Protein AF-A0A915NUN8-F1 (afdb_monomer_lite)

Foldseek 3Di:
DPPPDPPQAWDWDADQQKIWIARPVVRDTPFIGGHPPWGWDDWDPPDPWIWTATPVRFIFTRDPDDVPDPGDGQDLLRPQLLVRPCPQVLLVLLVVCLVPVDLVSQCVRNVDDPVVSVVLVVVLVVVVPQSLVSSLVSCVSSPVVLVNLLSVLLVQLLPPVPPDQDDDPPVVLLLGDLVVNQVVLVVVLVVLLVPPADPVSLVVSLLLCLLLLVLVVSLVCLQCVCVRYPNPDDPVSNVVSNVVNVVSPDDQPDPVSLVVLQVVLVVCLVVVVLSVSCSSCSSSLNLQVSLVSCVVVVNLVVSSSSQSSHPPHDSLVSLLVVLVVCVVPDPPCLSVSLSSCSSNLVLVVNLVSLVPPPPPDRSVSSVVNSSSVSSVD

Structure (mmCIF, N/CA/C/O backbone):
data_AF-A0A915NUN8-F1
#
_entry.id   AF-A0A915NUN8-F1
#
loop_
_atom_site.group_PDB
_atom_site.id
_atom_site.type_symbol
_atom_site.label_atom_id
_atom_site.label_alt_id
_atom_site.label_comp_id
_atom_site.label_asym_id
_atom_site.label_entity_id
_atom_site.label_seq_id
_atom_site.pdbx_PDB_ins_code
_atom_site.Cartn_x
_atom_site.Cartn_y
_atom_site.Cartn_z
_atom_site.occupancy
_atom_site.B_iso_or_equiv
_atom_site.auth_seq_id
_atom_site.auth_comp_id
_atom_site.auth_asym_id
_atom_site.auth_atom_id
_atom_site.pdbx_PDB_model_num
ATOM 1 N N . MET A 1 1 ? -19.926 19.249 3.954 1.00 27.89 1 MET A N 1
ATOM 2 C CA . MET A 1 1 ? -20.049 20.668 3.551 1.00 27.89 1 MET A CA 1
ATOM 3 C C . MET A 1 1 ? -19.708 21.548 4.743 1.00 27.89 1 MET A C 1
ATOM 5 O O . MET A 1 1 ? -20.580 21.774 5.571 1.00 27.89 1 MET A O 1
ATOM 9 N N . ARG A 1 2 ? -18.428 21.930 4.841 1.00 24.25 2 ARG A N 1
ATOM 10 C CA . ARG A 1 2 ? -17.783 23.008 5.628 1.00 24.25 2 ARG A CA 1
ATOM 11 C C . ARG A 1 2 ? -16.329 22.580 5.903 1.00 24.25 2 ARG A C 1
ATOM 13 O O . ARG A 1 2 ? -15.934 22.402 7.042 1.00 24.25 2 ARG A O 1
ATOM 20 N N . GLU A 1 3 ? -15.569 22.348 4.833 1.00 25.81 3 GLU A N 1
ATOM 21 C CA . GLU A 1 3 ? -14.098 22.225 4.882 1.00 25.81 3 GLU A CA 1
ATOM 22 C C . GLU A 1 3 ? -13.412 23.381 4.122 1.00 25.81 3 GLU A C 1
ATOM 24 O O . GLU A 1 3 ? -12.194 23.502 4.159 1.00 25.81 3 GLU A O 1
ATOM 29 N N . ASP A 1 4 ? -14.181 24.299 3.518 1.00 28.34 4 ASP A N 1
ATOM 30 C CA . ASP A 1 4 ? -13.662 25.249 2.521 1.00 28.34 4 ASP A CA 1
ATOM 31 C C . ASP A 1 4 ? -13.667 26.728 2.955 1.00 28.34 4 ASP A C 1
ATOM 33 O O . ASP A 1 4 ? -13.513 27.598 2.111 1.00 28.34 4 ASP A O 1
ATOM 37 N N . VAL A 1 5 ? -13.840 27.056 4.244 1.00 33.69 5 VAL A N 1
ATOM 38 C CA . VAL A 1 5 ? -13.915 28.476 4.685 1.00 33.69 5 VAL A CA 1
ATOM 39 C C . VAL A 1 5 ? -12.665 28.961 5.437 1.00 33.69 5 VAL A C 1
ATOM 41 O O . VAL A 1 5 ? -12.471 30.158 5.582 1.00 33.69 5 VAL A O 1
ATOM 44 N N . PHE A 1 6 ? -11.759 28.073 5.861 1.00 37.22 6 PHE A N 1
ATOM 45 C CA . PHE A 1 6 ? -10.580 28.467 6.659 1.00 37.22 6 PHE A CA 1
ATOM 46 C C . PHE A 1 6 ? -9.243 28.427 5.905 1.00 37.22 6 PHE A C 1
ATOM 48 O O . PHE A 1 6 ? -8.184 28.509 6.523 1.00 37.22 6 PHE A O 1
ATOM 55 N N . ARG A 1 7 ? -9.260 28.303 4.571 1.00 34.94 7 ARG A N 1
ATOM 56 C CA . ARG A 1 7 ? -8.030 28.256 3.758 1.00 34.94 7 ARG A CA 1
ATOM 57 C C . ARG A 1 7 ? -7.550 29.598 3.213 1.00 34.94 7 ARG A C 1
ATOM 59 O O . ARG A 1 7 ? -6.496 29.626 2.584 1.00 34.94 7 ARG A O 1
ATOM 66 N N . GLU A 1 8 ? -8.240 30.696 3.490 1.00 41.97 8 GLU A N 1
ATOM 67 C CA . GLU A 1 8 ? -7.831 32.010 2.998 1.00 41.97 8 GLU A CA 1
ATOM 68 C C . GLU A 1 8 ? -7.208 32.844 4.131 1.00 41.97 8 GLU A C 1
ATOM 70 O O . GLU A 1 8 ? -7.879 33.476 4.936 1.00 41.97 8 GLU A O 1
ATOM 75 N N . ILE A 1 9 ? -5.872 32.762 4.189 1.00 49.94 9 ILE A N 1
ATOM 76 C CA . ILE A 1 9 ? -4.957 33.860 4.537 1.00 49.94 9 ILE A CA 1
ATOM 77 C C . ILE A 1 9 ? -5.132 34.424 5.967 1.00 49.94 9 ILE A C 1
ATOM 79 O O . ILE A 1 9 ? -5.383 35.612 6.171 1.00 49.94 9 ILE A O 1
ATOM 83 N N . LEU A 1 10 ? -4.907 33.567 6.974 1.00 53.84 10 LEU A N 1
ATOM 84 C CA . LEU A 1 10 ? -4.739 33.959 8.380 1.00 53.84 10 LEU A CA 1
ATOM 85 C C . LEU A 1 10 ? -3.312 33.639 8.853 1.00 53.84 10 LEU A C 1
ATOM 87 O O . LEU A 1 10 ? -2.869 32.492 8.770 1.00 53.84 10 LEU A O 1
ATOM 91 N N . VAL A 1 11 ? -2.606 34.640 9.384 1.00 51.38 11 VAL A N 1
ATOM 92 C CA . VAL A 1 11 ? -1.325 34.461 10.090 1.00 51.38 11 VAL A CA 1
ATOM 93 C C . VAL A 1 11 ? -1.578 34.638 11.580 1.00 51.38 11 VAL A C 1
ATOM 95 O O . VAL A 1 11 ? -2.235 35.593 11.997 1.00 51.38 11 VAL A O 1
ATOM 98 N N . TRP A 1 12 ? -1.052 33.731 12.399 1.00 61.72 12 TRP A N 1
ATOM 99 C CA . TRP A 1 12 ? -1.082 33.870 13.851 1.00 61.72 12 TRP A CA 1
ATOM 100 C C . TRP A 1 12 ? 0.324 34.127 14.393 1.00 61.72 12 TRP A C 1
ATOM 102 O O . TRP A 1 12 ? 1.299 33.520 13.956 1.00 61.72 12 TRP A O 1
ATOM 112 N N . ALA A 1 13 ? 0.426 35.058 15.340 1.00 58.09 13 ALA A N 1
ATOM 113 C CA . ALA A 1 13 ? 1.646 35.360 16.075 1.00 58.09 13 ALA A CA 1
ATOM 114 C C . ALA A 1 13 ? 1.452 34.958 17.541 1.00 58.09 13 ALA A C 1
ATOM 116 O O . ALA A 1 13 ? 0.560 35.472 18.223 1.00 58.09 13 ALA A O 1
ATOM 117 N N . GLN A 1 14 ? 2.286 34.032 18.013 1.00 61.12 14 GLN A N 1
ATOM 118 C CA . GLN A 1 14 ? 2.282 33.545 19.389 1.00 61.12 14 GLN A CA 1
ATOM 119 C C . GLN A 1 14 ? 3.423 34.201 20.169 1.00 61.12 14 GLN A C 1
ATOM 121 O O . GLN A 1 14 ? 4.602 33.956 19.930 1.00 61.12 14 GLN A O 1
ATOM 126 N N . HIS A 1 15 ? 3.051 35.052 21.114 1.00 66.81 15 HIS A N 1
ATOM 127 C CA . HIS A 1 15 ? 3.894 35.520 22.206 1.00 66.81 15 HIS A CA 1
ATOM 128 C C . HIS A 1 15 ? 3.586 34.652 23.438 1.00 66.81 15 HIS A C 1
ATOM 130 O O . HIS A 1 15 ? 2.449 34.188 23.554 1.00 66.81 15 HIS A O 1
ATOM 136 N N . PRO A 1 16 ? 4.522 34.454 24.391 1.00 63.88 16 PRO A N 1
ATOM 137 C CA . PRO A 1 16 ? 4.285 33.631 25.575 1.00 63.88 16 PRO A CA 1
ATOM 138 C C . PRO A 1 16 ? 2.924 33.905 26.213 1.00 63.88 16 PRO A C 1
ATOM 140 O O . PRO A 1 16 ? 2.122 33.000 26.363 1.00 63.88 16 PRO A O 1
ATOM 143 N N . THR A 1 17 ? 2.604 35.167 26.468 1.00 64.25 17 THR A N 1
ATOM 144 C CA . THR A 1 17 ? 1.371 35.600 27.139 1.00 64.25 17 THR A CA 1
ATOM 145 C C . THR A 1 17 ? 0.273 36.095 26.199 1.00 64.25 17 THR A C 1
ATOM 147 O O . THR A 1 17 ? -0.760 36.565 26.677 1.00 64.25 17 THR A O 1
ATOM 150 N N . SER A 1 18 ? 0.460 36.054 24.877 1.00 70.25 18 SER A N 1
ATOM 151 C CA . SER A 1 18 ? -0.577 36.534 23.962 1.00 70.25 18 SER A CA 1
ATOM 152 C C . SER A 1 18 ? -0.550 35.880 22.593 1.00 70.25 18 SER A C 1
ATOM 154 O O . SER A 1 18 ? 0.503 35.745 21.983 1.00 70.25 18 SER A O 1
ATOM 156 N N . LEU A 1 19 ? -1.726 35.569 22.067 1.00 73.69 19 LEU A N 1
ATOM 157 C CA . LEU A 1 19 ? -1.917 35.098 20.705 1.00 73.69 19 LEU A CA 1
ATOM 158 C C . LEU A 1 19 ? -2.693 36.156 19.926 1.00 73.69 19 LEU A C 1
ATOM 160 O O . LEU A 1 19 ? -3.721 36.644 20.397 1.00 73.69 19 LEU A O 1
ATOM 164 N N . VAL A 1 20 ? -2.216 36.493 18.733 1.00 74.44 20 VAL A N 1
ATOM 165 C CA . VAL A 1 20 ? -2.899 37.436 17.845 1.00 74.44 20 VAL A CA 1
ATOM 166 C C . VAL A 1 20 ? -3.080 36.790 16.481 1.00 74.44 20 VAL A C 1
ATOM 168 O O . VAL A 1 20 ? -2.101 36.370 15.869 1.00 74.44 20 VAL A O 1
ATOM 171 N N . ILE A 1 21 ? -4.321 36.720 16.004 1.00 73.56 21 ILE A N 1
ATOM 172 C CA . ILE A 1 21 ? -4.666 36.215 14.673 1.00 73.56 21 ILE A CA 1
ATOM 173 C C . ILE A 1 21 ? -5.004 37.404 13.784 1.00 73.56 21 ILE A C 1
ATOM 175 O O . ILE A 1 21 ? -5.844 38.241 14.130 1.00 73.56 21 ILE A O 1
ATOM 179 N N . TRP A 1 22 ? -4.335 37.467 12.642 1.00 72.88 22 TRP A N 1
ATOM 180 C CA . TRP A 1 22 ? -4.441 38.546 11.675 1.00 72.88 22 TRP A CA 1
ATOM 181 C C . TRP A 1 22 ? -5.060 38.021 10.392 1.00 72.88 22 TRP A C 1
ATOM 183 O O . TRP A 1 22 ? -4.592 37.023 9.842 1.00 72.88 22 TRP A O 1
ATOM 193 N N . ASP A 1 23 ? -6.073 38.730 9.903 1.00 75.12 23 ASP A N 1
ATOM 194 C CA . ASP A 1 23 ? -6.524 38.606 8.523 1.00 75.12 23 ASP A CA 1
ATOM 195 C C . ASP A 1 23 ? -5.526 39.365 7.656 1.00 75.12 23 ASP A C 1
ATOM 197 O O . ASP A 1 23 ? -5.425 40.596 7.706 1.00 75.12 23 ASP A O 1
ATOM 201 N N . THR A 1 24 ? -4.740 38.601 6.907 1.00 70.31 24 THR A N 1
ATOM 202 C CA . THR A 1 24 ? -3.666 39.140 6.075 1.00 70.31 24 THR A CA 1
ATOM 203 C C . THR A 1 24 ? -4.178 39.804 4.795 1.00 70.31 24 THR A C 1
ATOM 205 O O . THR A 1 24 ? -3.448 40.614 4.230 1.00 70.31 24 THR A O 1
ATOM 208 N N . GLU A 1 25 ? -5.419 39.549 4.365 1.00 72.56 25 GLU A N 1
ATOM 209 C CA . GLU A 1 25 ? -6.032 40.282 3.247 1.00 72.56 25 GLU A CA 1
ATOM 210 C C . GLU A 1 25 ? -6.572 41.638 3.693 1.00 72.56 25 GLU A C 1
ATOM 212 O O . GLU A 1 25 ? -6.374 42.653 3.026 1.00 72.56 25 GLU A O 1
ATOM 217 N N . ARG A 1 26 ? -7.260 41.667 4.838 1.00 73.94 26 ARG A N 1
ATOM 218 C CA . ARG A 1 26 ? -7.913 42.881 5.348 1.00 73.94 26 ARG A CA 1
ATOM 219 C C . ARG A 1 26 ? -7.030 43.712 6.278 1.00 73.94 26 ARG A C 1
ATOM 221 O O . ARG A 1 26 ? -7.467 44.772 6.717 1.00 73.94 26 ARG A O 1
ATOM 228 N N . LEU A 1 27 ? -5.820 43.236 6.588 1.00 74.25 27 LEU A N 1
ATOM 229 C CA . LEU A 1 27 ? -4.841 43.882 7.475 1.00 74.25 27 LEU A CA 1
ATOM 230 C C . LEU A 1 27 ? -5.443 44.316 8.824 1.00 74.25 27 LEU A C 1
ATOM 232 O O . LEU A 1 27 ? -5.136 45.390 9.340 1.00 74.25 27 LEU A O 1
ATOM 236 N N . HIS A 1 28 ? -6.305 43.480 9.405 1.00 76.50 28 HIS A N 1
ATOM 237 C CA . HIS A 1 28 ? -6.896 43.731 10.720 1.00 76.50 28 HIS A CA 1
ATOM 238 C C . HIS A 1 28 ? -6.801 42.492 11.611 1.00 76.50 28 HIS A C 1
ATOM 240 O O . HIS A 1 28 ? -6.738 41.353 11.140 1.00 76.50 28 HIS A O 1
ATOM 246 N N . THR A 1 29 ? -6.772 42.723 12.921 1.00 70.50 29 THR A N 1
ATOM 247 C CA . THR A 1 29 ? -6.772 41.653 13.918 1.00 70.50 29 THR A CA 1
ATOM 248 C C . THR A 1 29 ? -8.160 41.032 13.999 1.00 70.50 29 THR A C 1
ATOM 250 O O . THR A 1 29 ? -9.125 41.727 14.312 1.00 70.50 29 THR A O 1
ATOM 253 N N . VAL A 1 30 ? -8.241 39.728 13.750 1.00 71.38 30 VAL A N 1
ATOM 254 C CA . VAL A 1 30 ? -9.483 38.944 13.843 1.00 71.38 30 VAL A CA 1
ATOM 255 C C . VAL A 1 30 ? -9.730 38.498 15.274 1.00 71.38 30 VAL A C 1
ATOM 257 O O . VAL A 1 30 ? -10.868 38.410 15.719 1.00 71.38 30 VAL A O 1
ATOM 260 N N . PHE A 1 31 ? -8.655 38.179 15.990 1.00 71.00 31 PHE A N 1
ATOM 261 C CA . PHE A 1 31 ? -8.742 37.616 17.325 1.00 71.00 3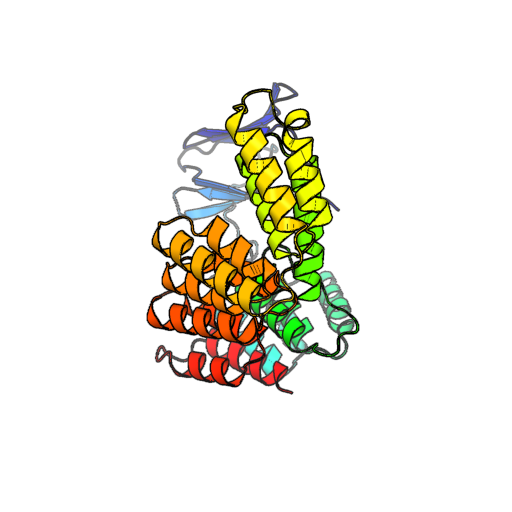1 PHE A CA 1
ATOM 262 C C . PHE A 1 31 ? -7.496 37.979 18.126 1.00 71.00 31 PHE A C 1
ATOM 264 O O . PHE A 1 31 ? -6.370 37.804 17.655 1.00 71.00 31 PHE A O 1
ATOM 271 N N . VAL A 1 32 ? -7.700 38.471 19.346 1.00 73.50 32 VAL A N 1
ATOM 272 C CA . VAL A 1 32 ? -6.625 38.770 20.292 1.00 73.50 32 VAL A CA 1
ATOM 273 C C . VAL A 1 32 ? -6.909 38.045 21.597 1.00 73.50 32 VAL A C 1
ATOM 275 O O . VAL A 1 32 ? -7.901 38.309 22.270 1.00 73.50 32 VAL A O 1
ATOM 278 N N . LEU A 1 33 ? -5.997 37.165 21.994 1.00 72.06 33 LEU A N 1
ATOM 279 C CA . LEU A 1 33 ? -5.998 36.532 23.303 1.00 72.06 33 LEU A CA 1
ATOM 280 C C . LEU A 1 33 ? -4.805 37.066 24.089 1.00 72.06 33 LEU A C 1
ATOM 282 O O . LEU A 1 33 ? -3.663 36.784 23.744 1.00 72.06 33 LEU A O 1
ATOM 286 N N . GLN A 1 34 ? -5.052 37.815 25.161 1.00 70.88 34 GLN A N 1
ATOM 287 C CA . GLN A 1 34 ? -4.012 38.242 26.100 1.00 70.88 34 GLN A CA 1
ATOM 288 C C . GLN A 1 34 ? -4.228 37.579 27.458 1.00 70.88 34 GLN A C 1
ATOM 290 O O . GLN A 1 34 ? -5.306 37.666 28.049 1.00 70.88 34 GLN A O 1
ATOM 295 N N . ARG A 1 35 ? -3.188 36.911 27.960 1.00 67.38 35 ARG A N 1
ATOM 296 C CA . ARG A 1 35 ? -3.181 36.207 29.242 1.00 67.38 35 ARG A CA 1
ATOM 297 C C . ARG A 1 35 ? -1.920 36.543 30.038 1.00 67.38 35 ARG A C 1
ATOM 299 O O . ARG A 1 35 ? -0.871 35.937 29.829 1.00 67.38 35 ARG A O 1
ATOM 306 N N . PRO A 1 36 ? -2.007 37.487 30.988 1.00 63.34 36 PRO A N 1
ATOM 307 C CA . PRO A 1 36 ? -0.917 37.705 31.923 1.00 63.34 36 PRO A CA 1
ATOM 308 C C . PRO A 1 36 ? -0.773 36.484 32.847 1.00 63.34 36 PRO A C 1
ATOM 310 O O . PRO A 1 36 ? -1.747 36.036 33.447 1.00 63.34 36 PRO A O 1
ATOM 313 N N . GLY A 1 37 ? 0.446 35.947 32.956 1.00 69.69 37 GLY A N 1
ATOM 314 C CA . GLY A 1 37 ? 0.814 34.923 33.946 1.00 69.69 37 GLY A CA 1
ATOM 315 C C . GLY A 1 37 ? 0.746 33.457 33.498 1.00 69.69 37 GLY A C 1
ATOM 316 O O . GLY A 1 37 ? 1.258 32.606 34.215 1.00 69.69 37 GLY A O 1
ATOM 317 N N . LEU A 1 38 ? 0.184 33.145 32.327 1.00 72.19 38 LEU A N 1
ATOM 318 C CA . LEU A 1 38 ? 0.185 31.789 31.761 1.00 72.19 38 LEU A CA 1
ATOM 319 C C . LEU A 1 38 ? 0.612 31.844 30.304 1.00 72.19 38 LEU A C 1
ATOM 321 O O . LEU A 1 38 ? 0.110 32.695 29.565 1.00 72.19 38 LEU A O 1
ATOM 325 N N . SER A 1 39 ? 1.503 30.934 29.890 1.00 76.62 39 SER A N 1
ATOM 326 C CA . SER A 1 39 ? 1.887 30.881 28.486 1.00 76.62 39 SER A CA 1
ATOM 327 C C . SER A 1 39 ? 0.942 30.012 27.674 1.00 76.62 39 SER A C 1
ATOM 329 O O . SER A 1 39 ? 0.629 28.904 28.102 1.00 76.62 39 SER A O 1
ATOM 331 N N . VAL A 1 40 ? 0.499 30.482 26.510 1.00 74.44 40 VAL A N 1
ATOM 332 C CA . VAL A 1 40 ? -0.275 29.657 25.569 1.00 74.44 40 VAL A CA 1
ATOM 333 C C . VAL A 1 40 ? 0.698 28.708 24.876 1.00 74.44 40 VAL A C 1
ATOM 335 O O . VAL A 1 40 ? 1.701 29.172 24.341 1.00 74.44 40 VAL A O 1
ATOM 338 N N . ILE A 1 41 ? 0.437 27.401 24.928 1.00 77.38 41 ILE A N 1
ATOM 339 C CA . ILE A 1 41 ? 1.263 26.359 24.298 1.00 77.38 41 ILE A CA 1
ATOM 340 C C . ILE A 1 41 ? 0.754 26.082 22.887 1.00 77.38 41 ILE A C 1
ATOM 342 O O . ILE A 1 41 ? 1.532 26.137 21.941 1.00 77.38 41 ILE A O 1
ATOM 346 N N . ASP A 1 42 ? -0.545 25.814 22.762 1.00 72.25 42 ASP A N 1
ATOM 347 C CA . ASP A 1 42 ? -1.184 25.454 21.498 1.00 72.25 42 ASP A CA 1
ATOM 348 C C . ASP A 1 42 ? -2.653 25.896 21.494 1.00 72.25 42 ASP A C 1
ATOM 350 O O . ASP A 1 42 ? -3.243 26.126 22.558 1.00 72.25 42 ASP A O 1
ATOM 354 N N . ILE A 1 43 ? -3.238 26.034 20.307 1.00 74.88 43 ILE A N 1
ATOM 355 C CA . ILE A 1 43 ? -4.624 26.453 20.109 1.00 74.88 43 ILE A CA 1
ATOM 356 C C . ILE A 1 43 ? -5.274 25.671 18.969 1.00 74.88 43 ILE A C 1
ATOM 358 O O . ILE A 1 43 ? -4.772 25.627 17.849 1.00 74.88 43 ILE A O 1
ATOM 362 N N . ASP A 1 44 ? -6.445 25.109 19.246 1.00 72.12 44 ASP A N 1
ATOM 363 C CA . ASP A 1 44 ? -7.335 24.580 18.227 1.00 72.12 44 ASP A CA 1
ATOM 364 C C . ASP A 1 44 ? -8.418 25.612 17.896 1.00 72.12 44 ASP A C 1
ATOM 366 O O . ASP A 1 44 ? -9.236 26.008 18.734 1.00 72.12 44 ASP A O 1
ATOM 370 N N . MET A 1 45 ? -8.412 26.050 16.642 1.00 66.62 45 MET A N 1
ATOM 371 C CA . MET A 1 45 ? -9.392 26.979 16.082 1.00 66.62 45 MET A CA 1
ATOM 372 C C . MET A 1 45 ? -10.528 26.249 15.348 1.00 66.62 45 MET A C 1
ATOM 374 O O . MET A 1 45 ? -11.418 26.896 14.796 1.00 66.62 45 MET A O 1
ATOM 378 N N . CYS A 1 46 ? -10.519 24.912 15.315 1.00 57.59 46 CYS A N 1
ATOM 379 C CA . CYS A 1 46 ? -11.506 24.104 14.608 1.00 57.59 46 CYS A CA 1
ATOM 380 C C . CYS A 1 46 ? -12.817 24.003 15.407 1.00 57.59 46 CYS A C 1
ATOM 382 O O . CYS A 1 46 ? -13.156 22.961 15.959 1.00 57.59 46 CYS A O 1
ATOM 384 N N . GLY A 1 47 ? -13.598 25.084 15.476 1.00 58.84 47 GLY A N 1
ATOM 385 C CA . GLY A 1 47 ? -14.884 25.066 16.176 1.00 58.84 47 GLY A CA 1
ATOM 386 C C . GLY A 1 47 ? -15.610 26.408 16.212 1.00 58.84 47 GLY A C 1
ATOM 387 O O . GLY A 1 47 ? -15.113 27.418 15.725 1.00 58.84 47 GLY A O 1
ATOM 388 N N . LEU A 1 48 ? -16.814 26.414 16.800 1.00 56.38 48 LEU A N 1
ATOM 389 C CA . LEU A 1 48 ? -17.572 27.646 17.084 1.00 56.38 48 LEU A CA 1
ATOM 390 C C . LEU A 1 48 ? -16.928 28.470 18.213 1.00 56.38 48 LEU A C 1
ATOM 392 O O . LEU A 1 48 ? -17.094 29.684 18.259 1.00 56.38 48 LEU A O 1
ATOM 396 N N . THR A 1 49 ? -16.196 27.805 19.108 1.00 64.38 49 THR A N 1
ATOM 397 C CA . THR A 1 49 ? -15.445 28.400 20.217 1.00 64.38 49 THR A CA 1
ATOM 398 C C . THR A 1 49 ? -14.038 27.809 20.212 1.00 64.38 49 THR A C 1
ATOM 400 O O . THR A 1 49 ? -13.907 26.612 20.483 1.00 64.38 49 THR A O 1
ATOM 403 N N . PRO A 1 50 ? -12.997 28.593 19.898 1.00 70.19 50 PRO A N 1
ATOM 404 C CA . PRO A 1 50 ? -11.632 28.088 19.916 1.00 70.19 50 PRO A CA 1
ATOM 405 C C . PRO A 1 50 ? -11.222 27.611 21.313 1.00 70.19 50 PRO A C 1
ATOM 407 O O . PRO A 1 50 ? -11.703 28.131 22.325 1.00 70.19 50 PRO A O 1
ATOM 410 N N . VAL A 1 51 ? -10.319 26.636 21.379 1.00 74.56 51 VAL A N 1
ATOM 411 C CA . VAL A 1 51 ? -9.823 26.049 22.632 1.00 74.56 51 VAL A CA 1
ATOM 412 C C . VAL A 1 51 ? -8.303 26.105 22.638 1.00 74.56 51 VAL A C 1
ATOM 414 O O . VAL A 1 51 ? -7.676 25.799 21.634 1.00 74.56 51 VAL A O 1
ATOM 417 N N . TYR A 1 52 ? -7.690 26.481 23.758 1.00 75.44 52 TYR A N 1
ATOM 418 C CA . TYR A 1 52 ? -6.233 26.573 23.881 1.00 75.44 52 TYR A CA 1
ATOM 419 C C . TYR A 1 52 ? -5.700 25.866 25.127 1.00 75.44 52 TYR A C 1
ATOM 421 O O . TYR A 1 52 ? -6.407 25.707 26.125 1.00 75.44 52 TYR A O 1
ATOM 429 N N . ILE A 1 53 ? -4.432 25.464 25.064 1.00 79.19 53 ILE A N 1
ATOM 430 C CA . ILE A 1 53 ? -3.671 24.832 26.147 1.00 79.19 53 ILE A CA 1
ATOM 431 C C . ILE A 1 53 ? -2.693 25.859 26.714 1.00 79.19 53 ILE A C 1
ATOM 433 O O . ILE A 1 53 ? -2.060 26.596 25.954 1.00 79.19 53 ILE A O 1
ATOM 437 N N . THR A 1 54 ? -2.526 25.903 28.037 1.00 77.31 54 THR A N 1
ATOM 438 C CA . THR A 1 54 ? -1.508 26.757 28.674 1.00 77.31 54 THR A CA 1
ATOM 439 C C . THR A 1 54 ? -0.444 25.990 29.453 1.00 77.31 54 THR A C 1
ATOM 441 O O . THR A 1 54 ? -0.539 24.781 29.627 1.00 77.31 54 THR A O 1
ATOM 444 N N . SER A 1 55 ? 0.571 26.708 29.945 1.00 79.81 55 SER A N 1
ATOM 445 C CA . SER A 1 55 ? 1.726 26.202 30.708 1.00 79.81 55 SER A CA 1
ATOM 446 C C . SER A 1 55 ? 1.413 25.352 31.939 1.00 79.81 55 SER A C 1
ATOM 448 O O . SER A 1 55 ? 2.281 24.628 32.408 1.00 79.81 55 SER A O 1
ATOM 450 N N . ASP A 1 56 ? 0.203 25.437 32.478 1.00 78.38 56 ASP A N 1
ATOM 451 C CA . ASP A 1 56 ? -0.273 24.602 33.584 1.00 78.38 56 ASP A CA 1
ATOM 452 C C . ASP A 1 56 ? -0.925 23.285 33.118 1.00 78.38 56 ASP A C 1
ATOM 454 O O . ASP A 1 56 ? -1.459 22.540 33.933 1.00 78.38 56 ASP A O 1
ATOM 458 N N . GLY A 1 57 ? -0.905 23.004 31.812 1.00 72.38 57 GLY A N 1
ATOM 459 C CA . GLY A 1 57 ? -1.461 21.793 31.209 1.00 72.38 57 GLY A CA 1
ATOM 460 C C . GLY A 1 57 ? -2.985 21.789 31.069 1.00 72.38 57 GLY A C 1
ATOM 461 O O . GLY A 1 57 ? -3.550 20.772 30.678 1.00 72.38 57 GLY A O 1
ATOM 462 N N . MET A 1 58 ? -3.667 22.898 31.370 1.00 73.06 58 MET A N 1
ATOM 463 C CA . MET A 1 58 ? -5.131 22.959 31.378 1.00 73.06 58 MET A CA 1
ATOM 464 C C . MET A 1 58 ? -5.702 23.541 30.074 1.00 73.06 58 MET A C 1
ATOM 466 O O . MET A 1 58 ? -5.209 24.548 29.554 1.00 73.06 58 MET A O 1
ATOM 470 N N . LEU A 1 59 ? -6.788 22.930 29.581 1.00 73.62 59 LEU A N 1
ATOM 471 C CA . LEU A 1 59 ? -7.554 23.373 28.409 1.00 73.62 59 LEU A CA 1
ATOM 472 C C . LEU A 1 59 ? -8.546 24.480 28.782 1.00 73.62 59 LEU A C 1
ATOM 474 O O . LEU A 1 59 ? -9.247 24.400 29.796 1.00 73.62 59 LEU A O 1
ATOM 478 N N . ARG A 1 60 ? -8.623 25.519 27.949 1.00 75.44 60 ARG A N 1
ATOM 479 C CA . ARG A 1 60 ? -9.453 26.709 28.184 1.00 75.44 60 ARG A CA 1
ATOM 480 C C . ARG A 1 60 ? -10.162 27.169 26.919 1.00 75.44 60 ARG A C 1
ATOM 482 O O . ARG A 1 60 ? -9.623 27.053 25.823 1.00 75.44 60 ARG A O 1
ATOM 489 N N . TYR A 1 61 ? -11.340 27.764 27.089 1.00 72.81 61 TYR A N 1
ATOM 490 C CA . TYR A 1 61 ? -12.060 28.417 25.998 1.00 72.81 61 TYR A CA 1
ATOM 491 C C . TYR A 1 61 ? -1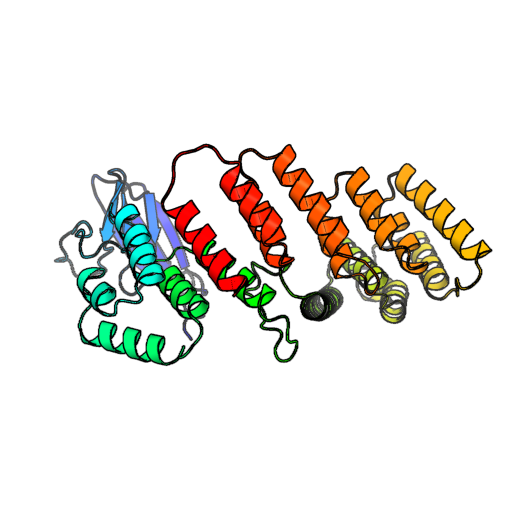1.450 29.775 25.650 1.00 72.81 61 TYR A C 1
ATOM 493 O O . TYR A 1 61 ? -11.271 30.643 26.510 1.00 72.81 61 TYR A O 1
ATOM 501 N N . ALA A 1 62 ? -11.186 29.987 24.364 1.00 66.75 62 ALA A N 1
ATOM 502 C CA . ALA A 1 62 ? -10.834 31.279 23.800 1.00 66.75 62 ALA A CA 1
ATOM 503 C C . ALA A 1 62 ? -12.129 32.066 23.544 1.00 66.75 62 ALA A C 1
ATOM 505 O O . ALA A 1 62 ? -12.744 31.989 22.485 1.00 66.75 62 ALA A O 1
ATOM 506 N N . ILE A 1 63 ? -12.593 32.785 24.568 1.00 63.75 63 ILE A N 1
ATOM 507 C CA . ILE A 1 63 ? -13.778 33.643 24.456 1.00 63.75 63 ILE A CA 1
ATOM 508 C C . ILE A 1 63 ? -13.381 34.911 23.693 1.00 63.75 63 ILE A C 1
ATOM 510 O O . ILE A 1 63 ? -12.528 35.667 24.158 1.00 63.75 63 ILE A O 1
ATOM 514 N N . SER A 1 64 ? -14.005 35.143 22.537 1.00 51.69 64 SER A N 1
ATOM 515 C CA . SER A 1 64 ? -13.846 36.364 21.746 1.00 51.69 64 SER A CA 1
ATOM 516 C C . SER A 1 64 ? -14.666 37.528 22.328 1.00 51.69 64 SER A C 1
ATOM 518 O O . SER A 1 64 ? -15.869 37.406 22.553 1.00 51.69 64 SER A O 1
ATOM 520 N N . ASP A 1 65 ? -14.000 38.662 22.534 1.00 48.16 65 ASP A N 1
ATOM 521 C CA . ASP A 1 65 ? -14.492 40.046 22.419 1.00 48.16 65 ASP A CA 1
ATOM 522 C C . ASP A 1 65 ? -15.670 40.586 23.240 1.00 48.16 65 ASP A C 1
ATOM 524 O O . ASP A 1 65 ? -15.990 41.769 23.124 1.00 48.16 65 ASP A O 1
ATOM 528 N N . THR A 1 66 ? -16.246 39.850 24.184 1.00 43.00 66 THR A N 1
ATOM 529 C CA . THR A 1 66 ? -17.098 40.490 25.204 1.00 43.00 66 THR A CA 1
ATOM 530 C C . THR A 1 66 ? -16.432 40.359 26.558 1.00 43.00 66 THR A C 1
ATOM 532 O O . THR A 1 66 ? -16.436 39.274 27.133 1.00 43.00 66 THR A O 1
ATOM 535 N N . GLY A 1 67 ? -15.839 41.453 27.051 1.00 46.84 67 GLY A N 1
ATOM 536 C CA . GLY A 1 67 ? -14.999 41.569 28.258 1.00 46.84 67 GLY A CA 1
ATOM 537 C C . GLY A 1 67 ? -15.629 41.184 29.609 1.00 46.84 67 GLY A C 1
ATOM 538 O O . GLY A 1 67 ? -15.354 41.821 30.620 1.00 46.84 67 GLY A O 1
ATOM 539 N N . LYS A 1 68 ? -16.480 40.156 29.645 1.00 44.44 68 LYS A N 1
ATOM 540 C CA . LYS A 1 68 ? -17.098 39.540 30.825 1.00 44.44 68 LYS A CA 1
ATOM 541 C C . LYS A 1 68 ? -17.188 38.006 30.726 1.00 44.44 68 LYS A C 1
ATOM 543 O O . LYS A 1 68 ? -17.967 37.399 31.451 1.00 44.44 68 LYS A O 1
ATOM 548 N N . GLY A 1 69 ? -16.414 37.365 29.850 1.00 47.28 69 GLY A N 1
ATOM 549 C CA . GLY A 1 69 ? -16.269 35.907 29.841 1.00 47.28 69 GLY A CA 1
ATOM 550 C C . GLY A 1 69 ? -15.186 35.478 30.825 1.00 47.28 69 GLY A C 1
ATOM 551 O O . GLY A 1 69 ? -14.003 35.728 30.585 1.00 47.28 69 GLY A O 1
ATOM 552 N N . SER A 1 70 ? -15.567 34.873 31.949 1.00 50.84 70 SER A N 1
ATOM 553 C CA . SER A 1 70 ? -14.611 34.277 32.881 1.00 50.84 70 SER A CA 1
ATOM 554 C C . SER A 1 70 ? -13.752 33.240 32.154 1.00 50.84 70 SER A C 1
ATOM 556 O O . SER A 1 70 ? -14.209 32.510 31.277 1.00 50.84 70 SER A O 1
ATOM 558 N N . ASN A 1 71 ? -12.471 33.212 32.509 1.00 52.66 71 ASN A N 1
ATOM 559 C CA . ASN A 1 71 ? -11.470 32.288 31.992 1.00 52.66 71 ASN A CA 1
ATOM 560 C C . ASN A 1 71 ? -11.731 30.895 32.586 1.00 52.66 71 ASN A C 1
ATOM 562 O O . ASN A 1 71 ? -11.038 30.459 33.503 1.00 52.66 71 ASN A O 1
ATOM 566 N N . ILE A 1 72 ? -12.816 30.264 32.146 1.00 60.53 72 ILE A N 1
ATOM 567 C CA . ILE A 1 72 ? -13.284 28.991 32.676 1.00 60.53 72 ILE A CA 1
ATOM 568 C C . ILE A 1 72 ? -12.392 27.912 32.059 1.00 60.53 72 ILE A C 1
ATOM 570 O O . ILE A 1 72 ? -12.369 27.728 30.839 1.00 60.53 72 ILE A O 1
ATOM 574 N N . SER A 1 73 ? -11.610 27.234 32.904 1.00 61.69 73 SER A N 1
ATOM 575 C CA . SER A 1 73 ? -11.046 25.930 32.545 1.00 61.69 73 SER A CA 1
ATOM 576 C C . SER A 1 73 ? -12.183 25.060 32.040 1.00 61.69 73 SER A C 1
ATOM 578 O O . SER A 1 73 ? -13.241 25.073 32.674 1.00 61.69 73 SER A O 1
ATOM 580 N N . LEU A 1 74 ? -11.986 24.323 30.943 1.00 64.19 74 LEU A N 1
ATOM 581 C CA . LEU A 1 74 ? -13.017 23.392 30.491 1.00 64.19 74 LEU A CA 1
ATOM 582 C C . LEU A 1 74 ? -13.446 22.533 31.685 1.00 64.19 74 LEU A C 1
ATOM 584 O O . LEU A 1 74 ? -12.613 21.911 32.348 1.00 64.19 74 LEU A O 1
ATOM 588 N N . SER A 1 75 ? -14.741 22.571 32.004 1.00 62.62 75 SER A N 1
ATOM 589 C CA . SER A 1 75 ? -15.288 21.669 33.008 1.00 62.62 75 SER A CA 1
ATOM 590 C C . SER A 1 75 ? -15.128 20.235 32.497 1.00 62.62 75 SER A C 1
ATOM 592 O O . SER A 1 75 ? -15.093 20.014 31.286 1.00 62.62 75 SER A O 1
ATOM 594 N N . GLU A 1 76 ? -15.055 19.228 33.371 1.00 56.75 76 GLU A N 1
ATOM 595 C CA . GLU A 1 76 ? -14.978 17.834 32.902 1.00 56.75 76 GLU A CA 1
ATOM 596 C C . GLU A 1 76 ? -16.145 17.476 31.963 1.00 56.75 76 GLU A C 1
ATOM 598 O O . GLU A 1 76 ? -15.967 16.699 31.027 1.00 56.75 76 GLU A O 1
ATOM 603 N N . SER A 1 77 ? -17.327 18.076 32.164 1.00 57.16 77 SER A N 1
ATOM 604 C CA . SER A 1 77 ? -18.484 17.945 31.268 1.00 57.16 77 SER A CA 1
ATOM 605 C C . SER A 1 77 ? -18.269 18.554 29.882 1.00 57.16 77 SER A C 1
ATOM 607 O O . SER A 1 77 ? -18.828 18.045 28.915 1.00 57.16 77 SER A O 1
ATOM 609 N N . ASP A 1 78 ? -17.433 19.578 29.774 1.00 56.53 78 ASP A N 1
ATOM 610 C CA . ASP A 1 78 ? -17.140 20.272 28.522 1.00 56.53 78 ASP A CA 1
ATOM 611 C C . ASP A 1 78 ? -15.914 19.703 27.806 1.00 56.53 78 ASP A C 1
ATOM 613 O O . ASP A 1 78 ? -15.772 19.859 26.593 1.00 56.53 78 ASP A O 1
ATOM 617 N N . CYS A 1 79 ? -15.025 19.028 28.542 1.00 56.09 79 CYS A N 1
ATOM 618 C CA . CYS A 1 79 ? -13.906 18.314 27.950 1.00 56.09 79 CYS A CA 1
ATOM 619 C C . CYS A 1 79 ? -14.428 17.296 26.925 1.00 56.09 79 CYS A C 1
ATOM 621 O O . CYS A 1 79 ? -15.329 16.507 27.254 1.00 56.09 79 CYS A O 1
ATOM 623 N N . PRO A 1 80 ? -13.837 17.256 25.712 1.00 54.81 80 PRO A N 1
ATOM 624 C CA . PRO A 1 80 ? -14.075 16.182 24.765 1.00 54.81 80 PRO A CA 1
ATOM 625 C C . PRO A 1 80 ? -13.985 14.838 25.482 1.00 54.81 80 PRO A C 1
ATOM 627 O O . PRO A 1 80 ? -13.118 14.634 26.331 1.00 54.81 80 PRO A O 1
ATOM 630 N N . PHE A 1 81 ? -14.883 13.915 25.150 1.00 54.12 81 PHE A N 1
ATOM 631 C CA . PHE A 1 81 ? -14.988 12.617 25.821 1.00 54.12 81 PHE A CA 1
ATOM 632 C C . PHE A 1 81 ? -13.646 11.853 25.879 1.00 54.12 81 PHE A C 1
ATOM 634 O O . PHE A 1 81 ? -13.380 11.138 26.838 1.00 54.12 81 PHE A O 1
ATOM 641 N N . LEU A 1 82 ? -12.781 12.083 24.884 1.00 52.41 82 LEU A N 1
ATOM 642 C CA . LEU A 1 82 ? -11.406 11.587 24.764 1.00 52.41 82 LEU A CA 1
ATOM 643 C C . LEU A 1 82 ? -10.364 12.256 25.671 1.00 52.41 82 LEU A C 1
ATOM 645 O O . LEU A 1 82 ? -9.205 11.898 25.605 1.00 52.41 82 LEU A O 1
ATOM 649 N N . ILE A 1 83 ? -10.700 13.285 26.431 1.00 52.03 83 ILE A N 1
ATOM 650 C CA . ILE A 1 83 ? -9.758 13.955 27.343 1.00 52.03 83 ILE A CA 1
ATOM 651 C C . ILE A 1 83 ? -10.152 13.675 28.795 1.00 52.03 83 ILE A C 1
ATOM 653 O O . ILE A 1 83 ? -9.363 13.856 29.720 1.00 52.03 83 ILE A O 1
ATOM 657 N N . ARG A 1 84 ? -11.366 13.154 29.010 1.00 57.16 84 ARG A N 1
ATOM 658 C CA . ARG A 1 84 ? -11.770 12.631 30.310 1.00 57.16 84 ARG A CA 1
ATOM 659 C C . ARG A 1 84 ? -10.891 11.426 30.644 1.00 57.16 84 ARG A C 1
ATOM 661 O O . ARG A 1 84 ? -10.686 10.549 29.808 1.00 57.16 84 ARG A O 1
ATOM 668 N N . SER A 1 85 ? -10.450 11.333 31.896 1.00 48.25 85 SER A N 1
ATOM 669 C CA . SER A 1 85 ? -9.656 10.228 32.472 1.00 48.25 85 SER A CA 1
ATOM 670 C C . SER A 1 85 ? -10.322 8.836 32.379 1.00 48.25 85 SER A C 1
ATOM 672 O O . SER A 1 85 ? -9.789 7.839 32.857 1.00 48.25 85 SER A O 1
ATOM 674 N N . THR A 1 86 ? -11.480 8.748 31.725 1.00 52.28 86 THR A N 1
ATOM 675 C CA . THR A 1 86 ? -12.366 7.596 31.561 1.00 52.28 86 THR A CA 1
ATOM 676 C C . THR A 1 86 ? -12.173 6.844 30.236 1.00 52.28 86 THR A C 1
ATOM 678 O O . THR A 1 86 ? -13.109 6.201 29.758 1.00 52.28 86 THR A O 1
ATOM 681 N N . HIS A 1 87 ? -10.993 6.899 29.607 1.00 53.38 87 HIS A N 1
ATOM 682 C CA . HIS A 1 87 ? -10.709 6.103 28.400 1.00 53.38 87 HIS A CA 1
ATOM 683 C C . HIS A 1 87 ? -10.898 4.596 28.616 1.00 53.38 87 HIS A C 1
ATOM 685 O O . HIS A 1 87 ? -11.397 3.901 27.729 1.00 53.38 87 HIS A O 1
ATOM 691 N N . SER A 1 88 ? -10.543 4.096 29.802 1.00 55.19 88 SER A N 1
ATOM 692 C CA . SER A 1 88 ? -10.759 2.701 30.200 1.00 55.19 88 SER A CA 1
ATOM 693 C C . SER A 1 88 ? -12.247 2.345 30.208 1.00 55.19 88 SER A C 1
ATOM 695 O O . SER A 1 88 ? -12.647 1.363 29.584 1.00 55.19 88 SER A O 1
ATOM 697 N N . ASN A 1 89 ? -13.082 3.196 30.813 1.00 60.12 89 ASN A N 1
ATOM 698 C CA . ASN A 1 89 ? -14.531 3.000 30.868 1.00 60.12 89 ASN A CA 1
ATOM 699 C C . ASN A 1 89 ? -15.160 3.043 29.470 1.00 60.12 89 ASN A C 1
ATOM 701 O O . ASN A 1 89 ? -16.044 2.248 29.177 1.00 60.12 89 ASN A O 1
ATOM 705 N N . ALA A 1 90 ? -14.697 3.925 28.580 1.00 61.97 90 ALA A N 1
ATOM 706 C CA . ALA A 1 90 ? -15.189 3.998 27.203 1.00 61.97 90 ALA A CA 1
ATOM 707 C C . ALA A 1 90 ? -14.952 2.696 26.419 1.00 61.97 90 ALA A C 1
ATOM 709 O O . ALA A 1 90 ? -15.860 2.192 25.757 1.00 61.97 90 ALA A O 1
ATOM 710 N N . LEU A 1 91 ? -13.744 2.133 26.520 1.00 60.06 91 LEU A N 1
ATOM 711 C CA . LEU A 1 91 ? -13.382 0.862 25.886 1.00 60.06 91 LEU A CA 1
ATOM 712 C C . LEU A 1 91 ? -14.131 -0.322 26.511 1.00 60.06 91 LEU A C 1
ATOM 714 O O . LEU A 1 91 ? -14.609 -1.200 25.795 1.00 60.06 91 LEU A O 1
ATOM 718 N N . GLN A 1 92 ? -14.284 -0.331 27.836 1.00 63.31 92 GLN A N 1
ATOM 719 C CA . GLN A 1 92 ? -15.009 -1.375 28.563 1.00 63.31 92 GLN A CA 1
ATOM 720 C C . GLN A 1 92 ? -16.512 -1.346 28.254 1.00 63.31 92 GLN A C 1
ATOM 722 O O . GLN A 1 92 ? -17.155 -2.381 28.107 1.00 63.31 92 GLN A O 1
ATOM 727 N N . ASN A 1 93 ? -17.071 -0.159 28.063 1.00 63.53 93 ASN A N 1
ATOM 728 C CA . ASN A 1 93 ? -18.461 0.010 27.676 1.00 63.53 93 ASN A CA 1
ATOM 729 C C . ASN A 1 93 ? -18.701 -0.341 26.199 1.00 63.53 93 ASN A C 1
ATOM 731 O O . ASN A 1 93 ? -19.732 -0.931 25.875 1.00 63.53 93 ASN A O 1
ATOM 735 N N . LEU A 1 94 ? -17.737 -0.068 25.308 1.00 64.62 94 LEU A N 1
ATOM 736 C CA . LEU A 1 94 ? -17.737 -0.627 23.952 1.00 64.62 94 LEU A CA 1
ATOM 737 C C . LEU A 1 94 ? -17.725 -2.161 23.992 1.00 64.62 94 LEU A C 1
ATOM 739 O O . LEU A 1 94 ? -18.523 -2.774 23.291 1.00 64.62 94 LEU A O 1
ATOM 743 N N . MET A 1 95 ? -16.895 -2.780 24.840 1.00 59.97 95 MET A N 1
ATOM 744 C CA . MET A 1 95 ? -16.894 -4.237 25.042 1.00 59.97 95 MET A CA 1
ATOM 745 C C . MET A 1 95 ? -18.267 -4.760 25.471 1.00 59.97 95 MET A C 1
ATOM 747 O O . MET A 1 95 ? -18.764 -5.709 24.872 1.00 59.97 95 MET A O 1
ATOM 751 N N . CYS A 1 96 ? -18.909 -4.122 26.456 1.00 61.62 96 CYS A N 1
ATOM 752 C CA . CYS A 1 96 ? -20.256 -4.491 26.903 1.00 61.62 96 CYS A CA 1
ATOM 753 C C . CYS A 1 96 ? -21.311 -4.333 25.795 1.00 61.62 96 CYS A C 1
ATOM 755 O O . CYS A 1 96 ? -22.227 -5.147 25.683 1.00 61.62 96 CYS A O 1
ATOM 757 N N . TYR A 1 97 ? -21.184 -3.307 24.948 1.00 64.88 97 TYR A N 1
ATOM 758 C CA . TYR A 1 97 ? -22.063 -3.136 23.792 1.00 64.88 97 TYR A CA 1
ATOM 759 C C . TYR A 1 97 ? -21.868 -4.255 22.759 1.00 64.88 97 TYR A C 1
ATOM 761 O O . TYR A 1 97 ? -22.847 -4.778 22.229 1.00 64.88 97 TYR A O 1
ATOM 769 N N . ILE A 1 98 ? -20.620 -4.659 22.497 1.00 61.66 98 ILE A N 1
ATOM 770 C CA . ILE A 1 98 ? -20.300 -5.753 21.569 1.00 61.66 98 ILE A CA 1
ATOM 771 C C . ILE A 1 98 ? -20.813 -7.095 22.097 1.00 61.66 98 ILE A C 1
ATOM 773 O O . ILE A 1 98 ? -21.398 -7.860 21.329 1.00 61.66 98 ILE A O 1
ATOM 777 N N . SER A 1 99 ? -20.618 -7.372 23.390 1.00 56.94 99 SER A N 1
ATOM 778 C CA . SER A 1 99 ? -20.992 -8.648 24.003 1.00 56.94 99 SER A CA 1
ATOM 779 C C . SER A 1 99 ? -22.501 -8.805 24.189 1.00 56.94 99 SER A C 1
ATOM 781 O O . SER A 1 99 ? -23.027 -9.880 23.908 1.00 56.94 99 SER A O 1
ATOM 783 N N . ASN A 1 100 ? -23.207 -7.749 24.609 1.00 56.44 100 ASN A N 1
ATOM 784 C CA . ASN A 1 100 ? -24.602 -7.861 25.048 1.00 56.44 100 ASN A CA 1
ATOM 785 C C . ASN A 1 100 ? -25.616 -7.108 24.176 1.00 56.44 100 ASN A C 1
ATOM 787 O O . ASN A 1 100 ? -26.814 -7.275 24.392 1.00 56.44 100 ASN A O 1
ATOM 791 N N . PHE A 1 101 ? -25.185 -6.284 23.210 1.00 53.06 101 PHE A N 1
ATOM 792 C CA . PHE A 1 101 ? -26.076 -5.461 22.371 1.00 53.06 101 PHE A CA 1
ATOM 793 C C . PHE A 1 101 ? -27.151 -4.701 23.177 1.00 53.06 101 PHE A C 1
ATOM 795 O O . PHE A 1 101 ? -28.278 -4.512 22.721 1.00 53.06 101 PHE A O 1
ATOM 802 N N . GLN A 1 102 ? -26.823 -4.278 24.401 1.00 51.28 102 GLN A N 1
ATOM 803 C CA . GLN A 1 102 ? -27.777 -3.603 25.276 1.00 51.28 102 GLN A CA 1
ATOM 804 C C . GLN A 1 102 ? -27.923 -2.132 24.866 1.00 51.28 102 GLN A C 1
ATOM 806 O O . GLN A 1 102 ? -26.948 -1.379 24.834 1.00 51.28 102 GLN A O 1
ATOM 811 N N . GLN A 1 103 ? -29.157 -1.736 24.540 1.00 50.25 103 GLN A N 1
ATOM 812 C CA . GLN A 1 103 ? -29.527 -0.383 24.105 1.00 50.25 103 GLN A CA 1
ATOM 813 C C . GLN A 1 103 ? -29.308 0.680 25.201 1.00 50.25 103 GLN A C 1
ATOM 815 O O . GLN A 1 103 ? -29.002 1.824 24.874 1.00 50.25 103 GLN A O 1
ATOM 820 N N . ASP A 1 104 ? -29.343 0.294 26.481 1.00 49.41 104 ASP A N 1
ATOM 821 C CA . ASP A 1 104 ? -29.257 1.203 27.641 1.00 49.41 104 ASP A CA 1
ATOM 822 C C . ASP A 1 104 ? -27.864 1.825 27.872 1.00 49.41 104 ASP A C 1
ATOM 824 O O . ASP A 1 104 ? -27.691 2.723 28.699 1.00 49.41 104 ASP A O 1
ATOM 828 N N . LEU A 1 105 ? -26.839 1.363 27.150 1.00 51.00 105 LEU A N 1
ATOM 829 C CA . LEU A 1 105 ? -25.451 1.781 27.370 1.00 51.00 105 LEU A CA 1
ATOM 830 C C . LEU A 1 105 ? -25.185 3.222 26.922 1.00 51.00 105 LEU A C 1
ATOM 832 O O . LEU A 1 105 ? -24.409 3.929 27.558 1.00 51.00 105 LEU A O 1
ATOM 836 N N . LEU A 1 106 ? -25.840 3.677 25.852 1.00 51.72 106 LEU A N 1
ATOM 837 C CA . LEU A 1 106 ? -25.561 4.969 25.219 1.00 51.72 106 LEU A CA 1
ATOM 838 C C . LEU A 1 106 ? -25.986 6.172 26.084 1.00 51.72 106 LEU A C 1
ATOM 840 O O . LEU A 1 106 ? -25.331 7.213 26.043 1.00 51.72 106 LEU A O 1
ATOM 844 N N . GLN A 1 107 ? -27.050 6.027 26.880 1.00 49.50 107 GLN A N 1
ATOM 845 C CA . GLN A 1 107 ? -27.621 7.108 27.694 1.00 49.50 107 GLN A CA 1
ATOM 846 C C . GLN A 1 107 ? -26.758 7.369 28.938 1.00 49.50 107 GLN A C 1
ATOM 848 O O . GLN A 1 107 ? -26.452 8.514 29.269 1.00 49.50 107 GLN A O 1
ATOM 853 N N . ASN A 1 108 ? -26.265 6.292 29.558 1.00 49.50 108 ASN A N 1
ATOM 854 C CA . ASN A 1 108 ? -25.399 6.352 30.737 1.00 49.50 108 ASN A CA 1
ATOM 855 C C . ASN A 1 108 ? -23.945 6.734 30.404 1.00 49.50 108 ASN A C 1
ATOM 857 O O . ASN A 1 108 ? -23.247 7.307 31.238 1.00 49.50 108 ASN A O 1
ATOM 861 N N . LEU A 1 109 ? -23.485 6.432 29.186 1.00 50.12 109 LEU A N 1
ATOM 862 C CA . LEU A 1 109 ? -22.098 6.623 28.757 1.00 50.12 109 LEU A CA 1
ATOM 863 C C . LEU A 1 109 ? -21.703 8.081 28.525 1.00 50.12 109 LEU A C 1
ATOM 865 O O . LEU A 1 109 ? -20.594 8.484 28.872 1.00 50.12 109 LEU A O 1
ATOM 869 N N . PHE A 1 110 ? -22.574 8.850 27.874 1.00 52.28 110 PHE A N 1
ATOM 870 C CA . PHE A 1 110 ? -22.144 10.101 27.258 1.00 52.28 110 PHE A CA 1
ATOM 871 C C . PHE A 1 110 ? -22.797 11.355 27.841 1.00 52.28 110 PHE A C 1
ATOM 873 O O . PHE A 1 110 ? -22.377 12.447 27.464 1.00 52.28 110 PHE A O 1
ATOM 880 N N . LYS A 1 111 ? -23.777 11.231 28.756 1.00 53.41 111 LYS A N 1
ATOM 881 C CA . LYS A 1 111 ? -24.589 12.370 29.237 1.00 53.41 111 LYS A CA 1
ATOM 882 C C . LYS A 1 111 ? -25.011 13.283 28.066 1.00 53.41 111 LYS A C 1
ATOM 884 O O . LYS A 1 111 ? -24.818 14.493 28.115 1.00 53.41 111 LYS A O 1
ATOM 889 N N . ILE A 1 112 ? -25.472 12.677 26.971 1.00 56.34 112 ILE A N 1
ATOM 890 C CA . ILE A 1 112 ? -25.870 13.387 25.749 1.00 56.34 112 ILE A CA 1
ATOM 891 C C . ILE A 1 112 ? -27.327 13.818 25.900 1.00 56.34 112 ILE A C 1
ATOM 893 O O . ILE A 1 112 ? -28.143 13.028 26.368 1.00 56.34 112 ILE A O 1
ATOM 897 N N . ASP A 1 113 ? -27.651 15.030 25.452 1.00 56.66 113 ASP A N 1
ATOM 898 C CA . ASP A 1 113 ? -29.032 15.508 25.358 1.00 56.66 113 ASP A CA 1
ATOM 899 C C . ASP A 1 113 ? -29.926 14.507 24.609 1.00 56.66 113 ASP A C 1
ATOM 901 O O . ASP A 1 113 ? -29.563 14.006 23.538 1.00 56.66 113 ASP A O 1
ATOM 905 N N . ASP A 1 114 ? -31.143 14.284 25.110 1.00 57.09 114 ASP A N 1
ATOM 906 C CA . ASP A 1 114 ? -32.084 13.290 24.570 1.00 57.09 114 ASP A CA 1
ATOM 907 C C . ASP A 1 114 ? -32.324 13.431 23.054 1.00 57.09 114 ASP A C 1
ATOM 909 O O . ASP A 1 114 ? -32.510 12.446 22.337 1.00 57.09 114 ASP A O 1
ATOM 913 N N . ASN A 1 115 ? -32.246 14.651 22.515 1.00 57.44 115 ASN A N 1
ATOM 914 C CA . ASN A 1 115 ? -32.384 14.909 21.079 1.00 57.44 115 ASN A CA 1
ATOM 915 C C . ASN A 1 115 ? -31.237 14.313 20.242 1.00 57.44 115 ASN A C 1
ATOM 917 O O . ASN A 1 115 ? -31.479 13.717 19.188 1.00 57.44 115 ASN A O 1
ATOM 921 N N . TYR A 1 116 ? -29.992 14.445 20.704 1.00 57.81 116 TYR A N 1
ATOM 922 C CA . TYR A 1 116 ? -28.820 13.880 20.030 1.00 57.81 116 TYR A CA 1
ATOM 923 C C . TYR A 1 116 ? -28.736 12.366 20.226 1.00 57.81 116 TYR A C 1
ATOM 925 O O . TYR A 1 116 ? -28.367 11.646 19.296 1.00 57.81 116 TYR A O 1
ATOM 933 N N . TYR A 1 117 ? -29.149 11.878 21.395 1.00 60.81 117 TYR A N 1
ATOM 934 C CA . TYR A 1 117 ? -29.296 10.454 21.674 1.00 60.81 117 TYR A CA 1
ATOM 935 C C . TYR A 1 117 ? -30.272 9.783 20.697 1.00 60.81 117 TYR A C 1
ATOM 937 O O . TYR A 1 117 ? -29.925 8.809 20.027 1.00 60.81 117 TYR A O 1
ATOM 945 N N . ASN A 1 118 ? -31.453 10.378 20.510 1.00 59.66 118 ASN A N 1
ATOM 946 C CA . ASN A 1 118 ? -32.460 9.896 19.565 1.00 59.66 118 ASN A CA 1
ATOM 947 C C . ASN A 1 118 ? -31.981 9.955 18.105 1.00 59.66 118 ASN A C 1
ATOM 949 O O . ASN A 1 118 ? -32.331 9.096 17.294 1.00 59.66 118 ASN A O 1
ATOM 953 N N . TYR A 1 119 ? -31.152 10.941 17.747 1.00 64.50 119 TYR A N 1
ATOM 954 C CA . TYR A 1 119 ? -30.519 10.998 16.428 1.00 64.50 119 TYR A CA 1
ATOM 955 C C . TYR A 1 119 ? -29.484 9.878 16.225 1.00 64.50 119 TYR A C 1
ATOM 957 O O . TYR A 1 119 ? -29.463 9.244 15.165 1.00 64.50 119 TYR A O 1
ATOM 965 N N . LEU A 1 120 ? -28.647 9.606 17.232 1.00 64.69 120 LEU A N 1
ATOM 966 C CA . LEU A 1 120 ? -27.680 8.505 17.206 1.00 64.69 120 LEU A CA 1
ATOM 967 C C . LEU A 1 120 ? -28.384 7.151 17.106 1.00 64.69 120 LEU A C 1
ATOM 969 O O . LEU A 1 120 ? -27.990 6.342 16.267 1.00 64.69 120 LEU A O 1
ATOM 973 N N . LEU A 1 121 ? -29.456 6.936 17.874 1.00 65.56 121 LEU A N 1
ATOM 974 C CA . LEU A 1 121 ? -30.282 5.730 17.795 1.00 65.56 121 LEU A CA 1
ATOM 975 C C . LEU A 1 121 ? -30.885 5.544 16.404 1.00 65.56 121 LEU A C 1
ATOM 977 O O . LEU A 1 121 ? -30.647 4.509 15.793 1.00 65.56 121 LEU A O 1
ATOM 981 N N . LYS A 1 122 ? -31.529 6.567 15.828 1.00 67.75 122 LYS A N 1
ATOM 982 C CA . LYS A 1 122 ? -32.064 6.494 14.454 1.00 67.75 122 LYS A CA 1
ATOM 983 C C . LYS A 1 122 ? -30.997 6.162 13.411 1.00 67.75 122 LYS A C 1
ATOM 985 O O . LYS A 1 122 ? -31.284 5.533 12.394 1.00 67.75 122 LYS A O 1
ATOM 990 N N . LYS A 1 123 ? -29.759 6.621 13.610 1.00 66.75 123 LYS A N 1
ATOM 991 C CA . LYS A 1 123 ? -28.646 6.319 12.703 1.00 66.75 123 LYS A CA 1
ATOM 992 C C . LYS A 1 123 ? -28.096 4.908 12.924 1.00 66.75 123 LYS A C 1
ATOM 994 O O . LYS A 1 123 ? -27.728 4.266 11.948 1.00 66.75 123 LYS A O 1
ATOM 999 N N . LEU A 1 124 ? -28.071 4.428 14.167 1.00 66.94 124 LEU A N 1
ATOM 1000 C CA . LEU A 1 124 ? -27.693 3.060 14.534 1.00 66.94 124 LEU A CA 1
ATOM 1001 C C . LEU A 1 124 ? -28.722 2.027 14.070 1.00 66.94 124 LEU A C 1
ATOM 1003 O O . LEU A 1 124 ? -28.335 0.956 13.604 1.00 66.94 124 LEU A O 1
ATOM 1007 N N . GLU A 1 125 ? -30.006 2.365 14.148 1.00 66.44 125 GLU A N 1
ATOM 1008 C CA . GLU A 1 125 ? -31.115 1.570 13.629 1.00 66.44 125 GLU A CA 1
ATOM 1009 C C . GLU A 1 125 ? -30.934 1.327 12.135 1.00 66.44 125 GLU A C 1
ATOM 1011 O O . GLU A 1 125 ? -30.942 0.178 11.733 1.00 66.44 125 GLU A O 1
ATOM 1016 N N . LYS A 1 126 ? -30.579 2.346 11.336 1.00 66.25 126 LYS A N 1
ATOM 1017 C CA . LYS A 1 126 ? -30.319 2.197 9.887 1.00 66.25 126 LYS A CA 1
ATOM 1018 C C . LYS A 1 126 ? -29.247 1.164 9.506 1.00 66.25 126 LYS A C 1
ATOM 1020 O O . LYS A 1 126 ? -29.215 0.740 8.354 1.00 66.25 126 LYS A O 1
ATOM 1025 N N . PHE A 1 127 ? -28.358 0.757 10.414 1.00 64.31 127 PHE A N 1
ATOM 1026 C CA . PHE A 1 127 ? -27.340 -0.270 10.148 1.00 64.31 127 PHE A CA 1
ATOM 1027 C C . PHE A 1 127 ? -27.877 -1.696 10.381 1.00 64.31 127 PHE A C 1
ATOM 1029 O O . PHE A 1 127 ? -27.165 -2.518 10.957 1.00 64.31 127 PHE A O 1
ATOM 1036 N N . GLU A 1 128 ? -29.121 -1.984 9.977 1.00 54.41 128 GLU A N 1
ATOM 1037 C CA . GLU A 1 128 ? -30.019 -3.006 10.556 1.00 54.41 128 GLU A CA 1
ATOM 1038 C C . GLU A 1 128 ? -29.481 -4.435 10.779 1.00 54.41 128 GLU A C 1
ATOM 1040 O O . GLU A 1 128 ? -30.104 -5.158 11.546 1.00 54.41 128 GLU A O 1
ATOM 1045 N N . GLN A 1 129 ? -28.330 -4.878 10.256 1.00 58.25 129 GLN A N 1
ATOM 1046 C CA . GLN A 1 129 ? -27.821 -6.243 10.517 1.00 58.25 129 GLN A CA 1
ATOM 1047 C C . GLN A 1 129 ? -26.301 -6.368 10.752 1.00 58.25 129 GLN A C 1
ATOM 1049 O O . GLN A 1 129 ? -25.856 -7.340 11.362 1.00 58.25 129 GLN A O 1
ATOM 1054 N N . ASN A 1 130 ? -25.483 -5.371 10.395 1.00 67.19 130 ASN A N 1
ATOM 1055 C CA . ASN A 1 130 ? -24.023 -5.484 10.506 1.00 67.19 130 ASN A CA 1
ATOM 1056 C C . ASN A 1 130 ? -23.511 -4.961 11.851 1.00 67.19 130 ASN A C 1
ATOM 1058 O O . ASN A 1 130 ? -23.255 -3.764 12.017 1.00 67.19 130 ASN A O 1
ATOM 1062 N N . LYS A 1 131 ? -23.300 -5.880 12.803 1.00 69.81 131 LYS A N 1
ATOM 1063 C CA . LYS A 1 131 ? -22.709 -5.580 14.121 1.00 69.81 131 LYS A CA 1
ATOM 1064 C C . LYS A 1 131 ? -21.388 -4.808 13.993 1.00 69.81 131 LYS A C 1
ATOM 1066 O O . LYS A 1 131 ? -21.201 -3.816 14.689 1.00 69.81 131 LYS A O 1
ATOM 1071 N N . LEU A 1 132 ? -20.537 -5.175 13.030 1.00 70.88 132 LEU A N 1
ATOM 1072 C CA . LEU A 1 132 ? -19.265 -4.497 12.742 1.00 70.88 132 LEU A CA 1
ATOM 1073 C C . LEU A 1 132 ? -19.429 -3.010 12.381 1.00 70.88 132 LEU A C 1
ATOM 1075 O O . LEU A 1 132 ? -18.670 -2.176 12.868 1.00 70.88 132 LEU A O 1
ATOM 1079 N N . LEU A 1 133 ? -20.445 -2.651 11.588 1.00 70.81 133 LEU A N 1
ATOM 1080 C CA . LEU A 1 133 ? -20.695 -1.258 11.192 1.00 70.81 133 LEU A CA 1
ATOM 1081 C C . LEU A 1 133 ? -21.146 -0.395 12.372 1.00 70.81 133 LEU A C 1
ATOM 1083 O O . LEU A 1 133 ? -20.729 0.758 12.487 1.00 70.81 133 LEU A O 1
ATOM 1087 N N . LYS A 1 134 ? -21.955 -0.963 13.273 1.00 70.62 134 LYS A N 1
ATOM 1088 C CA . LYS A 1 134 ? -22.380 -0.288 14.507 1.00 70.62 134 LYS A CA 1
ATOM 1089 C C . LYS A 1 134 ? -21.177 -0.008 15.409 1.00 70.62 134 LYS A C 1
ATOM 1091 O O . LYS A 1 134 ? -21.019 1.115 15.879 1.00 70.62 134 LYS A O 1
ATOM 1096 N N . ILE A 1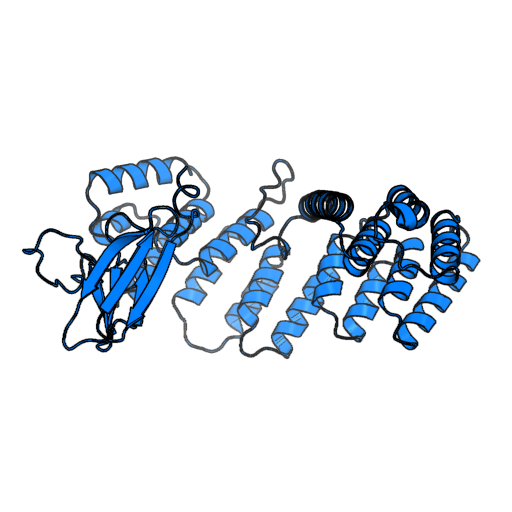 135 ? -20.286 -0.988 15.567 1.00 69.00 135 ILE A N 1
ATOM 1097 C CA . ILE A 1 135 ? -19.053 -0.845 16.355 1.00 69.00 135 ILE A CA 1
ATOM 1098 C C . ILE A 1 135 ? -18.124 0.193 15.720 1.00 69.00 135 ILE A C 1
ATOM 1100 O O . ILE A 1 135 ? -17.642 1.074 16.421 1.00 69.00 135 ILE A O 1
ATOM 1104 N N . GLY A 1 136 ? -17.925 0.145 14.398 1.00 69.88 136 GLY A N 1
ATOM 1105 C CA . GLY A 1 136 ? -17.091 1.108 13.674 1.00 69.88 136 GLY A CA 1
ATOM 1106 C C . GLY A 1 136 ? -17.613 2.545 13.757 1.00 69.88 136 GLY A C 1
ATOM 1107 O O . GLY A 1 136 ? -16.837 3.493 13.870 1.00 69.88 136 GLY A O 1
ATOM 1108 N N . PHE A 1 137 ? -18.936 2.729 13.735 1.00 70.88 137 PHE A N 1
ATOM 1109 C CA . PHE A 1 137 ? -19.550 4.042 13.918 1.00 70.88 137 PHE A CA 1
ATOM 1110 C C . PHE A 1 137 ? -19.359 4.567 15.347 1.00 70.88 137 PHE A C 1
ATOM 1112 O O . PHE A 1 137 ? -18.992 5.727 15.531 1.00 70.88 137 PHE A O 1
ATOM 1119 N N . LEU A 1 138 ? -19.549 3.712 16.356 1.00 69.56 138 LEU A N 1
ATOM 1120 C CA . LEU A 1 138 ? -19.341 4.073 17.759 1.00 69.56 138 LEU A CA 1
ATOM 1121 C C . LEU A 1 138 ? -17.867 4.343 18.074 1.00 69.56 138 LEU A C 1
ATOM 1123 O O . LEU A 1 138 ? -17.562 5.309 18.769 1.00 69.56 138 LEU A O 1
ATOM 1127 N N . SER A 1 139 ? -16.939 3.562 17.516 1.00 68.06 139 SER A N 1
ATOM 1128 C CA . SER A 1 139 ? -15.503 3.809 17.665 1.00 68.06 139 SER A CA 1
ATOM 1129 C C . SER A 1 139 ? -15.084 5.117 16.998 1.00 68.06 139 SER A C 1
ATOM 1131 O O . SER A 1 139 ? -14.245 5.831 17.542 1.00 68.06 139 SER A O 1
ATOM 1133 N N . GLN A 1 140 ? -15.694 5.472 15.860 1.00 70.19 140 GLN A N 1
ATOM 1134 C CA . GLN A 1 140 ? -15.472 6.766 15.218 1.00 70.19 140 GLN A CA 1
ATOM 1135 C C . GLN A 1 140 ? -16.021 7.913 16.070 1.00 70.19 140 GLN A C 1
ATOM 1137 O O . GLN A 1 140 ? -15.369 8.947 16.179 1.00 70.19 140 GLN A O 1
ATOM 1142 N N . PHE A 1 141 ? -17.190 7.727 16.685 1.00 66.94 141 PHE A N 1
ATOM 1143 C CA . PHE A 1 141 ? -17.807 8.714 17.571 1.00 66.94 141 PHE A CA 1
ATOM 1144 C C . PHE A 1 141 ? -16.984 8.947 18.843 1.00 66.94 141 PHE A C 1
ATOM 1146 O O . PHE A 1 141 ? -16.797 10.084 19.260 1.00 66.94 141 PHE A O 1
ATOM 1153 N N . ILE A 1 142 ? -16.432 7.877 19.416 1.00 65.06 142 ILE A N 1
ATOM 1154 C CA . ILE A 1 142 ? -15.511 7.950 20.555 1.00 65.06 142 ILE A CA 1
ATOM 1155 C C . ILE A 1 142 ? -14.142 8.488 20.114 1.00 65.06 142 ILE A C 1
ATOM 1157 O O . ILE A 1 142 ? -13.378 8.923 20.957 1.00 65.06 142 ILE A O 1
ATOM 1161 N N . GLY A 1 143 ? -13.830 8.501 18.814 1.00 62.41 143 GLY A N 1
ATOM 1162 C CA . GLY A 1 143 ? -12.571 9.000 18.258 1.00 62.41 143 GLY A CA 1
ATOM 1163 C C . GLY A 1 143 ? -11.389 8.032 18.404 1.00 62.41 143 GLY A C 1
ATOM 1164 O O . GLY A 1 143 ? -10.227 8.428 18.357 1.00 62.41 143 GLY A O 1
ATOM 1165 N N . LEU A 1 144 ? -11.670 6.730 18.494 1.00 68.19 144 LEU A N 1
ATOM 1166 C CA . LEU A 1 144 ? -10.676 5.664 18.348 1.00 68.19 144 LEU A CA 1
ATOM 1167 C C . LEU A 1 144 ? -10.400 5.424 16.855 1.00 68.19 144 LEU A C 1
ATOM 1169 O O . LEU A 1 144 ? -10.926 4.488 16.241 1.00 68.19 144 LEU A O 1
ATOM 1173 N N . LEU A 1 145 ? -9.592 6.296 16.240 1.00 69.94 145 LEU A N 1
ATOM 1174 C CA . LEU A 1 145 ? -9.314 6.249 14.797 1.00 69.94 145 LEU A CA 1
ATOM 1175 C C . LEU A 1 145 ? -8.619 4.949 14.365 1.00 69.94 145 LEU A C 1
ATOM 1177 O O . LEU A 1 145 ? -8.959 4.406 13.315 1.00 69.94 145 LEU A O 1
ATOM 1181 N N . SER A 1 146 ? -7.680 4.429 15.159 1.00 70.06 146 SER A N 1
ATOM 1182 C CA . SER A 1 146 ? -6.954 3.185 14.858 1.00 70.06 146 SER A CA 1
ATOM 1183 C C . SER A 1 146 ? -7.895 1.980 14.787 1.00 70.06 146 SER A C 1
ATOM 1185 O O . SER A 1 146 ? -7.893 1.253 13.793 1.00 70.06 146 SER A O 1
ATOM 1187 N N . LEU A 1 147 ? -8.770 1.829 15.785 1.00 72.69 147 LEU A N 1
ATOM 1188 C CA . LEU A 1 147 ? -9.784 0.774 15.837 1.00 72.69 147 LEU A CA 1
ATOM 1189 C C . LEU A 1 147 ? -10.804 0.917 14.702 1.00 72.69 147 LEU A C 1
ATOM 1191 O O . LEU A 1 147 ? -11.155 -0.060 14.051 1.00 72.69 147 LEU A O 1
ATOM 1195 N N . THR A 1 148 ? -11.231 2.144 14.408 1.00 73.31 148 THR A N 1
ATOM 1196 C CA . THR A 1 148 ? -12.152 2.424 13.296 1.00 73.31 148 THR A CA 1
ATOM 1197 C C . THR A 1 148 ? -11.534 2.047 11.949 1.00 73.31 148 THR A C 1
ATOM 1199 O O . THR A 1 148 ? -12.195 1.449 11.100 1.00 73.31 148 THR A O 1
ATOM 1202 N N . ASN A 1 149 ? -10.259 2.383 11.741 1.00 76.19 149 ASN A N 1
ATOM 1203 C CA . ASN A 1 149 ? -9.523 2.011 10.538 1.00 76.19 149 ASN A CA 1
ATOM 1204 C C . ASN A 1 149 ? -9.383 0.489 10.426 1.00 76.19 149 ASN A C 1
ATOM 1206 O O . ASN A 1 149 ? -9.595 -0.054 9.345 1.00 76.19 149 ASN A O 1
ATOM 1210 N N . PHE A 1 150 ? -9.101 -0.197 11.537 1.00 78.81 150 PHE A N 1
ATOM 1211 C CA . PHE A 1 150 ? -9.062 -1.656 11.592 1.00 78.81 150 PHE A CA 1
ATOM 1212 C C . PHE A 1 150 ? -10.420 -2.283 11.237 1.00 78.81 150 PHE A C 1
ATOM 1214 O O . PHE A 1 150 ? -10.477 -3.122 10.345 1.00 78.81 150 PHE A O 1
ATOM 1221 N N . ILE A 1 151 ? -11.525 -1.818 11.830 1.00 76.56 151 ILE A N 1
ATOM 1222 C CA . ILE A 1 151 ? -12.879 -2.322 11.538 1.00 76.56 151 ILE A CA 1
ATOM 1223 C C . ILE A 1 151 ? -13.244 -2.121 10.063 1.00 76.56 151 ILE A C 1
ATOM 1225 O O . ILE A 1 151 ? -13.796 -3.026 9.447 1.00 76.56 151 ILE A O 1
ATOM 1229 N N . LYS A 1 152 ? -12.894 -0.976 9.461 1.00 77.88 152 LYS A N 1
ATOM 1230 C CA . LYS A 1 152 ? -13.115 -0.732 8.023 1.00 77.88 152 LYS A CA 1
ATOM 1231 C C . LYS A 1 152 ? -12.320 -1.694 7.136 1.00 77.88 152 LYS A C 1
ATOM 1233 O O . LYS A 1 152 ? -12.818 -2.113 6.095 1.00 77.88 152 LYS A O 1
ATOM 1238 N N . ILE A 1 153 ? -11.095 -2.048 7.533 1.00 79.38 153 ILE A N 1
ATOM 1239 C CA . ILE A 1 153 ? -10.286 -3.054 6.827 1.00 79.38 153 ILE A CA 1
ATOM 1240 C C . ILE A 1 153 ? -10.923 -4.436 6.961 1.00 79.38 153 ILE A C 1
ATOM 1242 O O . ILE A 1 153 ? -11.051 -5.136 5.962 1.00 79.38 153 ILE A O 1
ATOM 1246 N N . VAL A 1 154 ? -11.354 -4.802 8.168 1.00 78.88 154 VAL A N 1
ATOM 1247 C CA . VAL A 1 154 ? -12.023 -6.076 8.458 1.00 78.88 154 VAL A CA 1
ATOM 1248 C C . VAL A 1 154 ? -13.331 -6.203 7.675 1.00 78.88 154 VAL A C 1
ATOM 1250 O O . VAL A 1 154 ? -13.560 -7.232 7.047 1.00 78.88 154 VAL A O 1
ATOM 1253 N N . GLU A 1 155 ? -14.154 -5.153 7.632 1.00 77.50 155 GLU A N 1
ATOM 1254 C CA . GLU A 1 155 ? -15.383 -5.114 6.828 1.00 77.50 155 GLU A CA 1
ATOM 1255 C C . GLU A 1 155 ? -15.070 -5.341 5.343 1.00 77.50 155 GLU A C 1
ATOM 1257 O O . GLU A 1 155 ? -15.708 -6.163 4.687 1.00 77.50 155 GLU A O 1
ATOM 1262 N N . ASN A 1 156 ? -14.057 -4.648 4.812 1.00 76.62 156 ASN A N 1
ATOM 1263 C CA . ASN A 1 156 ? -13.664 -4.799 3.415 1.00 76.62 156 ASN A CA 1
ATOM 1264 C C . ASN A 1 156 ? -13.112 -6.202 3.105 1.00 76.62 156 ASN A C 1
ATOM 1266 O O . ASN A 1 156 ? -13.360 -6.734 2.031 1.00 76.62 156 ASN A O 1
ATOM 1270 N N . ALA A 1 157 ? -12.385 -6.814 4.042 1.00 75.56 157 ALA A N 1
ATOM 1271 C CA . ALA A 1 157 ? -11.859 -8.170 3.893 1.00 75.56 157 ALA A CA 1
ATOM 1272 C C . ALA A 1 157 ? -12.938 -9.260 4.033 1.00 75.56 157 ALA A C 1
ATOM 1274 O O . ALA A 1 157 ? -12.773 -10.347 3.478 1.00 75.56 157 ALA A O 1
ATOM 1275 N N . SER A 1 158 ? -14.022 -8.976 4.764 1.00 70.56 158 SER A N 1
ATOM 1276 C CA . SER A 1 158 ? -15.147 -9.899 4.986 1.00 70.56 158 SER A CA 1
ATOM 1277 C C . SER A 1 158 ? -16.152 -9.867 3.829 1.00 70.56 158 SER A C 1
ATOM 1279 O O . SER A 1 158 ? -16.693 -10.903 3.456 1.00 70.56 158 SER A O 1
ATOM 1281 N N . ASN A 1 159 ? -16.333 -8.710 3.181 1.00 68.44 159 ASN A N 1
ATOM 1282 C CA . ASN A 1 159 ? -17.171 -8.545 1.986 1.00 68.44 159 ASN A CA 1
ATOM 1283 C C . ASN A 1 159 ? -16.476 -9.073 0.710 1.00 68.44 159 ASN A C 1
ATOM 1285 O O . ASN A 1 159 ? -16.276 -8.333 -0.252 1.00 68.44 159 ASN A O 1
ATOM 1289 N N . LYS A 1 160 ? -16.087 -10.356 0.692 1.00 57.69 160 LYS A N 1
ATOM 1290 C CA . LYS A 1 160 ? -15.458 -11.009 -0.477 1.00 57.69 160 LYS A CA 1
ATOM 1291 C C . LYS A 1 160 ? -16.403 -11.180 -1.672 1.00 57.69 160 LYS A C 1
ATOM 1293 O O . LYS A 1 160 ? -15.940 -11.473 -2.774 1.00 57.69 160 LYS A O 1
ATOM 1298 N N . ASP A 1 161 ? -17.698 -10.951 -1.478 1.00 46.12 161 ASP A N 1
ATOM 1299 C CA . ASP A 1 161 ? -18.696 -10.973 -2.541 1.00 46.12 161 ASP A CA 1
ATOM 1300 C C . ASP A 1 161 ? -18.625 -9.656 -3.324 1.00 46.12 161 ASP A C 1
ATOM 1302 O O . ASP A 1 161 ? -19.203 -8.639 -2.940 1.00 46.12 161 ASP A O 1
ATOM 1306 N N . GLY A 1 162 ? -17.840 -9.676 -4.406 1.00 47.81 162 GLY A N 1
ATOM 1307 C CA . GLY A 1 162 ? -17.393 -8.544 -5.230 1.00 47.81 162 GLY A CA 1
ATOM 1308 C C . GLY A 1 162 ? -18.462 -7.725 -5.963 1.00 47.81 162 GLY A C 1
ATOM 1309 O O . GLY A 1 162 ? -18.280 -7.385 -7.129 1.00 47.81 162 GLY A O 1
ATOM 1310 N N . VAL A 1 163 ? -19.565 -7.377 -5.305 1.00 47.62 163 VAL A N 1
ATOM 1311 C CA . VAL A 1 163 ? -20.645 -6.565 -5.878 1.00 47.62 163 VAL A CA 1
ATOM 1312 C C . VAL A 1 163 ? -20.445 -5.076 -5.586 1.00 47.62 163 VAL A C 1
ATOM 1314 O O . VAL A 1 163 ? -20.857 -4.251 -6.390 1.00 47.62 163 VAL A O 1
ATOM 1317 N N . ASN A 1 164 ? -19.750 -4.706 -4.503 1.00 50.53 164 ASN A N 1
ATOM 1318 C CA . ASN A 1 164 ? -19.450 -3.308 -4.181 1.00 50.53 164 ASN A CA 1
ATOM 1319 C C . ASN A 1 164 ? -18.080 -3.176 -3.502 1.00 50.53 164 ASN A C 1
ATOM 1321 O O . ASN A 1 164 ? -17.997 -3.156 -2.274 1.00 50.53 164 ASN A O 1
ATOM 1325 N N . ASP A 1 165 ? -17.011 -3.040 -4.292 1.00 54.66 165 ASP A N 1
ATOM 1326 C CA . ASP A 1 165 ? -15.709 -2.594 -3.786 1.00 54.66 165 ASP A CA 1
ATOM 1327 C C . ASP A 1 165 ? -15.873 -1.199 -3.142 1.00 54.66 165 ASP A C 1
ATOM 1329 O O . ASP A 1 165 ? -15.840 -0.165 -3.819 1.00 54.66 165 ASP A O 1
ATOM 1333 N N . LYS A 1 166 ? -16.086 -1.139 -1.825 1.00 62.50 166 LYS A N 1
ATOM 1334 C CA . LYS A 1 166 ? -16.147 0.136 -1.107 1.00 62.50 166 LYS A CA 1
ATOM 1335 C C . LYS A 1 166 ? -14.740 0.728 -1.061 1.00 62.50 166 LYS A C 1
ATOM 1337 O O . LYS A 1 166 ? -13.808 0.116 -0.544 1.00 62.50 166 LYS A O 1
ATOM 1342 N N . TYR A 1 167 ? -14.582 1.949 -1.567 1.00 65.94 167 TYR A N 1
ATOM 1343 C CA . TYR A 1 167 ? -13.338 2.696 -1.399 1.00 65.94 167 TYR A CA 1
ATOM 1344 C C . TYR A 1 167 ? -13.114 2.973 0.092 1.00 65.94 167 TYR A C 1
ATOM 1346 O O . TYR A 1 167 ? -13.905 3.684 0.718 1.00 65.94 167 TYR A O 1
ATOM 1354 N N . LEU A 1 168 ? -12.038 2.428 0.672 1.00 67.81 168 LEU A N 1
ATOM 1355 C CA . LEU A 1 168 ? -11.599 2.876 1.995 1.00 67.81 168 LEU A CA 1
ATOM 1356 C C . LEU A 1 168 ? -11.099 4.324 1.895 1.00 67.81 168 LEU A C 1
ATOM 1358 O O . LEU A 1 168 ? -10.845 4.845 0.808 1.00 67.81 168 LEU A O 1
ATOM 1362 N N . SER A 1 169 ? -10.918 4.985 3.037 1.00 70.12 169 SER A N 1
ATOM 1363 C CA . SER A 1 169 ? -10.288 6.307 3.067 1.00 70.12 169 SER A CA 1
ATOM 1364 C C . SER A 1 169 ? -8.914 6.279 2.382 1.00 70.12 169 SER A C 1
ATOM 1366 O O . SER A 1 169 ? -8.226 5.254 2.350 1.00 70.12 169 SER A O 1
ATOM 1368 N N . THR A 1 170 ? -8.493 7.420 1.837 1.00 66.31 170 THR A N 1
ATOM 1369 C CA . THR A 1 170 ? -7.204 7.573 1.137 1.00 66.31 170 THR A CA 1
ATOM 1370 C C . THR A 1 170 ? -6.008 7.187 2.003 1.00 66.31 170 THR A C 1
ATOM 1372 O O . THR A 1 170 ? -5.017 6.679 1.489 1.00 66.31 170 THR A O 1
ATOM 1375 N N . ASN A 1 171 ? -6.122 7.347 3.321 1.00 71.19 171 ASN A N 1
ATOM 1376 C CA . ASN A 1 171 ? -5.080 6.981 4.283 1.00 71.19 171 ASN A CA 1
ATOM 1377 C C . ASN A 1 171 ? -4.877 5.458 4.388 1.00 71.19 171 ASN A C 1
ATOM 1379 O O . ASN A 1 171 ? -3.849 5.003 4.875 1.00 71.19 171 ASN A O 1
ATOM 1383 N N . LEU A 1 172 ? -5.840 4.662 3.913 1.00 74.69 172 LEU A N 1
ATOM 1384 C CA . LEU A 1 172 ? -5.815 3.199 3.934 1.00 74.69 172 LEU A CA 1
ATOM 1385 C C . LEU A 1 172 ? -5.601 2.603 2.538 1.00 74.69 172 LEU A C 1
ATOM 1387 O O . LEU A 1 172 ? -5.927 1.437 2.315 1.00 74.69 172 LEU A O 1
ATOM 1391 N N . ILE A 1 173 ? -5.038 3.374 1.598 1.00 76.25 173 ILE A N 1
ATOM 1392 C CA . ILE A 1 173 ? -4.851 2.950 0.200 1.00 76.25 173 ILE A CA 1
ATOM 1393 C C . ILE A 1 173 ? -4.102 1.617 0.078 1.00 76.25 173 ILE A C 1
ATOM 1395 O O . ILE A 1 173 ? -4.431 0.794 -0.772 1.00 76.25 173 ILE A O 1
ATOM 1399 N N . GLN A 1 174 ? -3.160 1.347 0.989 1.00 75.31 174 GLN A N 1
ATOM 1400 C CA . GLN A 1 174 ? -2.404 0.093 1.027 1.00 75.31 174 GLN A CA 1
ATOM 1401 C C . GLN A 1 174 ? -3.267 -1.149 1.293 1.00 75.31 174 GLN A C 1
ATOM 1403 O O . GLN A 1 174 ? -2.829 -2.256 0.986 1.00 75.31 174 GLN A O 1
ATOM 1408 N N . PHE A 1 175 ? -4.482 -0.989 1.824 1.00 78.50 175 PHE A N 1
ATOM 1409 C CA . PHE A 1 175 ? -5.426 -2.065 2.151 1.00 78.50 175 PHE A CA 1
ATOM 1410 C C . PHE A 1 175 ? -6.613 -2.141 1.184 1.00 78.50 175 PHE A C 1
ATOM 1412 O O . PHE A 1 175 ? -7.507 -2.961 1.372 1.00 78.50 175 PHE A O 1
ATOM 1419 N N . TRP A 1 176 ? -6.638 -1.309 0.138 1.00 77.12 176 TRP A N 1
ATOM 1420 C CA . TRP A 1 176 ? -7.673 -1.391 -0.893 1.00 77.12 176 TRP A CA 1
ATOM 1421 C C . TRP A 1 176 ? -7.597 -2.727 -1.638 1.00 77.12 176 TRP A C 1
ATOM 1423 O O . TRP A 1 176 ? -6.518 -3.330 -1.739 1.00 77.12 176 TRP A O 1
ATOM 1433 N N . SER A 1 177 ? -8.733 -3.163 -2.192 1.00 77.69 177 SER A N 1
ATOM 1434 C CA . SER A 1 177 ? -8.770 -4.307 -3.103 1.00 77.69 177 SER A CA 1
ATOM 1435 C C . SER A 1 177 ? -7.877 -4.041 -4.320 1.00 77.69 177 SER A C 1
ATOM 1437 O O . SER A 1 177 ? -7.661 -2.891 -4.718 1.00 77.69 177 SER A O 1
ATOM 1439 N N . LYS A 1 178 ? -7.324 -5.108 -4.909 1.00 81.12 178 LYS A N 1
ATOM 1440 C CA . LYS A 1 178 ? -6.368 -5.011 -6.025 1.00 81.12 178 LYS A CA 1
ATOM 1441 C C . LYS A 1 178 ? -6.932 -4.182 -7.186 1.00 81.12 178 LYS A C 1
ATOM 1443 O O . LYS A 1 178 ? -6.263 -3.274 -7.673 1.00 81.12 178 LYS A O 1
ATOM 1448 N N . ASN A 1 179 ? -8.190 -4.422 -7.551 1.00 78.75 179 ASN A N 1
ATOM 1449 C CA . ASN A 1 179 ? -8.866 -3.736 -8.653 1.00 78.75 179 ASN A CA 1
ATOM 1450 C C . ASN A 1 179 ? -9.035 -2.233 -8.388 1.00 78.75 179 ASN A C 1
ATOM 1452 O O . ASN A 1 179 ? -8.712 -1.406 -9.244 1.00 78.75 179 ASN A O 1
ATOM 1456 N N . CYS A 1 180 ? -9.498 -1.854 -7.195 1.00 78.88 180 CYS A N 1
ATOM 1457 C CA . CYS A 1 180 ? -9.638 -0.446 -6.821 1.00 78.88 180 CYS A CA 1
ATOM 1458 C C . CYS A 1 180 ? -8.294 0.264 -6.717 1.00 78.88 180 CYS A C 1
ATOM 1460 O O . CYS A 1 180 ? -8.167 1.411 -7.153 1.00 78.88 180 CYS A O 1
ATOM 1462 N N . PHE A 1 181 ? -7.282 -0.420 -6.185 1.00 83.38 181 PHE A N 1
ATOM 1463 C CA . PHE A 1 181 ? -5.928 0.108 -6.117 1.00 83.38 181 PHE A CA 1
ATOM 1464 C C . PHE A 1 181 ? -5.366 0.376 -7.518 1.00 83.38 181 PHE A C 1
ATOM 1466 O O . PHE A 1 181 ? -4.885 1.477 -7.775 1.00 83.38 181 PHE A O 1
ATOM 1473 N N . GLN A 1 182 ? -5.503 -0.566 -8.455 1.00 82.62 182 GLN A N 1
ATOM 1474 C CA . GLN A 1 182 ? -5.060 -0.390 -9.842 1.00 82.62 182 GLN A CA 1
ATOM 1475 C C . GLN A 1 182 ? -5.777 0.772 -10.543 1.00 82.62 182 GLN A C 1
ATOM 1477 O O . GLN A 1 182 ? -5.113 1.621 -11.140 1.00 82.62 182 GLN A O 1
ATOM 1482 N N . LYS A 1 183 ? -7.110 0.877 -10.415 1.00 81.69 183 LYS A N 1
ATOM 1483 C CA . LYS A 1 183 ? -7.887 2.007 -10.966 1.00 81.69 183 LYS A CA 1
ATOM 1484 C C . LYS A 1 183 ? -7.435 3.349 -10.389 1.00 81.69 183 LYS A C 1
ATOM 1486 O O . LYS A 1 183 ? -7.297 4.335 -11.111 1.00 81.69 183 LYS A O 1
ATOM 1491 N N . ARG A 1 184 ? -7.178 3.406 -9.081 1.00 82.88 184 ARG A N 1
ATOM 1492 C CA . ARG A 1 184 ? -6.693 4.624 -8.422 1.00 82.88 184 ARG A CA 1
ATOM 1493 C C . ARG A 1 184 ? -5.280 4.981 -8.859 1.00 82.88 184 ARG A C 1
ATOM 1495 O O . ARG A 1 184 ? -5.023 6.151 -9.128 1.00 82.88 184 ARG A O 1
ATOM 1502 N N . MET A 1 185 ? -4.395 3.994 -8.960 1.00 83.06 185 MET A N 1
ATOM 1503 C CA . MET A 1 185 ? -3.033 4.184 -9.454 1.00 83.06 185 MET A CA 1
ATOM 1504 C C . MET A 1 185 ? -3.026 4.675 -10.900 1.00 83.06 185 MET A C 1
ATOM 1506 O O . MET A 1 185 ? -2.271 5.586 -11.212 1.00 83.06 185 MET A O 1
ATOM 1510 N N . GLU A 1 186 ? -3.924 4.178 -11.752 1.00 82.81 186 GLU A N 1
ATOM 1511 C CA . GLU A 1 186 ? -4.111 4.695 -13.110 1.00 82.81 186 GLU A CA 1
ATOM 1512 C C . GLU A 1 186 ? -4.481 6.182 -13.118 1.00 82.81 186 GLU A C 1
ATOM 1514 O O . GLU A 1 186 ? -3.902 6.957 -13.878 1.00 82.81 186 GLU A O 1
ATOM 1519 N N . LEU A 1 187 ? -5.420 6.598 -12.263 1.00 82.50 187 LEU A N 1
ATOM 1520 C CA . LEU A 1 187 ? -5.800 8.007 -12.144 1.00 82.50 187 LEU A CA 1
ATOM 1521 C C . LEU A 1 187 ? -4.640 8.866 -11.633 1.00 82.50 187 LEU A C 1
ATOM 1523 O O . LEU A 1 187 ? -4.401 9.942 -12.172 1.00 82.50 187 LEU A O 1
ATOM 1527 N N . ILE A 1 188 ? -3.903 8.391 -10.624 1.00 81.44 188 ILE A N 1
ATOM 1528 C CA . ILE A 1 188 ? -2.724 9.088 -10.091 1.00 81.44 188 ILE A CA 1
ATOM 1529 C C . ILE A 1 188 ? -1.664 9.246 -11.180 1.00 81.44 188 ILE A C 1
ATOM 1531 O O . ILE A 1 188 ? -1.119 10.331 -11.339 1.00 81.44 188 ILE A O 1
ATOM 1535 N N . VAL A 1 189 ? -1.395 8.195 -11.954 1.00 82.62 189 VAL A N 1
ATOM 1536 C CA . VAL A 1 189 ? -0.427 8.232 -13.055 1.00 82.62 189 VAL A CA 1
ATOM 1537 C C . VAL A 1 189 ? -0.873 9.208 -14.143 1.00 82.62 189 VAL A C 1
ATOM 1539 O O . VAL A 1 189 ? -0.069 10.029 -14.565 1.00 82.62 189 VAL A O 1
ATOM 1542 N N . ARG A 1 190 ? -2.152 9.211 -14.541 1.00 81.62 190 ARG A N 1
ATOM 1543 C CA . ARG A 1 190 ? -2.680 10.210 -15.491 1.00 81.62 190 ARG A CA 1
ATOM 1544 C C . ARG A 1 190 ? -2.523 11.640 -14.980 1.00 81.62 190 ARG A C 1
ATOM 1546 O O . ARG A 1 190 ? -2.107 12.511 -15.736 1.00 81.62 190 ARG A O 1
ATOM 1553 N N . LEU A 1 191 ? -2.833 11.875 -13.705 1.00 79.44 191 LEU A N 1
ATOM 1554 C CA . LEU A 1 191 ? -2.670 13.190 -13.088 1.00 79.44 191 LEU A CA 1
ATOM 1555 C C . LEU A 1 191 ? -1.201 13.608 -13.060 1.00 79.44 191 LEU A C 1
ATOM 1557 O O . LEU A 1 191 ? -0.893 14.725 -13.473 1.00 79.44 191 LEU A O 1
ATOM 1561 N N . LEU A 1 192 ? -0.300 12.711 -12.650 1.00 76.50 192 LEU A N 1
ATOM 1562 C CA . LEU A 1 192 ? 1.142 12.951 -12.680 1.00 76.50 192 LEU A CA 1
ATOM 1563 C C . LEU A 1 192 ? 1.576 13.345 -14.091 1.00 76.50 192 LEU A C 1
ATOM 1565 O O . LEU A 1 192 ? 2.084 14.441 -14.272 1.00 76.50 192 LEU A O 1
ATOM 1569 N N . LEU A 1 193 ? 1.246 12.538 -15.099 1.00 78.00 193 LEU A N 1
ATOM 1570 C CA . LEU A 1 193 ? 1.599 12.801 -16.496 1.00 78.00 193 LEU A CA 1
ATOM 1571 C C . LEU A 1 193 ? 1.040 14.131 -17.031 1.00 78.00 193 LEU A C 1
ATOM 1573 O O . LEU A 1 193 ? 1.682 14.765 -17.862 1.00 78.00 193 LEU A O 1
ATOM 1577 N N . SER A 1 194 ? -0.126 14.579 -16.550 1.00 74.81 194 SER A N 1
ATOM 1578 C CA . SER A 1 194 ? -0.711 15.879 -16.920 1.00 74.81 194 SER A CA 1
ATOM 1579 C C . SER A 1 194 ? -0.107 17.082 -16.184 1.00 74.81 194 SER A C 1
ATOM 1581 O O . SER A 1 194 ? -0.194 18.204 -16.672 1.00 74.81 194 SER A O 1
ATOM 1583 N N . THR A 1 195 ? 0.491 16.865 -15.009 1.00 70.94 195 THR A N 1
ATOM 1584 C CA . THR A 1 195 ? 0.990 17.930 -14.117 1.00 70.94 195 THR A CA 1
ATOM 1585 C C . THR A 1 195 ? 2.514 17.936 -13.969 1.00 70.94 195 THR A C 1
ATOM 1587 O O . THR A 1 195 ? 3.057 18.780 -13.254 1.00 70.94 195 THR A O 1
ATOM 1590 N N . CYS A 1 196 ? 3.213 17.017 -14.642 1.00 66.62 196 CYS A N 1
ATOM 1591 C CA . CYS A 1 196 ? 4.663 16.860 -14.600 1.00 66.62 196 CYS A CA 1
ATOM 1592 C C . CYS A 1 196 ? 5.388 18.158 -14.983 1.00 66.62 196 CYS A C 1
ATOM 1594 O O . CYS A 1 196 ? 5.382 18.565 -16.139 1.00 66.62 196 CYS A O 1
ATOM 1596 N N . LYS A 1 197 ? 6.068 18.765 -14.002 1.00 67.50 197 LYS A N 1
ATOM 1597 C CA . LYS A 1 197 ? 7.033 19.860 -14.210 1.00 67.50 197 LYS A CA 1
ATOM 1598 C C . LYS A 1 197 ? 8.493 19.412 -14.063 1.00 67.50 197 LYS A C 1
ATOM 1600 O O . LYS A 1 197 ? 9.378 20.064 -14.602 1.00 67.50 197 LYS A O 1
ATOM 1605 N N . ASN A 1 198 ? 8.733 18.298 -13.362 1.00 72.69 198 ASN A N 1
ATOM 1606 C CA . ASN A 1 198 ? 10.070 17.775 -13.066 1.00 72.69 198 ASN A CA 1
ATOM 1607 C C . ASN A 1 198 ? 10.322 16.458 -13.811 1.00 72.69 198 ASN A C 1
ATOM 1609 O O . ASN A 1 198 ? 9.419 15.623 -13.916 1.00 72.69 198 ASN A O 1
ATOM 1613 N N . GLU A 1 199 ? 11.567 16.244 -14.233 1.00 73.75 199 GLU A N 1
ATOM 1614 C CA . GLU A 1 199 ? 12.012 15.037 -14.939 1.00 73.75 199 GLU A CA 1
ATOM 1615 C C . GLU A 1 199 ? 11.853 13.766 -14.099 1.00 73.75 199 GLU A C 1
ATOM 1617 O O . GLU A 1 199 ? 11.206 12.821 -14.543 1.00 73.75 199 GLU A O 1
ATOM 1622 N N . ASN A 1 200 ? 12.263 13.796 -12.830 1.00 77.56 200 ASN A N 1
ATOM 1623 C CA . ASN A 1 200 ? 12.116 12.656 -11.918 1.00 77.56 200 ASN A CA 1
ATOM 1624 C C . ASN A 1 200 ? 10.650 12.213 -11.749 1.00 77.56 200 ASN A C 1
ATOM 1626 O O . ASN A 1 200 ? 10.361 11.029 -11.588 1.00 77.56 200 ASN A O 1
ATOM 1630 N N . HIS A 1 201 ? 9.697 13.153 -11.781 1.00 78.00 201 HIS A N 1
ATOM 1631 C CA . HIS A 1 201 ? 8.274 12.809 -11.695 1.00 78.00 201 HIS A CA 1
ATOM 1632 C C . HIS A 1 201 ? 7.766 12.160 -12.982 1.00 78.00 201 HIS A C 1
ATOM 1634 O O . HIS A 1 201 ? 6.917 11.271 -12.912 1.00 78.00 201 HIS A O 1
ATOM 1640 N N . LEU A 1 202 ? 8.287 12.580 -14.139 1.00 81.44 202 LEU A N 1
ATOM 1641 C CA . LEU A 1 202 ? 7.986 11.940 -15.415 1.00 81.44 202 LEU A CA 1
ATOM 1642 C C . LEU A 1 202 ? 8.549 10.514 -15.446 1.00 81.44 202 LEU A C 1
ATOM 1644 O O . LEU A 1 202 ? 7.820 9.591 -15.799 1.00 81.44 202 LEU A O 1
ATOM 1648 N N . GLU A 1 203 ? 9.793 10.311 -15.015 1.00 82.19 203 GLU A N 1
ATOM 1649 C CA . GLU A 1 203 ? 10.409 8.980 -14.958 1.00 82.19 203 GLU A CA 1
ATOM 1650 C C . GLU A 1 203 ? 9.647 8.027 -14.035 1.00 82.19 203 GLU A C 1
ATOM 1652 O O . GLU A 1 203 ? 9.302 6.920 -14.447 1.00 82.19 203 GLU A O 1
ATOM 1657 N N . GLN A 1 204 ? 9.275 8.479 -12.834 1.00 82.56 204 GLN A N 1
ATOM 1658 C CA . GLN A 1 204 ? 8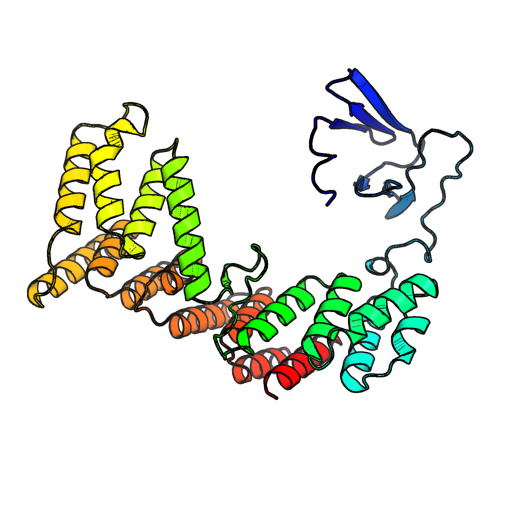.446 7.693 -11.913 1.00 82.56 204 GLN A CA 1
ATOM 1659 C C . GLN A 1 204 ? 7.063 7.368 -12.495 1.00 82.56 204 GLN A C 1
ATOM 1661 O O . GLN A 1 204 ? 6.493 6.312 -12.211 1.00 82.56 204 GLN A O 1
ATOM 1666 N N . ALA A 1 205 ? 6.480 8.278 -13.280 1.00 83.62 205 ALA A N 1
ATOM 1667 C CA . ALA A 1 205 ? 5.201 8.038 -13.937 1.00 83.62 205 ALA A CA 1
ATOM 1668 C C . ALA A 1 205 ? 5.337 7.017 -15.078 1.00 83.62 205 ALA A C 1
ATOM 1670 O O . ALA A 1 205 ? 4.486 6.133 -15.202 1.00 83.62 205 ALA A O 1
ATOM 1671 N N . ILE A 1 206 ? 6.414 7.096 -15.865 1.00 86.00 206 ILE A N 1
ATOM 1672 C CA . ILE A 1 206 ? 6.736 6.142 -16.934 1.00 86.00 206 ILE A CA 1
ATOM 1673 C C . ILE A 1 206 ? 6.992 4.752 -16.348 1.00 86.00 206 ILE A C 1
ATOM 1675 O O . ILE A 1 206 ? 6.396 3.784 -16.814 1.00 86.00 206 ILE A O 1
ATOM 1679 N N . GLU A 1 207 ? 7.799 4.645 -15.292 1.00 86.38 207 GLU A N 1
ATOM 1680 C CA . GLU A 1 207 ? 8.052 3.380 -14.595 1.00 86.38 207 GLU A CA 1
ATOM 1681 C C . GLU A 1 207 ? 6.739 2.726 -14.142 1.00 86.38 207 GLU A C 1
ATOM 1683 O O . GLU A 1 207 ? 6.481 1.557 -14.433 1.00 86.38 207 GLU A O 1
ATOM 1688 N N . LYS A 1 208 ? 5.847 3.500 -13.510 1.00 86.25 208 LYS A N 1
ATOM 1689 C CA . LYS A 1 208 ? 4.524 3.005 -13.103 1.00 86.25 208 LYS A CA 1
ATOM 1690 C C . LYS A 1 208 ? 3.667 2.580 -14.298 1.00 86.25 208 LYS A C 1
ATOM 1692 O O . LYS A 1 208 ? 2.962 1.581 -14.186 1.00 86.25 208 LYS A O 1
ATOM 1697 N N . CYS A 1 209 ? 3.729 3.278 -15.437 1.00 85.75 209 CYS A N 1
ATOM 1698 C CA . CYS A 1 209 ? 3.028 2.862 -16.660 1.00 85.75 209 CYS A CA 1
ATOM 1699 C C . CYS A 1 209 ? 3.518 1.501 -17.167 1.00 85.75 209 CYS A C 1
ATOM 1701 O O . CYS A 1 209 ? 2.693 0.659 -17.524 1.00 85.75 209 CYS A O 1
ATOM 1703 N N . ILE A 1 210 ? 4.836 1.288 -17.166 1.00 87.88 210 ILE A N 1
ATOM 1704 C CA . ILE A 1 210 ? 5.469 0.037 -17.602 1.00 87.88 210 ILE A CA 1
ATOM 1705 C C . ILE A 1 210 ? 5.026 -1.116 -16.691 1.00 87.88 210 ILE A C 1
ATOM 1707 O O . ILE A 1 210 ? 4.528 -2.131 -17.169 1.00 87.88 210 ILE A O 1
ATOM 1711 N N . ILE A 1 211 ? 5.075 -0.922 -15.371 1.00 87.12 211 ILE A N 1
ATOM 1712 C CA . ILE A 1 211 ? 4.648 -1.935 -14.387 1.00 87.12 211 ILE A CA 1
ATOM 1713 C C . ILE A 1 211 ? 3.149 -2.257 -14.512 1.00 87.12 211 ILE A C 1
ATOM 1715 O O . ILE A 1 211 ? 2.730 -3.401 -14.336 1.00 87.12 211 ILE A O 1
ATOM 1719 N N . MET A 1 212 ? 2.326 -1.261 -14.858 1.00 84.62 212 MET A N 1
ATOM 1720 C CA . MET A 1 212 ? 0.896 -1.430 -15.150 1.00 84.62 212 MET A CA 1
ATOM 1721 C C . MET A 1 212 ? 0.610 -2.114 -16.498 1.00 84.62 212 MET A C 1
ATOM 1723 O O . MET A 1 212 ? -0.563 -2.275 -16.839 1.00 84.62 212 MET A O 1
ATOM 1727 N N . LYS A 1 213 ? 1.640 -2.489 -17.271 1.00 84.50 213 LYS A N 1
ATOM 1728 C CA . LYS A 1 213 ? 1.553 -2.990 -18.654 1.00 84.50 213 LYS A CA 1
ATOM 1729 C C . LYS A 1 213 ? 0.882 -2.027 -19.638 1.00 84.50 213 LYS A C 1
ATOM 1731 O O . LYS A 1 213 ? 0.326 -2.438 -20.653 1.00 84.50 213 LYS A O 1
ATOM 1736 N N . LYS A 1 214 ? 0.931 -0.723 -19.367 1.00 85.12 214 LYS A N 1
ATOM 1737 C CA . LYS A 1 214 ? 0.431 0.319 -20.278 1.00 85.12 214 LYS A CA 1
ATOM 1738 C C . LYS A 1 214 ? 1.563 0.838 -21.150 1.00 85.12 214 LYS A C 1
ATOM 1740 O O . LYS A 1 214 ? 1.879 2.028 -21.139 1.00 85.12 214 LYS A O 1
ATOM 1745 N N . ASN A 1 215 ? 2.173 -0.086 -21.889 1.00 86.19 215 ASN A N 1
ATOM 1746 C CA . ASN A 1 215 ? 3.386 0.164 -22.665 1.00 86.19 215 ASN A CA 1
ATOM 1747 C C . ASN A 1 215 ? 3.163 1.244 -23.729 1.00 86.19 215 ASN A C 1
ATOM 1749 O O . ASN A 1 215 ? 4.015 2.105 -23.896 1.00 86.19 215 ASN A O 1
ATOM 1753 N N . GLU A 1 216 ? 1.994 1.280 -24.372 1.00 85.25 216 GLU A N 1
ATOM 1754 C CA . GLU A 1 216 ? 1.651 2.301 -25.374 1.00 85.25 216 GLU A CA 1
ATOM 1755 C C . GLU A 1 216 ? 1.703 3.729 -24.808 1.00 85.25 216 GLU A C 1
ATOM 1757 O O . GLU A 1 216 ? 2.278 4.630 -25.421 1.00 85.25 216 GLU A O 1
ATOM 1762 N N . LEU A 1 217 ? 1.161 3.933 -23.600 1.00 84.31 217 LEU A N 1
ATOM 1763 C CA . LEU A 1 217 ? 1.227 5.225 -22.915 1.00 84.31 217 LEU A CA 1
ATOM 1764 C C . LEU A 1 217 ? 2.671 5.558 -22.529 1.00 84.31 217 LEU A C 1
ATOM 1766 O O . LEU A 1 217 ? 3.117 6.679 -22.758 1.00 84.31 217 LEU A O 1
ATOM 1770 N N . ALA A 1 218 ? 3.419 4.589 -21.995 1.00 85.62 218 ALA A N 1
ATOM 1771 C CA . ALA A 1 218 ? 4.828 4.785 -21.659 1.00 85.62 218 ALA A CA 1
ATOM 1772 C C . ALA A 1 218 ? 5.661 5.193 -22.891 1.00 85.62 218 ALA A C 1
ATOM 1774 O O . ALA A 1 218 ? 6.433 6.146 -22.814 1.00 85.62 218 ALA A O 1
ATOM 1775 N N . ILE A 1 219 ? 5.453 4.536 -24.037 1.00 86.62 219 ILE A N 1
ATOM 1776 C CA . ILE A 1 219 ? 6.111 4.841 -25.317 1.00 86.62 219 ILE A CA 1
ATOM 1777 C C . ILE A 1 219 ? 5.785 6.267 -25.767 1.00 86.62 219 ILE A C 1
ATOM 1779 O O . ILE A 1 219 ? 6.693 7.025 -26.109 1.00 86.62 219 ILE A O 1
ATOM 1783 N N . TYR A 1 220 ? 4.507 6.660 -25.720 1.00 86.19 220 TYR A N 1
ATOM 1784 C CA . TYR A 1 220 ? 4.089 8.013 -26.090 1.00 86.19 220 TYR A CA 1
ATOM 1785 C C . TYR A 1 220 ? 4.816 9.081 -25.264 1.00 86.19 220 TYR A C 1
ATOM 1787 O O . TYR A 1 220 ? 5.307 10.061 -25.827 1.00 86.19 220 TYR A O 1
ATOM 1795 N N . TYR A 1 221 ? 4.908 8.894 -23.944 1.00 83.00 221 TYR A N 1
ATOM 1796 C CA . TYR A 1 221 ? 5.567 9.859 -23.066 1.00 83.00 221 TYR A CA 1
ATOM 1797 C C . TYR A 1 221 ? 7.089 9.827 -23.170 1.00 83.00 221 TYR A C 1
ATOM 1799 O O . TYR A 1 221 ? 7.683 10.892 -23.081 1.00 83.00 221 TYR A O 1
ATOM 1807 N N . LEU A 1 222 ? 7.719 8.673 -23.417 1.00 84.81 222 LEU A N 1
ATOM 1808 C CA . LEU A 1 222 ? 9.164 8.578 -23.670 1.00 84.81 222 LEU A CA 1
ATOM 1809 C C . LEU A 1 222 ? 9.570 9.367 -24.923 1.00 84.81 222 LEU A C 1
ATOM 1811 O O . LEU A 1 222 ? 10.512 10.158 -24.875 1.00 84.81 222 LEU A O 1
ATOM 1815 N N . LEU A 1 223 ? 8.823 9.198 -26.020 1.00 83.69 223 LEU A N 1
ATOM 1816 C CA . LEU A 1 223 ? 9.110 9.846 -27.306 1.00 83.69 223 LEU A CA 1
ATOM 1817 C C . LEU A 1 223 ? 8.736 11.334 -27.331 1.00 83.69 223 LEU A C 1
ATOM 1819 O O . LEU A 1 223 ? 9.400 12.121 -27.997 1.00 83.69 223 LEU A O 1
ATOM 1823 N N . ASN A 1 224 ? 7.688 11.741 -26.608 1.00 77.81 224 ASN A N 1
ATOM 1824 C CA . ASN A 1 224 ? 7.268 13.147 -26.529 1.00 77.81 224 ASN A CA 1
ATOM 1825 C C . ASN A 1 224 ? 7.853 13.899 -25.327 1.00 77.81 224 ASN A C 1
ATOM 1827 O O . ASN A 1 224 ? 7.469 15.043 -25.073 1.00 77.81 224 ASN A O 1
ATOM 1831 N N . SER A 1 225 ? 8.784 13.276 -24.603 1.00 68.56 225 SER A N 1
ATOM 1832 C CA . SER A 1 225 ? 9.350 13.807 -23.362 1.00 68.56 225 SER A CA 1
ATOM 1833 C C . SER A 1 225 ? 10.118 15.130 -23.539 1.00 68.56 225 SER A C 1
ATOM 1835 O O . SER A 1 225 ? 10.351 15.829 -22.549 1.00 68.56 225 SER A O 1
ATOM 1837 N N . ASP A 1 226 ? 10.471 15.479 -24.780 1.00 61.56 226 ASP A N 1
ATOM 1838 C CA . ASP A 1 226 ? 11.145 16.724 -25.179 1.00 61.56 226 ASP A CA 1
ATOM 1839 C C . ASP A 1 226 ? 10.199 17.932 -25.221 1.00 61.56 226 ASP A C 1
ATOM 1841 O O . ASP A 1 226 ? 10.632 19.072 -25.105 1.00 61.56 226 ASP A O 1
ATOM 1845 N N . LYS A 1 227 ? 8.888 17.706 -25.384 1.00 58.38 227 LYS A N 1
ATOM 1846 C CA . LYS A 1 227 ? 7.883 18.783 -25.453 1.00 58.38 227 LYS A CA 1
ATOM 1847 C C . LYS A 1 227 ? 7.317 19.155 -24.081 1.00 58.38 227 LYS A C 1
ATOM 1849 O O . LYS A 1 227 ? 6.651 20.178 -23.955 1.00 58.38 227 LYS A O 1
ATOM 1854 N N . THR A 1 228 ? 7.525 18.305 -23.074 1.00 54.94 228 THR A N 1
ATOM 1855 C CA . THR A 1 228 ? 6.838 18.374 -21.773 1.00 54.94 228 THR A CA 1
ATOM 1856 C C . THR A 1 228 ? 7.693 18.928 -20.636 1.00 54.94 228 THR A C 1
ATOM 1858 O O . THR A 1 228 ? 7.143 19.335 -19.619 1.00 54.94 228 THR A O 1
ATOM 1861 N N . ILE A 1 229 ? 9.020 18.934 -20.772 1.00 57.53 229 ILE A N 1
ATOM 1862 C CA . ILE A 1 229 ? 9.962 19.403 -19.745 1.00 57.53 229 ILE A CA 1
ATOM 1863 C C . ILE A 1 229 ? 10.878 20.436 -20.400 1.00 57.53 229 ILE A C 1
ATOM 1865 O O . ILE A 1 229 ? 11.260 20.262 -21.554 1.00 57.53 229 ILE A O 1
ATOM 1869 N N . ASN A 1 230 ? 11.202 21.513 -19.679 1.00 55.28 230 ASN A N 1
ATOM 1870 C CA . ASN A 1 230 ? 12.123 22.561 -20.130 1.00 55.28 230 ASN A CA 1
ATOM 1871 C C . ASN A 1 230 ? 13.367 21.942 -20.795 1.00 55.28 230 ASN A C 1
ATOM 1873 O O . ASN A 1 230 ? 13.897 20.973 -20.267 1.00 55.28 230 ASN A O 1
ATOM 1877 N N . ASN A 1 231 ? 13.804 22.499 -21.932 1.00 55.03 231 ASN A N 1
ATOM 1878 C CA . ASN A 1 231 ? 14.853 21.999 -22.843 1.00 55.03 231 ASN A CA 1
ATOM 1879 C C . ASN A 1 231 ? 16.249 21.786 -22.198 1.00 55.03 231 ASN A C 1
ATOM 1881 O O . ASN A 1 231 ? 17.220 22.433 -22.585 1.00 55.03 231 ASN A O 1
ATOM 1885 N N . THR A 1 232 ? 16.374 20.894 -21.218 1.00 58.31 232 THR A N 1
ATOM 1886 C CA . THR A 1 232 ? 17.623 20.569 -20.510 1.00 58.31 232 THR A CA 1
ATOM 1887 C C . THR A 1 232 ? 18.142 19.169 -20.826 1.00 58.31 232 THR A C 1
ATOM 1889 O O . THR A 1 232 ? 19.203 18.800 -20.332 1.00 58.31 232 THR A O 1
ATOM 1892 N N . LYS A 1 233 ? 17.433 18.391 -21.653 1.00 64.19 233 LYS A N 1
ATOM 1893 C CA . LYS A 1 233 ? 17.825 17.019 -22.003 1.00 64.19 233 LYS A CA 1
ATOM 1894 C C . LYS A 1 233 ? 18.994 16.985 -22.973 1.00 64.19 233 LYS A C 1
ATOM 1896 O O . LYS A 1 233 ? 19.034 17.730 -23.956 1.00 64.19 233 LYS A O 1
ATOM 1901 N N . THR A 1 234 ? 19.940 16.090 -22.714 1.00 69.62 234 THR A N 1
ATOM 1902 C CA . THR A 1 234 ? 21.073 15.867 -23.608 1.00 69.62 234 THR A CA 1
ATOM 1903 C C . THR A 1 234 ? 20.646 15.017 -24.808 1.00 69.62 234 THR A C 1
ATOM 1905 O O . THR A 1 234 ? 19.655 14.285 -24.773 1.00 69.62 234 THR A O 1
ATOM 1908 N N . LYS A 1 235 ? 21.405 15.080 -25.910 1.00 69.62 235 LYS A N 1
ATOM 1909 C CA . LYS A 1 235 ? 21.137 14.249 -27.102 1.00 69.62 235 LYS A CA 1
ATOM 1910 C C . LYS A 1 235 ? 21.192 12.748 -26.803 1.00 69.62 235 LYS A C 1
ATOM 1912 O O . LYS A 1 235 ? 20.601 11.968 -27.548 1.00 69.62 235 LYS A O 1
ATOM 1917 N N . ASP A 1 236 ? 21.915 12.346 -25.764 1.00 70.38 236 ASP A N 1
ATOM 1918 C CA . ASP A 1 236 ? 22.054 10.943 -25.395 1.00 70.38 236 ASP A CA 1
ATOM 1919 C C . ASP A 1 236 ? 20.837 10.442 -24.602 1.00 70.38 236 ASP A C 1
ATOM 1921 O O . ASP A 1 236 ? 20.409 9.312 -24.833 1.00 70.38 236 ASP A O 1
ATOM 1925 N N . ASP A 1 237 ? 20.169 11.309 -23.835 1.00 75.06 237 ASP A N 1
ATOM 1926 C CA . ASP A 1 237 ? 18.905 10.986 -23.151 1.00 75.06 237 ASP A CA 1
ATOM 1927 C C . ASP A 1 237 ? 17.771 10.715 -24.152 1.00 75.06 237 ASP A C 1
ATOM 1929 O O . ASP A 1 237 ? 16.983 9.780 -23.995 1.00 75.06 237 ASP A O 1
ATOM 1933 N N . ILE A 1 238 ? 17.716 11.485 -25.243 1.00 77.31 238 ILE A N 1
ATOM 1934 C CA . ILE A 1 238 ? 16.723 11.306 -26.317 1.00 77.31 238 ILE A CA 1
ATOM 1935 C C . ILE A 1 238 ? 16.929 9.961 -27.025 1.00 77.31 238 ILE A C 1
ATOM 1937 O O . ILE A 1 238 ? 15.971 9.215 -27.266 1.00 77.31 238 ILE A O 1
ATOM 1941 N N . LYS A 1 239 ? 18.186 9.615 -27.339 1.00 81.81 239 LYS A N 1
ATOM 1942 C CA . LYS A 1 239 ? 18.527 8.308 -27.923 1.00 81.81 239 LYS A CA 1
ATOM 1943 C C . LYS A 1 239 ? 18.164 7.179 -26.967 1.00 81.81 239 LYS A C 1
ATOM 1945 O O . LYS A 1 239 ? 17.552 6.202 -27.389 1.00 81.81 239 LYS A O 1
ATOM 1950 N N . PHE A 1 240 ? 18.507 7.321 -25.689 1.00 84.81 240 PHE A N 1
ATOM 1951 C CA . PHE A 1 240 ? 18.207 6.331 -24.663 1.00 84.81 240 PHE A CA 1
ATOM 1952 C C . PHE A 1 240 ? 16.697 6.095 -24.520 1.00 84.81 240 PHE A C 1
ATOM 1954 O O . PHE A 1 240 ? 16.247 4.948 -24.559 1.00 84.81 240 PHE A O 1
ATOM 1961 N N . ASN A 1 241 ? 15.893 7.160 -24.473 1.00 85.19 241 ASN A N 1
ATOM 1962 C CA . ASN A 1 241 ? 14.431 7.064 -24.434 1.00 85.19 241 ASN A CA 1
ATOM 1963 C C . ASN A 1 241 ? 13.846 6.425 -25.700 1.00 85.19 241 ASN A C 1
ATOM 1965 O O . ASN A 1 241 ? 12.898 5.643 -25.610 1.00 85.19 241 ASN A O 1
ATOM 1969 N N . SER A 1 242 ? 14.441 6.686 -26.865 1.00 85.31 242 SER A N 1
ATOM 1970 C CA . SER A 1 242 ? 14.048 6.045 -28.126 1.00 85.31 242 SER A CA 1
ATOM 1971 C C . SER A 1 242 ? 14.336 4.539 -28.112 1.00 85.31 242 SER A C 1
ATOM 1973 O O . SER A 1 242 ? 13.472 3.744 -28.478 1.00 85.31 242 SER A O 1
ATOM 1975 N N . PHE A 1 243 ? 15.507 4.115 -27.621 1.00 87.25 243 PHE A N 1
ATOM 1976 C CA . PHE A 1 243 ? 15.824 2.691 -27.464 1.00 87.25 243 PHE A CA 1
ATOM 1977 C C . PHE A 1 243 ? 14.926 2.004 -26.432 1.00 87.25 243 PHE A C 1
ATOM 1979 O O . PHE A 1 243 ? 14.468 0.889 -26.679 1.00 87.25 243 PHE A O 1
ATOM 1986 N N . ARG A 1 244 ? 14.613 2.670 -25.312 1.00 87.88 244 ARG A N 1
ATOM 1987 C CA . ARG A 1 244 ? 13.637 2.166 -24.333 1.00 87.88 244 ARG A CA 1
ATOM 1988 C C . ARG A 1 244 ? 12.261 1.982 -24.962 1.00 87.88 244 ARG A C 1
ATOM 1990 O O . ARG A 1 244 ? 11.649 0.942 -24.754 1.00 87.88 244 ARG A O 1
ATOM 1997 N N . ALA A 1 245 ? 11.795 2.937 -25.765 1.00 87.25 245 ALA A N 1
ATOM 1998 C CA . ALA A 1 245 ? 10.527 2.814 -26.478 1.00 87.25 245 ALA A CA 1
ATOM 1999 C C . ALA A 1 245 ? 10.514 1.610 -27.439 1.00 87.25 245 ALA A C 1
ATOM 2001 O O . ALA A 1 245 ? 9.544 0.855 -27.443 1.00 87.25 245 ALA A O 1
ATOM 2002 N N . CYS A 1 246 ? 11.603 1.379 -28.183 1.00 87.62 246 CYS A N 1
ATOM 2003 C CA . CYS A 1 246 ? 11.751 0.195 -29.039 1.00 87.62 246 CYS A CA 1
ATOM 2004 C C . CYS A 1 246 ? 11.764 -1.118 -28.245 1.00 87.62 246 CYS A C 1
ATOM 2006 O O . CYS A 1 246 ? 11.224 -2.122 -28.696 1.00 87.62 246 CYS A O 1
ATOM 2008 N N . LEU A 1 247 ? 12.380 -1.129 -27.062 1.00 89.19 247 LEU A N 1
ATOM 2009 C CA . LEU A 1 247 ? 12.380 -2.302 -26.193 1.00 89.19 247 LEU A CA 1
ATOM 2010 C C . LEU A 1 247 ? 10.969 -2.599 -25.657 1.00 89.19 247 LEU A C 1
ATOM 2012 O O . LEU A 1 247 ? 10.564 -3.755 -25.614 1.00 89.19 247 LEU A O 1
ATOM 2016 N N . LEU A 1 248 ? 10.204 -1.568 -25.284 1.00 87.69 248 LEU A N 1
ATOM 2017 C CA . LEU A 1 248 ? 8.826 -1.715 -24.799 1.00 87.69 248 LEU A CA 1
ATOM 2018 C C . LEU A 1 248 ? 7.846 -2.201 -25.878 1.00 87.69 248 LEU A C 1
ATOM 2020 O O . LEU A 1 248 ? 6.818 -2.784 -25.528 1.00 87.69 248 LEU A O 1
ATOM 2024 N N . SER A 1 249 ? 8.134 -1.942 -27.157 1.00 87.00 249 SER A N 1
ATOM 2025 C CA . SER A 1 249 ? 7.337 -2.425 -28.291 1.00 87.00 249 SER A CA 1
ATOM 2026 C C . SER A 1 249 ? 7.770 -3.799 -28.811 1.00 87.00 249 SER A C 1
ATOM 2028 O O . SER A 1 249 ? 7.094 -4.360 -29.672 1.00 87.00 249 SER A O 1
ATOM 2030 N N . ALA A 1 250 ? 8.886 -4.343 -28.322 1.00 87.06 250 ALA A N 1
ATOM 2031 C CA . ALA A 1 250 ? 9.377 -5.646 -28.742 1.00 87.06 250 ALA A CA 1
ATOM 2032 C C . ALA A 1 250 ? 8.524 -6.786 -28.161 1.00 87.06 250 ALA A C 1
ATOM 2034 O O . ALA A 1 250 ? 8.095 -6.745 -27.007 1.00 87.06 250 ALA A O 1
ATOM 2035 N N . ASN A 1 251 ? 8.333 -7.846 -28.949 1.00 83.06 251 ASN A N 1
ATOM 2036 C CA . ASN A 1 251 ? 7.637 -9.052 -28.502 1.00 83.06 251 ASN A CA 1
ATOM 2037 C C . ASN A 1 251 ? 8.625 -10.026 -27.848 1.00 83.06 251 ASN A C 1
ATOM 2039 O O . ASN A 1 251 ? 9.563 -10.500 -28.492 1.00 83.06 251 ASN A O 1
ATOM 2043 N N . PHE A 1 252 ? 8.380 -10.369 -26.583 1.00 83.62 252 PHE A N 1
ATOM 2044 C CA . PHE A 1 252 ? 9.209 -11.289 -25.792 1.00 83.62 252 PHE A CA 1
ATOM 2045 C C . PHE A 1 252 ? 8.585 -12.682 -25.651 1.00 83.62 252 PHE A C 1
ATOM 2047 O O . PHE A 1 252 ? 8.741 -13.340 -24.624 1.00 83.62 252 PHE A O 1
ATOM 2054 N N . ASP A 1 253 ? 7.863 -13.155 -26.667 1.00 81.19 253 ASP A N 1
ATOM 2055 C CA . ASP A 1 253 ? 7.120 -14.419 -26.571 1.00 81.19 253 ASP A CA 1
ATOM 2056 C C . ASP A 1 253 ? 8.039 -15.647 -26.510 1.00 81.19 253 ASP A C 1
ATOM 2058 O O . ASP A 1 253 ? 7.704 -16.642 -25.865 1.00 81.19 253 ASP A O 1
ATOM 2062 N N . SER A 1 254 ? 9.229 -15.563 -27.115 1.00 88.94 254 SER A N 1
ATOM 2063 C CA . SER A 1 254 ? 10.183 -16.675 -27.154 1.00 88.94 254 SER A CA 1
ATOM 2064 C C . SER A 1 254 ? 10.869 -16.909 -25.801 1.00 88.94 254 SER A C 1
ATOM 2066 O O . SER A 1 254 ? 11.315 -15.965 -25.142 1.00 88.94 254 SER A O 1
ATOM 2068 N N . GLU A 1 255 ? 11.036 -18.171 -25.402 1.00 87.69 255 GLU A N 1
ATOM 2069 C CA . GLU A 1 255 ? 11.710 -18.531 -24.143 1.00 87.69 255 GLU A CA 1
ATOM 2070 C C . GLU A 1 255 ? 13.146 -17.999 -24.075 1.00 87.69 255 GLU A C 1
ATOM 2072 O O . GLU A 1 255 ? 13.545 -17.426 -23.062 1.00 87.69 255 GLU A O 1
ATOM 2077 N N . ASN A 1 256 ? 13.893 -18.076 -25.180 1.00 88.62 256 ASN A N 1
ATOM 2078 C CA . ASN A 1 256 ? 15.253 -17.539 -25.262 1.00 88.62 256 ASN A CA 1
ATOM 2079 C C . ASN A 1 256 ? 15.290 -16.028 -24.987 1.00 88.62 256 ASN A C 1
ATOM 2081 O O . ASN A 1 256 ? 16.159 -15.557 -24.252 1.00 88.62 256 ASN A O 1
ATOM 2085 N N . SER A 1 257 ? 14.325 -15.271 -25.523 1.00 87.19 257 SER A N 1
ATOM 2086 C CA . SER A 1 257 ? 14.220 -13.834 -25.251 1.00 87.19 257 SER A CA 1
ATOM 2087 C C . SER A 1 257 ? 13.885 -13.546 -23.786 1.00 87.19 257 SER A C 1
ATOM 2089 O O . SER A 1 257 ? 14.505 -12.669 -23.189 1.00 87.19 257 SER A O 1
ATOM 2091 N N . LYS A 1 258 ? 12.997 -14.334 -23.161 1.00 88.94 258 LYS A N 1
ATOM 2092 C CA . LYS A 1 258 ? 12.666 -14.195 -21.733 1.00 88.94 258 LYS A CA 1
ATOM 2093 C C . LYS A 1 258 ? 13.871 -14.490 -20.842 1.00 88.94 258 LYS A C 1
ATOM 2095 O O . LYS A 1 258 ? 14.131 -13.737 -19.906 1.00 88.94 258 LYS A O 1
ATOM 2100 N N . CYS A 1 259 ? 14.635 -15.539 -21.151 1.00 90.44 259 CYS A N 1
ATOM 2101 C CA . CYS A 1 259 ? 15.865 -15.884 -20.437 1.00 90.44 259 CYS A CA 1
ATOM 2102 C C . CYS A 1 259 ? 16.919 -14.775 -20.543 1.00 90.44 259 CYS A C 1
ATOM 2104 O O . CYS A 1 259 ? 17.506 -14.390 -19.532 1.00 90.44 259 CYS A O 1
ATOM 2106 N N . LEU A 1 260 ? 17.119 -14.216 -21.741 1.00 91.25 260 LEU A N 1
ATOM 2107 C CA . LEU A 1 260 ? 18.057 -13.116 -21.957 1.00 91.25 260 LEU A CA 1
ATOM 2108 C C . LEU A 1 260 ? 17.636 -11.848 -21.198 1.00 91.25 260 LEU A C 1
ATOM 2110 O O . LEU A 1 260 ? 18.468 -11.207 -20.556 1.00 91.25 260 LEU A O 1
ATOM 2114 N N . VAL A 1 261 ? 16.349 -11.488 -21.238 1.00 91.12 261 VAL A N 1
ATOM 2115 C CA . VAL A 1 261 ? 15.819 -10.332 -20.496 1.00 91.12 261 VAL A CA 1
ATOM 2116 C C . VAL A 1 261 ? 15.965 -10.539 -18.991 1.00 91.12 261 VAL A C 1
ATOM 2118 O O . VAL A 1 261 ? 16.415 -9.625 -18.303 1.00 91.12 261 VAL A O 1
ATOM 2121 N N . LYS A 1 262 ? 15.669 -11.740 -18.477 1.00 92.06 262 LYS A N 1
ATOM 2122 C CA . LYS A 1 262 ? 15.853 -12.073 -17.058 1.00 92.06 262 LYS A CA 1
ATOM 2123 C C . LYS A 1 262 ? 17.311 -11.918 -16.627 1.00 92.06 262 LYS A C 1
ATOM 2125 O O . LYS A 1 262 ? 17.568 -11.287 -15.608 1.00 92.06 262 LYS A O 1
ATOM 2130 N N . LEU A 1 263 ? 18.254 -12.438 -17.415 1.00 92.94 263 LEU A N 1
ATOM 2131 C CA . LEU A 1 263 ? 19.688 -12.331 -17.132 1.00 92.94 263 LEU A CA 1
ATOM 2132 C C . LEU A 1 263 ? 20.151 -10.867 -17.102 1.00 92.94 263 LEU A C 1
ATOM 2134 O O . LEU A 1 263 ? 20.850 -10.449 -16.177 1.00 92.94 263 LEU A O 1
ATOM 2138 N N . ASN A 1 264 ? 19.724 -10.066 -18.080 1.00 92.56 264 ASN A N 1
ATOM 2139 C CA . ASN A 1 264 ? 20.034 -8.637 -18.101 1.00 92.56 264 ASN A CA 1
ATOM 2140 C C . ASN A 1 264 ? 19.418 -7.904 -16.904 1.00 92.56 264 ASN A C 1
ATOM 2142 O O . ASN A 1 264 ? 20.090 -7.090 -16.275 1.00 92.56 264 ASN A O 1
ATOM 2146 N N . ALA A 1 265 ? 18.180 -8.232 -16.534 1.00 92.81 265 ALA A N 1
ATOM 2147 C CA . ALA A 1 265 ? 17.529 -7.654 -15.367 1.00 92.81 265 ALA A CA 1
ATOM 2148 C C . ALA A 1 265 ? 18.286 -7.963 -14.069 1.00 92.81 265 ALA A C 1
ATOM 2150 O O . ALA A 1 265 ? 18.532 -7.058 -13.274 1.00 92.81 265 ALA A O 1
ATOM 2151 N N . THR A 1 266 ? 18.713 -9.214 -13.866 1.00 92.19 266 THR A N 1
ATOM 2152 C CA . THR A 1 266 ? 19.490 -9.592 -12.678 1.00 92.19 266 THR A CA 1
ATOM 2153 C C . THR A 1 266 ? 20.849 -8.904 -12.634 1.00 92.19 266 THR A C 1
ATOM 2155 O O . THR A 1 266 ? 21.270 -8.474 -11.563 1.00 92.19 266 THR A O 1
ATOM 2158 N N . ASN A 1 267 ? 21.503 -8.733 -13.787 1.00 94.56 267 ASN A N 1
ATOM 2159 C CA . ASN A 1 267 ? 22.767 -8.003 -13.869 1.00 94.56 267 ASN A CA 1
ATOM 2160 C C . ASN A 1 267 ? 22.592 -6.520 -13.518 1.00 94.56 267 ASN A C 1
ATOM 2162 O O . ASN A 1 267 ? 23.415 -5.968 -12.790 1.00 94.56 267 ASN A O 1
ATOM 2166 N N . LEU A 1 268 ? 21.514 -5.879 -13.981 1.00 92.31 268 LEU A N 1
ATOM 2167 C CA . LEU A 1 268 ? 21.217 -4.485 -13.639 1.00 92.31 268 LEU A CA 1
ATOM 2168 C C . LEU A 1 268 ? 20.932 -4.316 -12.145 1.00 92.31 268 LEU A C 1
ATOM 2170 O O . LEU A 1 268 ? 21.499 -3.422 -11.522 1.00 92.31 268 LEU A O 1
ATOM 2174 N N . ILE A 1 269 ? 20.142 -5.217 -11.553 1.00 92.12 269 ILE A N 1
ATOM 2175 C CA . ILE A 1 269 ? 19.853 -5.208 -10.111 1.00 92.12 269 ILE A CA 1
ATOM 2176 C C . ILE A 1 269 ? 21.143 -5.383 -9.301 1.00 92.12 269 ILE A C 1
ATOM 2178 O O . ILE A 1 269 ? 21.363 -4.645 -8.344 1.00 92.12 269 ILE A O 1
ATOM 2182 N N . ALA A 1 270 ? 22.018 -6.312 -9.700 1.00 90.44 270 ALA A N 1
ATOM 2183 C CA . ALA A 1 270 ? 23.325 -6.499 -9.068 1.00 90.44 270 ALA A CA 1
ATOM 2184 C C . ALA A 1 270 ? 24.249 -5.277 -9.228 1.00 90.44 270 ALA A C 1
ATOM 2186 O O . ALA A 1 270 ? 25.097 -5.033 -8.375 1.00 90.44 270 ALA A O 1
ATOM 2187 N N . SER A 1 271 ? 24.061 -4.491 -10.291 1.00 91.69 271 SER A N 1
ATOM 2188 C CA . SER A 1 271 ? 24.815 -3.260 -10.568 1.00 91.69 271 SER A CA 1
ATOM 2189 C C . SER A 1 271 ? 24.195 -2.003 -9.934 1.00 91.69 271 SER A C 1
ATOM 2191 O O . SER A 1 271 ? 24.570 -0.896 -10.307 1.00 91.69 271 SER A O 1
ATOM 2193 N N . ASN A 1 272 ? 23.250 -2.152 -8.996 1.00 88.88 272 ASN A N 1
ATOM 2194 C CA . ASN A 1 272 ? 22.472 -1.085 -8.342 1.00 88.88 272 ASN A CA 1
ATOM 2195 C C . ASN A 1 272 ? 21.461 -0.319 -9.224 1.00 88.88 272 ASN A C 1
ATOM 2197 O O . ASN A 1 272 ? 20.826 0.617 -8.739 1.00 88.88 272 ASN A O 1
ATOM 2201 N N . PHE A 1 273 ? 21.211 -0.744 -10.466 1.00 88.81 273 PHE A N 1
ATOM 2202 C CA . PHE A 1 273 ? 20.141 -0.208 -11.325 1.00 88.81 273 PHE A CA 1
ATOM 2203 C C . PHE A 1 273 ? 18.838 -0.995 -11.121 1.00 88.81 273 PHE A C 1
ATOM 2205 O O . PHE A 1 273 ? 18.390 -1.778 -11.966 1.00 88.81 273 PHE A O 1
ATOM 2212 N N . ILE A 1 274 ? 18.263 -0.847 -9.923 1.00 89.50 274 ILE A N 1
ATOM 2213 C CA . ILE A 1 274 ? 17.141 -1.669 -9.449 1.00 89.50 274 ILE A CA 1
ATOM 2214 C C . ILE A 1 274 ? 15.854 -1.372 -10.239 1.00 89.50 274 ILE A C 1
ATOM 2216 O O . ILE A 1 274 ? 15.165 -2.306 -10.652 1.00 89.50 274 ILE A O 1
ATOM 2220 N N . SER A 1 275 ? 15.540 -0.098 -10.488 1.00 87.19 275 SER A N 1
ATOM 2221 C CA . SER A 1 275 ? 14.339 0.350 -11.215 1.00 87.19 275 SER A CA 1
ATOM 2222 C C . SER A 1 275 ? 14.273 -0.200 -12.638 1.00 87.19 275 SER A C 1
ATOM 2224 O O . SER A 1 275 ? 13.244 -0.723 -13.066 1.00 87.19 275 SER A O 1
ATOM 2226 N N . GLU A 1 276 ? 15.381 -0.129 -13.369 1.00 88.88 276 GLU A N 1
ATOM 2227 C CA . GLU A 1 276 ? 15.510 -0.591 -14.748 1.00 88.88 276 GLU A CA 1
ATOM 2228 C C . GLU A 1 276 ? 15.401 -2.115 -14.815 1.00 88.88 276 GLU A C 1
ATOM 2230 O O . GLU A 1 276 ? 14.672 -2.653 -15.650 1.00 88.88 276 GLU A O 1
ATOM 2235 N N . GLY A 1 277 ? 16.065 -2.820 -13.894 1.00 90.62 277 GLY A N 1
ATOM 2236 C CA . GLY A 1 277 ? 15.963 -4.274 -13.796 1.00 90.62 277 GLY A CA 1
ATOM 2237 C C . GLY A 1 277 ? 14.536 -4.746 -13.500 1.00 90.62 277 GLY A C 1
ATOM 2238 O O . GLY A 1 277 ? 14.055 -5.696 -14.116 1.00 90.62 277 GLY A O 1
ATOM 2239 N N . ILE A 1 278 ? 13.806 -4.052 -12.624 1.00 90.38 278 ILE A N 1
ATOM 2240 C CA . ILE A 1 278 ? 12.399 -4.368 -12.332 1.00 90.38 278 ILE A CA 1
ATOM 2241 C C . ILE A 1 278 ? 11.501 -4.095 -13.537 1.00 90.38 278 ILE A C 1
ATOM 2243 O O . ILE A 1 278 ? 10.629 -4.912 -13.832 1.00 90.38 278 ILE A O 1
ATOM 2247 N N . GLN A 1 279 ? 11.720 -2.991 -14.258 1.00 89.88 279 GLN A N 1
ATOM 2248 C CA . GLN A 1 279 ? 10.999 -2.706 -15.501 1.00 89.88 279 GLN A CA 1
ATOM 2249 C C . GLN A 1 279 ? 11.211 -3.827 -16.529 1.00 89.88 279 GLN A C 1
ATOM 2251 O O . GLN A 1 279 ? 10.250 -4.260 -17.156 1.00 89.88 279 GLN A O 1
ATOM 2256 N N . LEU A 1 280 ? 12.419 -4.382 -16.656 1.00 90.31 280 LEU A N 1
ATOM 2257 C CA . LEU A 1 280 ? 12.662 -5.536 -17.530 1.00 90.31 280 LEU A CA 1
ATOM 2258 C C . LEU A 1 280 ? 11.917 -6.800 -17.074 1.00 90.31 280 LEU A C 1
ATOM 2260 O O . LEU A 1 280 ? 11.297 -7.475 -17.894 1.00 90.31 280 LEU A O 1
ATOM 2264 N N . LEU A 1 281 ? 11.919 -7.103 -15.771 1.00 89.75 281 LEU A N 1
ATOM 2265 C CA . LEU A 1 281 ? 11.162 -8.240 -15.225 1.00 89.75 281 LEU A CA 1
ATOM 2266 C C . LEU A 1 281 ? 9.647 -8.074 -15.417 1.00 89.75 281 LEU A C 1
ATOM 2268 O O . LEU A 1 281 ? 8.937 -9.067 -15.595 1.00 89.75 281 LEU A O 1
ATOM 2272 N N . SER A 1 282 ? 9.158 -6.830 -15.429 1.00 87.69 282 SER A N 1
ATOM 2273 C CA . SER A 1 282 ? 7.753 -6.515 -15.697 1.00 87.69 282 SER A CA 1
ATOM 2274 C C . SER A 1 282 ? 7.315 -6.887 -17.120 1.00 87.69 282 SER A C 1
ATOM 2276 O O . SER A 1 282 ? 6.171 -7.299 -17.302 1.00 87.69 282 SER A O 1
ATOM 2278 N N . LEU A 1 283 ? 8.224 -6.808 -18.104 1.00 86.44 283 LEU A N 1
ATOM 2279 C CA . LEU A 1 283 ? 7.945 -7.104 -19.517 1.00 86.44 283 LEU A CA 1
ATOM 2280 C C . LEU A 1 283 ? 7.793 -8.599 -19.804 1.00 86.44 283 LEU A C 1
ATOM 2282 O O . LEU A 1 283 ? 7.070 -8.978 -20.719 1.00 86.44 283 LEU A O 1
ATOM 2286 N N . ILE A 1 284 ? 8.462 -9.448 -19.023 1.00 88.50 284 ILE A N 1
ATOM 2287 C CA . ILE A 1 284 ? 8.427 -10.913 -19.166 1.00 88.50 284 ILE A CA 1
ATOM 2288 C C . ILE A 1 284 ? 7.421 -11.583 -18.223 1.00 88.50 284 ILE A C 1
ATOM 2290 O O . ILE A 1 284 ? 7.489 -12.792 -18.007 1.00 88.50 284 ILE A O 1
ATOM 2294 N N . ASP A 1 285 ? 6.515 -10.805 -17.630 1.00 85.19 285 ASP A N 1
ATOM 2295 C CA . ASP A 1 285 ? 5.493 -11.256 -16.678 1.00 85.19 285 ASP A CA 1
ATOM 2296 C C . ASP A 1 285 ? 6.031 -11.872 -15.380 1.00 85.19 285 ASP A C 1
ATOM 2298 O O . ASP A 1 285 ? 5.291 -12.501 -14.624 1.00 85.19 285 ASP A O 1
ATOM 2302 N N . GLN A 1 286 ? 7.298 -11.617 -15.045 1.00 86.56 286 GLN A N 1
ATOM 2303 C CA . GLN A 1 286 ? 7.941 -12.096 -13.817 1.00 86.56 286 GLN A CA 1
ATOM 2304 C C . GLN A 1 286 ? 7.863 -11.057 -12.686 1.00 86.56 286 GLN A C 1
ATOM 2306 O O . GLN A 1 286 ? 8.834 -10.792 -11.977 1.00 86.56 286 GLN A O 1
ATOM 2311 N N . GLY A 1 287 ? 6.677 -10.473 -12.484 1.00 84.38 287 GLY A N 1
ATOM 2312 C CA . GLY A 1 287 ? 6.450 -9.448 -11.456 1.00 84.38 287 GLY A CA 1
ATOM 2313 C C . GLY A 1 287 ? 6.674 -9.947 -10.020 1.00 84.38 287 GLY A C 1
ATOM 2314 O O . GLY A 1 287 ? 7.106 -9.178 -9.161 1.00 84.38 287 GLY A O 1
ATOM 2315 N N . LEU A 1 288 ? 6.440 -11.240 -9.759 1.00 87.19 288 LEU A N 1
ATOM 2316 C CA . LEU A 1 288 ? 6.714 -11.872 -8.461 1.00 87.19 288 LEU A CA 1
ATOM 2317 C C . LEU A 1 288 ? 8.213 -11.911 -8.147 1.00 87.19 288 LEU A C 1
ATOM 2319 O O . LEU A 1 288 ? 8.622 -11.524 -7.052 1.00 87.19 288 LEU A O 1
ATOM 2323 N N . ASP A 1 289 ? 9.032 -12.329 -9.114 1.00 87.00 289 ASP A N 1
ATOM 2324 C CA . ASP A 1 289 ? 10.490 -12.352 -8.967 1.00 87.00 289 ASP A CA 1
ATOM 2325 C C . ASP A 1 289 ? 11.025 -10.931 -8.759 1.00 87.00 289 ASP A C 1
ATOM 2327 O O . ASP A 1 289 ? 11.842 -10.707 -7.868 1.00 87.00 289 ASP A O 1
ATOM 2331 N N . ALA A 1 290 ? 10.487 -9.944 -9.484 1.00 88.00 290 ALA A N 1
ATOM 2332 C CA . ALA A 1 290 ? 10.838 -8.537 -9.294 1.00 88.00 290 ALA A CA 1
ATOM 2333 C C . ALA A 1 290 ? 10.583 -8.052 -7.857 1.00 88.00 290 ALA A C 1
ATOM 2335 O O . ALA A 1 290 ? 11.430 -7.390 -7.255 1.00 88.00 290 ALA A O 1
ATOM 2336 N N . CYS A 1 291 ? 9.443 -8.427 -7.271 1.00 89.38 291 CYS A N 1
ATOM 2337 C CA . CYS A 1 291 ? 9.133 -8.093 -5.882 1.00 89.38 291 CYS A CA 1
ATOM 2338 C C . CYS A 1 291 ? 10.056 -8.821 -4.891 1.00 89.38 291 CYS A C 1
ATOM 2340 O O . CYS A 1 291 ? 10.458 -8.226 -3.894 1.00 89.38 291 CYS A O 1
ATOM 2342 N N . LYS A 1 292 ? 10.447 -10.074 -5.165 1.00 89.19 292 LYS A N 1
ATOM 2343 C CA . LYS A 1 292 ? 11.427 -10.811 -4.344 1.00 89.19 292 LYS A CA 1
ATOM 2344 C C . LYS A 1 292 ? 12.800 -10.135 -4.363 1.00 89.19 292 LYS A C 1
ATOM 2346 O O . LYS A 1 292 ? 13.419 -10.004 -3.308 1.00 89.19 292 LYS A O 1
ATOM 2351 N N . TYR A 1 293 ? 13.244 -9.641 -5.520 1.00 89.69 293 TYR A N 1
ATOM 2352 C CA . TYR A 1 293 ? 14.479 -8.862 -5.610 1.00 89.69 293 TYR A CA 1
ATOM 2353 C C . TYR A 1 293 ? 14.386 -7.545 -4.829 1.00 89.69 293 TYR A C 1
ATOM 2355 O O . TYR A 1 293 ? 15.291 -7.242 -4.055 1.00 89.69 293 TYR A O 1
ATOM 2363 N N . LEU A 1 294 ? 13.273 -6.808 -4.929 1.00 89.12 294 LEU A N 1
ATOM 2364 C CA . LEU A 1 294 ? 13.042 -5.605 -4.113 1.00 89.12 294 LEU A CA 1
ATOM 2365 C C . LEU A 1 294 ? 13.121 -5.888 -2.608 1.00 89.12 294 LEU A C 1
ATOM 2367 O O . LEU A 1 294 ? 13.739 -5.124 -1.868 1.00 89.12 294 LEU A O 1
ATOM 2371 N N . ILE A 1 295 ? 12.529 -6.999 -2.163 1.00 89.50 295 ILE A N 1
ATOM 2372 C CA . ILE A 1 295 ? 12.588 -7.443 -0.767 1.00 89.50 295 ILE A CA 1
ATOM 2373 C C . ILE A 1 295 ? 14.035 -7.722 -0.346 1.00 89.50 295 ILE A C 1
ATOM 2375 O O . ILE A 1 295 ? 14.454 -7.260 0.712 1.00 89.50 295 ILE A O 1
ATOM 2379 N N . SER A 1 296 ? 14.816 -8.421 -1.179 1.00 88.50 296 SER A N 1
ATOM 2380 C CA . SER A 1 296 ? 16.225 -8.720 -0.875 1.00 88.50 296 SER A CA 1
ATOM 2381 C C . SER A 1 296 ? 17.096 -7.465 -0.738 1.00 88.50 296 SER A C 1
ATOM 2383 O O . SER A 1 296 ? 18.041 -7.462 0.042 1.00 88.50 296 SER A O 1
ATOM 2385 N N . GLN A 1 297 ? 16.729 -6.384 -1.433 1.00 86.69 297 GLN A N 1
ATOM 2386 C CA . GLN A 1 297 ? 17.382 -5.074 -1.357 1.00 86.69 297 GLN A CA 1
ATOM 2387 C C . GLN A 1 297 ? 16.848 -4.194 -0.206 1.00 86.69 297 GLN A C 1
ATOM 2389 O O . GLN A 1 297 ? 17.254 -3.045 -0.062 1.00 86.69 297 GLN A O 1
ATOM 2394 N N . GLY A 1 298 ? 15.907 -4.690 0.607 1.00 85.06 298 GLY A N 1
ATOM 2395 C CA . GLY A 1 298 ? 15.309 -3.949 1.725 1.00 85.06 298 GLY A CA 1
ATOM 2396 C C . GLY A 1 298 ? 14.235 -2.925 1.328 1.00 85.06 298 GLY A C 1
ATOM 2397 O O . GLY A 1 298 ? 13.726 -2.199 2.184 1.00 85.06 298 GLY A O 1
ATOM 2398 N N . LEU A 1 299 ? 13.832 -2.875 0.055 1.00 87.62 299 LEU A N 1
ATOM 2399 C CA . LEU A 1 299 ? 12.859 -1.919 -0.486 1.00 87.62 299 LEU A CA 1
ATOM 2400 C C . LEU A 1 299 ? 11.411 -2.424 -0.342 1.00 87.62 299 LEU A C 1
ATOM 2402 O O . LEU A 1 299 ? 10.664 -2.556 -1.316 1.00 87.62 299 LEU A O 1
ATOM 2406 N N . TRP A 1 300 ? 10.987 -2.680 0.897 1.00 86.38 300 TRP A N 1
ATOM 2407 C CA . TRP A 1 300 ? 9.675 -3.264 1.212 1.00 86.38 300 TRP A CA 1
ATOM 2408 C C . TRP A 1 300 ? 8.487 -2.424 0.730 1.00 86.38 300 TRP A C 1
ATOM 2410 O O . TRP A 1 300 ? 7.553 -2.956 0.134 1.00 86.38 300 TRP A O 1
ATOM 2420 N N . ASN A 1 301 ? 8.533 -1.104 0.930 1.00 85.62 301 ASN A N 1
ATOM 2421 C CA . ASN A 1 301 ? 7.430 -0.207 0.563 1.00 85.62 301 ASN A CA 1
ATOM 2422 C C . ASN A 1 301 ? 7.132 -0.251 -0.945 1.00 85.62 301 ASN A C 1
ATOM 2424 O O . ASN A 1 301 ? 5.973 -0.268 -1.357 1.00 85.62 301 ASN A O 1
ATOM 2428 N N . ILE A 1 302 ? 8.185 -0.309 -1.766 1.00 85.69 302 ILE A N 1
ATOM 2429 C CA . ILE A 1 302 ? 8.068 -0.380 -3.226 1.00 85.69 302 ILE A CA 1
ATOM 2430 C C . ILE A 1 302 ? 7.541 -1.761 -3.633 1.00 85.69 302 ILE A C 1
ATOM 2432 O O . ILE A 1 302 ? 6.619 -1.839 -4.442 1.00 85.69 302 ILE A O 1
ATOM 2436 N N . ALA A 1 303 ? 8.043 -2.839 -3.016 1.00 87.25 303 ALA A N 1
ATOM 2437 C CA . ALA A 1 303 ? 7.590 -4.205 -3.288 1.00 87.25 303 ALA A CA 1
ATOM 2438 C C . ALA A 1 303 ? 6.084 -4.387 -3.041 1.00 87.25 303 ALA A C 1
ATOM 2440 O O . ALA A 1 303 ? 5.382 -4.972 -3.864 1.00 87.25 303 ALA A O 1
ATOM 2441 N N . ILE A 1 304 ? 5.567 -3.835 -1.941 1.00 86.38 304 ILE A N 1
ATOM 2442 C CA . ILE A 1 304 ? 4.143 -3.888 -1.582 1.00 86.38 304 ILE A CA 1
ATOM 2443 C C . ILE A 1 304 ? 3.295 -3.174 -2.631 1.00 86.38 304 ILE A C 1
ATOM 2445 O O . ILE A 1 304 ? 2.333 -3.748 -3.145 1.00 86.38 304 ILE A O 1
ATOM 2449 N N . ILE A 1 305 ? 3.669 -1.943 -2.989 1.00 85.56 305 ILE A N 1
ATOM 2450 C CA . ILE A 1 305 ? 2.955 -1.162 -4.003 1.00 85.56 305 ILE A CA 1
ATOM 2451 C C . ILE A 1 305 ? 2.969 -1.920 -5.333 1.00 85.56 305 ILE A C 1
ATOM 2453 O O . ILE A 1 305 ? 1.914 -2.126 -5.930 1.00 85.56 305 ILE A O 1
ATOM 2457 N N . TYR A 1 306 ? 4.134 -2.397 -5.774 1.00 86.69 306 TYR A N 1
ATOM 2458 C CA . TYR A 1 306 ? 4.279 -3.075 -7.063 1.00 86.69 306 TYR A CA 1
ATOM 2459 C C . TYR A 1 306 ? 3.494 -4.383 -7.105 1.00 86.69 306 TYR A C 1
ATOM 2461 O O . TYR A 1 306 ? 2.813 -4.637 -8.096 1.00 86.69 306 TYR A O 1
ATOM 2469 N N . SER A 1 307 ? 3.474 -5.154 -6.015 1.00 86.25 307 SER A N 1
ATOM 2470 C CA . SER A 1 307 ? 2.692 -6.393 -5.927 1.00 86.25 307 SER A CA 1
ATOM 2471 C C . SER A 1 307 ? 1.202 -6.191 -6.230 1.00 86.25 307 SER A C 1
ATOM 2473 O O . SER A 1 307 ? 0.587 -7.027 -6.894 1.00 86.25 307 SER A O 1
ATOM 2475 N N . LYS A 1 308 ? 0.629 -5.049 -5.817 1.00 85.12 308 LYS A N 1
ATOM 2476 C CA . LYS A 1 308 ? -0.767 -4.689 -6.107 1.00 85.12 308 LYS A CA 1
ATOM 2477 C C . LYS A 1 308 ? -0.966 -4.082 -7.489 1.00 85.12 308 LYS A C 1
ATOM 2479 O O . LYS A 1 308 ? -2.036 -4.253 -8.070 1.00 85.12 308 LYS A O 1
ATOM 2484 N N . ILE A 1 309 ? 0.034 -3.380 -8.020 1.00 84.94 309 ILE A N 1
ATOM 2485 C CA . ILE A 1 309 ? -0.028 -2.824 -9.377 1.00 84.94 309 ILE A CA 1
ATOM 2486 C C . ILE A 1 309 ? 0.009 -3.953 -10.412 1.00 84.94 309 ILE A C 1
ATOM 2488 O O . ILE A 1 309 ? -0.793 -3.942 -11.344 1.00 84.94 309 ILE A O 1
ATOM 2492 N N . TYR A 1 310 ? 0.877 -4.949 -10.228 1.00 83.75 310 TYR A N 1
ATOM 2493 C CA . TYR A 1 310 ? 1.061 -6.032 -11.189 1.00 83.75 310 TYR A CA 1
ATOM 2494 C C . TYR A 1 310 ? -0.222 -6.855 -11.411 1.00 83.75 310 TYR A C 1
ATOM 2496 O O . TYR A 1 310 ? -0.755 -7.438 -10.459 1.00 83.75 310 TYR A O 1
ATOM 2504 N N . PRO A 1 311 ? -0.698 -7.011 -12.662 1.00 75.00 311 PRO A N 1
ATOM 2505 C CA . PRO A 1 311 ? -1.933 -7.742 -12.945 1.00 75.00 311 PRO A CA 1
ATOM 2506 C C . PRO A 1 311 ? -1.847 -9.225 -12.552 1.00 75.00 311 PRO A C 1
ATOM 2508 O O . PRO A 1 311 ? -2.758 -9.727 -11.899 1.00 75.00 311 PRO A O 1
ATOM 2511 N N . ASN A 1 312 ? -0.710 -9.881 -12.805 1.00 75.75 312 ASN A N 1
ATOM 2512 C CA . ASN A 1 312 ? -0.533 -11.330 -12.609 1.00 75.75 312 ASN A CA 1
ATOM 2513 C C . ASN A 1 312 ? 0.273 -11.702 -11.347 1.00 75.75 312 ASN A C 1
ATOM 2515 O O . ASN A 1 312 ? 0.716 -12.836 -11.210 1.00 75.75 312 ASN A O 1
ATOM 2519 N N . CYS A 1 313 ? 0.508 -10.756 -10.434 1.00 79.88 313 CYS A N 1
ATOM 2520 C CA . CYS A 1 313 ? 1.282 -11.008 -9.216 1.00 79.88 313 CYS A CA 1
ATOM 2521 C C . CYS A 1 313 ? 0.392 -11.506 -8.067 1.00 79.88 313 CYS A C 1
ATOM 2523 O O . CYS A 1 313 ? -0.680 -10.934 -7.816 1.00 79.88 313 CYS A O 1
ATOM 2525 N N . ASP A 1 314 ? 0.867 -12.540 -7.367 1.00 81.56 314 ASP A N 1
ATOM 2526 C CA . ASP A 1 314 ? 0.315 -12.994 -6.092 1.00 81.56 314 ASP A CA 1
ATOM 2527 C C . ASP A 1 314 ? 0.775 -12.063 -4.960 1.00 81.56 314 ASP A C 1
ATOM 2529 O O . ASP A 1 314 ? 1.836 -12.212 -4.350 1.00 81.56 314 ASP A O 1
ATOM 2533 N N . PHE A 1 315 ? -0.039 -11.041 -4.702 1.00 83.69 315 PHE A N 1
ATOM 2534 C CA . PHE A 1 315 ? 0.225 -10.069 -3.646 1.00 83.69 315 PHE A CA 1
ATOM 2535 C C . PHE A 1 315 ? 0.117 -10.686 -2.243 1.00 83.69 315 PHE A C 1
ATOM 2537 O O . PHE A 1 315 ? 0.680 -10.126 -1.304 1.00 83.69 315 PHE A O 1
ATOM 2544 N N . VAL A 1 316 ? -0.578 -11.820 -2.077 1.00 84.19 316 VAL A N 1
ATOM 2545 C CA . VAL A 1 316 ? -0.783 -12.446 -0.763 1.00 84.19 316 VAL A CA 1
ATOM 2546 C C . VAL A 1 316 ? 0.554 -12.928 -0.213 1.00 84.19 316 VAL A C 1
ATOM 2548 O O . VAL A 1 316 ? 0.893 -12.602 0.924 1.00 84.19 316 VAL A O 1
ATOM 2551 N N . GLU A 1 317 ? 1.365 -13.608 -1.031 1.00 85.12 317 GLU A N 1
ATOM 2552 C CA . GLU A 1 317 ? 2.698 -14.075 -0.630 1.00 85.12 317 GLU A CA 1
ATOM 2553 C C . GLU A 1 317 ? 3.577 -12.907 -0.145 1.00 85.12 317 GLU A C 1
ATOM 2555 O O . GLU A 1 317 ? 4.161 -12.956 0.938 1.00 85.12 317 GLU A O 1
ATOM 2560 N N . ILE A 1 318 ? 3.621 -11.810 -0.901 1.00 84.81 318 ILE A N 1
ATOM 2561 C CA . ILE A 1 318 ? 4.462 -10.645 -0.583 1.00 84.81 318 ILE A CA 1
ATOM 2562 C C . ILE A 1 318 ? 3.991 -9.948 0.698 1.00 84.81 318 ILE A C 1
ATOM 2564 O O . ILE A 1 318 ? 4.811 -9.619 1.556 1.00 84.81 318 ILE A O 1
ATOM 2568 N N . TYR A 1 319 ? 2.679 -9.762 0.861 1.00 84.88 319 TYR A N 1
ATOM 2569 C CA . TYR A 1 319 ? 2.113 -9.160 2.068 1.00 84.88 319 TYR A CA 1
ATOM 2570 C C . TYR A 1 319 ? 2.334 -10.041 3.305 1.00 84.88 319 TYR A C 1
ATOM 2572 O O . TYR A 1 319 ? 2.622 -9.505 4.373 1.00 84.88 319 TYR A O 1
ATOM 2580 N N . THR A 1 320 ? 2.255 -11.373 3.179 1.00 85.38 320 THR A N 1
ATOM 2581 C CA . THR A 1 320 ? 2.555 -12.280 4.304 1.00 85.38 320 THR A CA 1
ATOM 2582 C C . THR A 1 320 ? 4.015 -12.197 4.735 1.00 85.38 320 THR A C 1
ATOM 2584 O O . THR A 1 320 ? 4.270 -12.026 5.924 1.00 85.38 320 THR A O 1
ATOM 2587 N N . ARG A 1 321 ? 4.965 -12.203 3.788 1.00 85.19 321 ARG A N 1
ATOM 2588 C CA . ARG A 1 321 ? 6.395 -12.026 4.089 1.00 85.19 321 ARG A CA 1
ATOM 2589 C C . ARG A 1 321 ? 6.689 -10.666 4.716 1.00 85.19 321 ARG A C 1
ATOM 2591 O O . ARG A 1 321 ? 7.508 -10.576 5.624 1.00 85.19 321 ARG A O 1
ATOM 2598 N N . TYR A 1 322 ? 6.026 -9.609 4.246 1.00 84.62 322 TYR A N 1
ATOM 2599 C CA . TYR A 1 322 ? 6.180 -8.281 4.835 1.00 84.62 322 TYR A CA 1
ATOM 2600 C C . TYR A 1 322 ? 5.647 -8.232 6.268 1.00 84.62 322 TYR A C 1
ATOM 2602 O O . TYR A 1 322 ? 6.306 -7.688 7.146 1.00 84.62 322 TYR A O 1
ATOM 2610 N N . ALA A 1 323 ? 4.489 -8.838 6.529 1.00 82.69 323 ALA A N 1
ATOM 2611 C CA . ALA A 1 323 ? 3.943 -8.907 7.877 1.00 82.69 323 ALA A CA 1
ATOM 2612 C C . ALA A 1 323 ? 4.838 -9.730 8.822 1.00 82.69 323 ALA A C 1
ATOM 2614 O O . ALA A 1 323 ? 5.075 -9.301 9.946 1.00 82.69 323 ALA A O 1
ATOM 2615 N N . GLU A 1 324 ? 5.403 -10.847 8.354 1.00 84.81 324 GLU A N 1
ATOM 2616 C CA . GLU A 1 324 ? 6.387 -11.644 9.104 1.00 84.81 324 GLU A CA 1
ATOM 2617 C C . GLU A 1 324 ? 7.659 -10.840 9.409 1.00 84.81 324 GLU A C 1
ATOM 2619 O O . GLU A 1 324 ? 8.103 -10.815 10.554 1.00 84.81 324 GLU A O 1
ATOM 2624 N N . TYR A 1 325 ? 8.180 -10.090 8.434 1.00 84.31 325 TYR A N 1
ATOM 2625 C CA . TYR A 1 325 ? 9.307 -9.175 8.636 1.00 84.31 325 TYR A CA 1
ATOM 2626 C C . TYR A 1 325 ? 9.017 -8.087 9.684 1.00 84.31 325 TYR A C 1
ATOM 2628 O O . TYR A 1 325 ? 9.893 -7.713 10.464 1.00 84.31 325 TYR A O 1
ATOM 2636 N N . LEU A 1 326 ? 7.792 -7.554 9.716 1.00 80.44 326 LEU A N 1
ATOM 2637 C CA . LEU A 1 326 ? 7.404 -6.542 10.701 1.00 80.44 326 LEU A CA 1
ATOM 2638 C C . LEU A 1 326 ? 7.370 -7.099 12.123 1.00 80.44 326 LEU A C 1
ATOM 2640 O O . LEU A 1 326 ? 7.760 -6.383 13.041 1.00 80.44 326 LEU A O 1
ATOM 2644 N N . ILE A 1 327 ? 6.947 -8.354 12.282 1.00 79.94 327 ILE A N 1
ATOM 2645 C CA . ILE A 1 327 ? 6.928 -9.050 13.573 1.00 79.94 327 ILE A CA 1
ATOM 2646 C C . ILE A 1 327 ? 8.353 -9.313 14.061 1.00 79.94 327 ILE A C 1
ATOM 2648 O O . ILE A 1 327 ? 8.650 -9.101 15.231 1.00 79.94 327 ILE A O 1
ATOM 2652 N N . THR A 1 328 ? 9.259 -9.748 13.177 1.00 79.81 328 THR A N 1
ATOM 2653 C CA . THR A 1 328 ? 10.639 -10.060 13.582 1.00 79.81 328 THR A CA 1
ATOM 2654 C C . THR A 1 328 ? 11.463 -8.818 13.914 1.00 79.81 328 THR A C 1
ATOM 2656 O O . THR A 1 328 ? 12.381 -8.904 14.724 1.00 79.81 328 THR A O 1
ATOM 2659 N N . ASN A 1 329 ? 11.163 -7.670 13.292 1.00 73.06 329 ASN A N 1
ATOM 2660 C CA . ASN A 1 329 ? 12.041 -6.495 13.330 1.00 73.06 329 ASN A CA 1
ATOM 2661 C C . ASN A 1 329 ? 11.482 -5.281 14.087 1.00 73.06 329 ASN A C 1
ATOM 2663 O O . ASN A 1 329 ? 12.174 -4.264 14.161 1.00 73.06 329 ASN A O 1
ATOM 2667 N N . GLY A 1 330 ? 10.248 -5.311 14.598 1.00 56.62 330 GLY A N 1
ATOM 2668 C CA . GLY A 1 330 ? 9.599 -4.113 15.136 1.00 56.62 330 GLY A CA 1
ATOM 2669 C C . GLY A 1 330 ? 8.954 -4.303 16.501 1.00 56.62 330 GLY A C 1
ATOM 2670 O O . GLY A 1 330 ? 7.863 -4.847 16.575 1.00 56.62 330 GLY A O 1
ATOM 2671 N N . LEU A 1 331 ? 9.550 -3.704 17.539 1.00 52.75 331 LEU A N 1
ATOM 2672 C CA . LEU A 1 331 ? 8.935 -3.554 18.869 1.00 52.75 331 LEU A CA 1
ATOM 2673 C C . LEU A 1 331 ? 7.611 -2.747 18.838 1.00 52.75 331 LEU A C 1
ATOM 2675 O O . LEU A 1 331 ? 6.793 -2.919 19.727 1.00 52.75 331 LEU A O 1
ATOM 2679 N N . ASP A 1 332 ? 7.346 -1.966 17.775 1.00 58.41 332 ASP A N 1
ATOM 2680 C CA . ASP A 1 332 ? 6.157 -1.091 17.662 1.00 58.41 332 ASP A CA 1
ATOM 2681 C C . ASP A 1 332 ? 5.305 -1.300 16.388 1.00 58.41 332 ASP A C 1
ATOM 2683 O O . ASP A 1 332 ? 4.368 -0.542 16.118 1.00 58.41 332 ASP A O 1
ATOM 2687 N N . LYS A 1 333 ? 5.615 -2.300 15.545 1.00 66.25 333 LYS A N 1
ATOM 2688 C CA . LYS A 1 333 ? 4.945 -2.488 14.232 1.00 66.25 333 LYS A CA 1
ATOM 2689 C C . LYS A 1 333 ? 3.943 -3.645 14.184 1.00 66.25 333 LYS A C 1
ATOM 2691 O O . LYS A 1 333 ? 3.360 -3.898 13.124 1.00 66.25 333 LYS A O 1
ATOM 2696 N N . ASN A 1 334 ? 3.665 -4.276 15.323 1.00 72.44 334 ASN A N 1
ATOM 2697 C CA . ASN A 1 334 ? 2.681 -5.358 15.449 1.00 72.44 334 ASN A CA 1
ATOM 2698 C C . ASN A 1 334 ? 1.275 -4.923 15.015 1.00 72.44 334 ASN A C 1
ATOM 2700 O O . ASN A 1 334 ? 0.570 -5.672 14.341 1.00 72.44 334 ASN A O 1
ATOM 2704 N N . SER A 1 335 ? 0.895 -3.675 15.305 1.00 74.06 335 SER A N 1
ATOM 2705 C CA . SER A 1 335 ? -0.392 -3.102 14.890 1.00 74.06 335 SER A CA 1
ATOM 2706 C C . SER A 1 335 ? -0.566 -3.080 13.365 1.00 74.06 335 SER A C 1
ATOM 2708 O O . SER A 1 335 ? -1.629 -3.430 12.848 1.00 74.06 335 SER A O 1
ATOM 2710 N N . LEU A 1 336 ? 0.490 -2.739 12.620 1.00 76.88 336 LEU A N 1
ATOM 2711 C CA . LEU A 1 336 ? 0.471 -2.708 11.159 1.00 76.88 336 LEU A CA 1
ATOM 2712 C C . L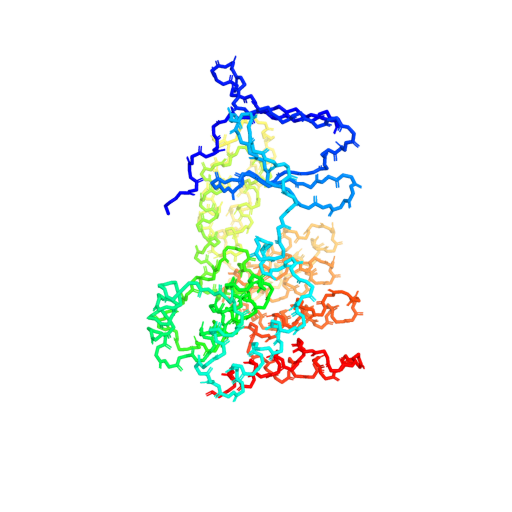EU A 1 336 ? 0.502 -4.124 10.565 1.00 76.88 336 LEU A C 1
ATOM 2714 O O . LEU A 1 336 ? -0.214 -4.388 9.598 1.00 76.88 336 LEU A O 1
ATOM 2718 N N . ALA A 1 337 ? 1.255 -5.049 11.170 1.00 78.31 337 ALA A N 1
ATOM 2719 C CA . ALA A 1 337 ? 1.235 -6.466 10.798 1.00 78.31 337 ALA A CA 1
ATOM 2720 C C . ALA A 1 337 ? -0.168 -7.077 10.976 1.00 78.31 337 ALA A C 1
ATOM 2722 O O . ALA A 1 337 ? -0.672 -7.755 10.079 1.00 78.31 337 ALA A O 1
ATOM 2723 N N . LEU A 1 338 ? -0.847 -6.757 12.081 1.00 80.19 338 LEU A N 1
ATOM 2724 C CA . LEU A 1 338 ? -2.221 -7.176 12.350 1.00 80.19 338 LEU A CA 1
ATOM 2725 C C . LEU A 1 338 ? -3.205 -6.628 11.304 1.00 80.19 338 LEU A C 1
ATOM 2727 O O . LEU A 1 338 ? -4.028 -7.382 10.783 1.00 80.19 338 LEU A O 1
ATOM 2731 N N . MET A 1 339 ? -3.089 -5.347 10.933 1.00 79.62 339 MET A N 1
ATOM 2732 C CA . MET A 1 339 ? -3.897 -4.752 9.858 1.00 79.62 339 MET A CA 1
ATOM 2733 C C . MET A 1 339 ? -3.656 -5.435 8.503 1.00 79.62 339 MET A C 1
ATOM 2735 O O . MET A 1 339 ? -4.602 -5.632 7.739 1.00 79.62 339 MET A O 1
ATOM 2739 N N . ILE A 1 340 ? -2.414 -5.834 8.205 1.00 82.19 340 ILE A N 1
ATOM 2740 C CA . ILE A 1 340 ? -2.084 -6.583 6.987 1.00 82.19 340 ILE A CA 1
ATOM 2741 C C . ILE A 1 340 ? -2.749 -7.960 6.996 1.00 82.19 340 ILE A C 1
ATOM 2743 O O . ILE A 1 340 ? -3.450 -8.282 6.035 1.00 82.19 340 ILE A O 1
ATOM 2747 N N . PHE A 1 341 ? -2.589 -8.758 8.056 1.00 81.12 341 PHE A N 1
ATOM 2748 C CA . PHE A 1 341 ? -3.210 -10.086 8.122 1.00 81.12 341 PHE A CA 1
ATOM 2749 C C . PHE A 1 341 ? -4.739 -10.015 8.068 1.00 81.12 341 PHE A C 1
ATOM 2751 O O . PHE A 1 341 ? -5.355 -10.823 7.370 1.00 81.12 341 PHE A O 1
ATOM 2758 N N . ALA A 1 342 ? -5.335 -9.003 8.707 1.00 80.56 342 ALA A N 1
ATOM 2759 C CA . ALA A 1 342 ? -6.767 -8.744 8.619 1.00 80.56 342 ALA A CA 1
ATOM 2760 C C . ALA A 1 342 ? -7.192 -8.397 7.185 1.00 80.56 342 ALA A C 1
ATOM 2762 O O . ALA A 1 342 ? -8.180 -8.934 6.697 1.00 80.56 342 ALA A O 1
ATOM 2763 N N . SER A 1 343 ? -6.418 -7.574 6.466 1.00 81.44 343 SER A N 1
ATOM 2764 C CA . SER A 1 343 ? -6.707 -7.242 5.061 1.00 81.44 343 SER A CA 1
ATOM 2765 C C . SER A 1 343 ? -6.623 -8.444 4.112 1.00 81.44 343 SER A C 1
ATOM 2767 O O . SER A 1 343 ? -7.332 -8.486 3.110 1.00 81.44 343 SER A O 1
ATOM 2769 N N . LEU A 1 344 ? -5.780 -9.433 4.432 1.00 79.88 344 LEU A N 1
ATOM 2770 C CA . LEU A 1 344 ? -5.678 -10.693 3.691 1.00 79.88 344 LEU A CA 1
ATOM 2771 C C . LEU A 1 344 ? -6.788 -11.692 4.067 1.00 79.88 344 LEU A C 1
ATOM 2773 O O . LEU A 1 344 ? -6.935 -12.722 3.410 1.00 79.88 344 LEU A O 1
ATOM 2777 N N . GLY A 1 345 ? -7.553 -11.421 5.129 1.00 76.38 345 GLY A N 1
ATOM 2778 C CA . GLY A 1 345 ? -8.532 -12.351 5.688 1.00 76.38 345 GLY A CA 1
ATOM 2779 C C . GLY A 1 345 ? -7.900 -13.601 6.310 1.00 76.38 345 GLY A C 1
ATOM 2780 O O . GLY A 1 345 ? -8.564 -14.632 6.406 1.00 76.38 345 GLY A O 1
ATOM 2781 N N . ASN A 1 346 ? -6.621 -13.548 6.707 1.00 80.44 346 ASN A N 1
ATOM 2782 C CA . ASN A 1 346 ? -5.960 -14.650 7.410 1.00 80.44 346 ASN A CA 1
ATOM 2783 C C . ASN A 1 346 ? -6.187 -14.519 8.923 1.00 80.44 346 ASN A C 1
ATOM 2785 O O . ASN A 1 346 ? -5.294 -14.156 9.690 1.00 80.44 346 ASN A O 1
ATOM 2789 N N . TRP A 1 347 ? -7.419 -14.809 9.338 1.00 79.00 347 TRP A N 1
ATOM 2790 C CA . TRP A 1 347 ? -7.879 -14.618 10.714 1.00 79.00 347 TRP A CA 1
ATOM 2791 C C . TRP A 1 347 ? -7.129 -15.483 11.738 1.00 79.00 347 TRP A C 1
ATOM 2793 O O . TRP A 1 347 ? -6.992 -15.082 12.892 1.00 79.00 347 TRP A O 1
ATOM 2803 N N . GLN A 1 348 ? -6.602 -16.642 11.325 1.00 76.88 348 GLN A N 1
ATOM 2804 C CA . GLN A 1 348 ? -5.822 -17.528 12.196 1.00 76.88 348 GLN A CA 1
ATOM 2805 C C . GLN A 1 348 ? -4.501 -16.879 12.621 1.00 76.88 348 GLN A C 1
ATOM 2807 O O . GLN A 1 348 ? -4.212 -16.829 13.814 1.00 76.88 348 GLN A O 1
ATOM 2812 N N . LYS A 1 349 ? -3.747 -16.300 11.672 1.00 76.19 349 LYS A N 1
ATOM 2813 C CA . LYS A 1 349 ? -2.506 -15.570 11.984 1.00 76.19 349 LYS A CA 1
ATOM 2814 C C . LYS A 1 349 ? -2.766 -14.310 12.823 1.00 76.19 349 LYS A C 1
ATOM 2816 O O . LYS A 1 349 ? -1.953 -13.964 13.675 1.00 76.19 349 LYS A O 1
ATOM 2821 N N . CYS A 1 350 ? -3.912 -13.644 12.641 1.00 77.25 350 CYS A N 1
ATOM 2822 C CA . CYS A 1 350 ? -4.314 -12.543 13.523 1.00 77.25 350 CYS A CA 1
ATOM 2823 C C . CYS A 1 350 ? -4.506 -13.012 14.973 1.00 77.25 350 CYS A C 1
ATOM 2825 O O . CYS A 1 350 ? -4.024 -12.347 15.885 1.00 77.25 350 CYS A O 1
ATOM 2827 N N . LYS A 1 351 ? -5.175 -14.154 15.195 1.00 76.75 351 LYS A N 1
ATOM 2828 C CA . LYS A 1 351 ? -5.390 -14.706 16.544 1.00 76.75 351 LYS A CA 1
ATOM 2829 C C . LYS A 1 351 ? -4.075 -15.066 17.227 1.00 76.75 351 LYS A C 1
ATOM 2831 O O . LYS A 1 351 ? -3.867 -14.651 18.360 1.00 76.75 351 LYS A O 1
ATOM 2836 N N . THR A 1 352 ? -3.168 -15.739 16.520 1.00 79.88 352 THR A N 1
ATOM 2837 C CA . THR A 1 352 ? -1.863 -16.119 17.084 1.00 79.88 352 THR A CA 1
ATOM 2838 C C . THR A 1 352 ? -1.017 -14.907 17.470 1.00 79.88 352 THR A C 1
ATOM 2840 O O . THR A 1 352 ? -0.304 -14.961 18.462 1.00 79.88 352 THR A O 1
ATOM 2843 N N . LEU A 1 353 ? -1.105 -13.801 16.721 1.00 75.12 353 LEU A N 1
ATOM 2844 C CA . LEU A 1 353 ? -0.389 -12.567 17.064 1.00 75.12 353 LEU A CA 1
ATOM 2845 C C . LEU A 1 353 ? -0.944 -11.883 18.308 1.00 75.12 353 LEU A C 1
ATOM 2847 O O . LEU A 1 353 ? -0.178 -11.368 19.110 1.00 75.12 353 LEU A O 1
ATOM 2851 N N . ILE A 1 354 ? -2.265 -11.904 18.481 1.00 73.75 354 ILE A N 1
ATOM 2852 C CA . ILE A 1 354 ? -2.913 -11.344 19.672 1.00 73.75 354 ILE A CA 1
ATOM 2853 C C . ILE A 1 354 ? -2.613 -12.203 20.908 1.00 73.75 354 ILE A C 1
ATOM 2855 O O . ILE A 1 354 ? -2.482 -11.669 22.005 1.00 73.75 354 ILE A O 1
ATOM 2859 N N . GLU A 1 355 ? -2.514 -13.523 20.734 1.00 70.06 355 GLU A N 1
ATOM 2860 C CA . GLU A 1 355 ? -2.236 -14.483 21.811 1.00 70.06 355 GLU A CA 1
ATOM 2861 C C . GLU A 1 355 ? -0.748 -14.551 22.193 1.00 70.06 355 GLU A C 1
ATOM 2863 O O . GLU A 1 355 ? -0.441 -14.904 23.326 1.00 70.06 355 GLU A O 1
ATOM 2868 N N . GLY A 1 356 ? 0.166 -14.187 21.285 1.00 64.25 356 GLY A N 1
ATOM 2869 C CA . GLY A 1 356 ? 1.613 -14.175 21.530 1.00 64.25 356 GLY A CA 1
ATOM 2870 C C . GLY A 1 356 ? 2.145 -12.948 22.283 1.00 64.25 356 GLY A C 1
ATOM 2871 O O . GLY A 1 356 ? 3.272 -12.980 22.767 1.00 64.25 356 GLY A O 1
ATOM 2872 N N . GLU A 1 357 ? 1.369 -11.867 22.405 1.00 62.62 357 GLU A N 1
ATOM 2873 C CA . GLU A 1 357 ? 1.736 -10.729 23.255 1.00 62.62 357 GLU A CA 1
ATOM 2874 C C . GLU A 1 357 ? 1.334 -11.034 24.711 1.00 62.62 357 GLU A C 1
ATOM 2876 O O . GLU A 1 357 ? 0.169 -10.880 25.075 1.00 62.62 357 GLU A O 1
ATOM 2881 N N . GLU A 1 358 ? 2.291 -11.447 25.547 1.00 47.44 358 GLU A N 1
ATOM 2882 C CA . GLU A 1 358 ? 2.086 -11.830 26.962 1.00 47.44 358 GLU A CA 1
ATOM 2883 C C . GLU A 1 358 ? 1.735 -10.669 27.912 1.00 47.44 358 GLU A C 1
ATOM 2885 O O . GLU A 1 358 ? 1.493 -10.892 29.097 1.00 47.44 358 GLU A O 1
ATOM 2890 N N . GLU A 1 359 ? 1.657 -9.425 27.432 1.00 46.50 359 GLU A N 1
ATOM 2891 C CA . GLU A 1 359 ? 1.162 -8.334 28.273 1.00 46.50 359 GLU A CA 1
ATOM 2892 C C . GLU A 1 359 ? -0.330 -8.522 28.561 1.00 46.50 359 GLU A C 1
ATOM 2894 O O . GLU A 1 359 ? -1.122 -8.753 27.641 1.00 46.50 359 GLU A O 1
ATOM 2899 N N . GLU A 1 360 ? -0.676 -8.444 29.848 1.00 40.88 360 GLU A N 1
ATOM 2900 C CA . GLU A 1 360 ? -1.994 -8.627 30.458 1.00 40.88 360 GLU A CA 1
ATOM 2901 C C . GLU A 1 360 ? -3.168 -8.247 29.552 1.00 40.88 360 GLU A C 1
ATOM 2903 O O . GLU A 1 360 ? -3.085 -7.305 28.767 1.00 40.88 360 GLU A O 1
ATOM 2908 N N . MET A 1 361 ? -4.286 -8.967 29.709 1.00 46.66 361 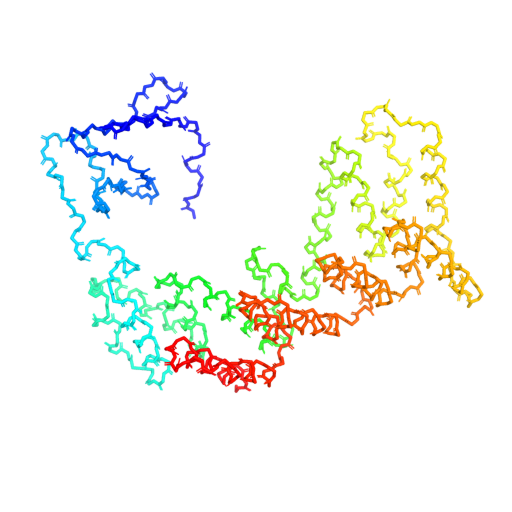MET A N 1
ATOM 2909 C CA . MET A 1 361 ? -5.573 -8.756 29.035 1.00 46.66 361 MET A CA 1
ATOM 2910 C C . MET A 1 361 ? -6.031 -7.290 29.039 1.00 46.66 361 MET A C 1
ATOM 2912 O O . MET A 1 361 ? -6.918 -6.882 29.787 1.00 46.66 361 MET A O 1
ATOM 2916 N N . SER A 1 362 ? -5.452 -6.490 28.153 1.00 58.69 362 SER A N 1
ATOM 2917 C CA . SER A 1 362 ? -5.864 -5.128 27.923 1.00 58.69 362 SER A CA 1
ATOM 2918 C C . SER A 1 362 ? -7.207 -5.192 27.212 1.00 58.69 362 SER A C 1
ATOM 2920 O O . SER A 1 362 ? -7.440 -6.026 26.332 1.00 58.69 362 SER A O 1
ATOM 2922 N N . VAL A 1 363 ? -8.119 -4.304 27.601 1.00 56.44 363 VAL A N 1
ATOM 2923 C CA . VAL A 1 363 ? -9.474 -4.206 27.032 1.00 56.44 363 VAL A CA 1
ATOM 2924 C C . VAL A 1 363 ? -9.431 -4.156 25.492 1.00 56.44 363 VAL A C 1
ATOM 2926 O O . VAL A 1 363 ? -10.300 -4.700 24.814 1.00 56.44 363 VAL A O 1
ATOM 2929 N N . ASN A 1 364 ? -8.350 -3.606 24.930 1.00 64.38 364 ASN A N 1
ATOM 2930 C CA . ASN A 1 364 ? -8.068 -3.566 23.496 1.00 64.38 364 ASN A CA 1
ATOM 2931 C C . ASN A 1 364 ? -7.914 -4.956 22.851 1.00 64.38 364 ASN A C 1
ATOM 2933 O O . ASN A 1 364 ? -8.460 -5.179 21.771 1.00 64.38 364 ASN A O 1
ATOM 2937 N N . LYS A 1 365 ? -7.220 -5.908 23.491 1.00 67.12 365 LYS A N 1
ATOM 2938 C CA . LYS A 1 365 ? -7.016 -7.265 22.946 1.00 67.12 365 LYS A CA 1
ATOM 2939 C C . LYS A 1 365 ? -8.326 -8.044 22.862 1.00 67.12 365 LYS A C 1
ATOM 2941 O O . LYS A 1 365 ? -8.593 -8.701 21.855 1.00 67.12 365 LYS A O 1
ATOM 2946 N N . GLN A 1 366 ? -9.173 -7.929 23.885 1.00 66.94 366 GLN A N 1
ATOM 2947 C CA . GLN A 1 366 ? -10.486 -8.577 23.891 1.00 66.94 366 GLN A CA 1
ATOM 2948 C C . GLN A 1 366 ? -11.418 -7.993 22.819 1.00 66.94 366 GLN A C 1
ATOM 2950 O O . GLN A 1 366 ? -12.066 -8.760 22.107 1.00 66.94 366 GLN A O 1
ATOM 2955 N N . LEU A 1 367 ? -11.420 -6.662 22.649 1.00 66.81 367 LEU A N 1
ATOM 2956 C CA . LEU A 1 367 ? -12.161 -5.975 21.582 1.00 66.81 367 LEU A CA 1
ATOM 2957 C C . LEU A 1 367 ? -11.746 -6.495 20.204 1.00 66.81 367 LEU A C 1
ATOM 2959 O O . LEU A 1 367 ? -12.593 -6.870 19.396 1.00 66.81 367 LEU A O 1
ATOM 2963 N N . ILE A 1 368 ? -10.438 -6.548 19.940 1.00 71.19 368 ILE A N 1
ATOM 2964 C CA . ILE A 1 368 ? -9.907 -6.999 18.649 1.00 71.19 368 ILE A CA 1
ATOM 2965 C C . ILE A 1 368 ? -10.260 -8.475 18.404 1.00 71.19 368 ILE A C 1
ATOM 2967 O O . ILE A 1 368 ? -10.683 -8.813 17.299 1.00 71.19 368 ILE A O 1
ATOM 2971 N N . LYS A 1 369 ? -10.162 -9.344 19.421 1.00 73.44 369 LYS A N 1
ATOM 2972 C CA . LYS A 1 369 ? -10.532 -10.766 19.307 1.00 73.44 369 LYS A CA 1
ATOM 2973 C C . LYS A 1 369 ? -12.015 -10.942 18.963 1.00 73.44 369 LYS A C 1
ATOM 2975 O O . LYS A 1 369 ? -12.327 -11.666 18.022 1.00 73.44 369 LYS A O 1
ATOM 2980 N N . GLN A 1 370 ? -12.909 -10.213 19.635 1.00 70.81 370 GLN A N 1
ATOM 2981 C CA . GLN A 1 370 ? -14.346 -10.237 19.334 1.00 70.81 370 GLN A CA 1
ATOM 2982 C C . GLN A 1 370 ? -14.671 -9.688 17.938 1.00 70.81 370 GLN A C 1
ATOM 2984 O O . GLN A 1 370 ? -15.530 -10.238 17.256 1.00 70.81 370 GLN A O 1
ATOM 2989 N N . ILE A 1 371 ? -13.975 -8.642 17.477 1.00 72.94 371 ILE A N 1
ATOM 2990 C CA . ILE A 1 371 ? -14.130 -8.113 16.111 1.00 72.94 371 ILE A CA 1
ATOM 2991 C C . ILE A 1 371 ? -13.703 -9.155 15.070 1.00 72.94 371 ILE A C 1
ATOM 2993 O O . ILE A 1 371 ? -14.386 -9.315 14.062 1.00 72.94 371 ILE A O 1
ATOM 2997 N N . ILE A 1 372 ? -12.604 -9.875 15.312 1.00 72.69 372 ILE A N 1
ATOM 2998 C CA . ILE A 1 372 ? -12.145 -10.955 14.428 1.00 72.69 372 ILE A CA 1
ATOM 2999 C C . ILE A 1 372 ? -13.141 -12.120 14.435 1.00 72.69 372 ILE A C 1
ATOM 3001 O O . ILE A 1 372 ? -13.467 -12.638 13.373 1.00 72.69 372 ILE A O 1
ATOM 3005 N N . ASP A 1 373 ? -13.667 -12.512 15.596 1.00 73.38 373 ASP A N 1
ATOM 3006 C CA . ASP A 1 373 ? -14.684 -13.568 15.686 1.00 73.38 373 ASP A CA 1
ATOM 3007 C C . ASP A 1 373 ? -15.989 -13.178 14.968 1.00 73.38 373 ASP A C 1
ATOM 3009 O O . ASP A 1 373 ? -16.609 -14.017 14.317 1.00 73.38 373 ASP A O 1
ATOM 3013 N N . LEU A 1 374 ? -16.374 -11.898 15.011 1.00 69.81 374 LEU A N 1
ATOM 3014 C CA . LEU A 1 374 ? -17.497 -11.344 14.242 1.00 69.81 374 LEU A CA 1
ATOM 3015 C C . LEU A 1 374 ? -17.229 -11.225 12.734 1.00 69.81 374 LEU A C 1
ATOM 3017 O O . LEU A 1 374 ? -18.171 -10.981 11.993 1.00 69.81 374 LEU A O 1
ATOM 3021 N N . ALA A 1 375 ? -15.975 -11.324 12.293 1.00 68.56 375 ALA A N 1
ATOM 3022 C CA . ALA A 1 375 ? -15.597 -11.304 10.879 1.00 68.56 375 ALA A CA 1
ATOM 3023 C C . ALA A 1 375 ? -15.451 -12.713 10.278 1.00 68.56 375 ALA A C 1
ATOM 3025 O O . ALA A 1 375 ? -15.439 -12.872 9.059 1.00 68.56 375 ALA A O 1
ATOM 3026 N N . ILE A 1 376 ? -15.287 -13.730 11.133 1.00 66.25 376 ILE A N 1
ATOM 3027 C CA . ILE A 1 376 ? -15.250 -15.147 10.743 1.00 66.25 376 ILE A CA 1
ATOM 3028 C C . ILE A 1 376 ? -16.669 -15.699 10.536 1.00 66.25 376 ILE A C 1
ATOM 3030 O O . ILE A 1 376 ? -16.855 -16.546 9.663 1.00 66.25 376 ILE A O 1
ATOM 3034 N N . ASN A 1 377 ? -17.625 -15.246 11.355 1.00 57.31 377 ASN A N 1
ATOM 3035 C CA . ASN A 1 377 ? -19.048 -15.601 11.290 1.00 57.31 377 ASN A CA 1
ATOM 3036 C C . ASN A 1 377 ? -19.808 -14.671 10.348 1.00 57.31 377 ASN A C 1
ATOM 3038 O O . ASN A 1 377 ? -20.740 -15.173 9.683 1.00 57.31 377 ASN A O 1
#

Radius of gyration: 27.33 Å; chains: 1; bounding box: 57×62×63 Å

Organism: NCBI:txid298350

Secondary structure (DSSP, 8-state):
--SSSS-S-EEEEEETTEEEEEETTTTEEEEEEE-TTS-EEEEE--SSS-EEEETTS-EEE---S-TT----BPPTTTS-TTTSS-HHHHHHHHHHHHHH--TTHHHHHH---HHHHHHHHHHHHTSTT-HHHHHHHHHHHHT-HHHHHHHHHHHHHH--STT--PPPPGGGGGGS-HHHHHHHHHHHHHHHHHH--SHHHHHHHHHHHHHTT-HHHHHHHHHTHHHHS-S---HHHHHHHHHHHHHHTS---SHHHHHHHHHHHHHHHHTT-HHHHHHHHHHTT-HHHHHHHHHHTT-HHHHHHHHHH-TT--HHHHHHHHHHHHHHH-TT-HHHHHHHHHHTT-HHHHHHHHHH--S---HHHHHHHHHHHHHH-

pLDDT: mean 71.85, std 13.76, range [24.25, 94.56]

InterPro domains:
  IPR039694 WD repeat-containing protein 11 [PTHR14593] (169-350)

Sequence (377 aa):
MREDVFREILVWAQHPTSLVIWDTERLHTVFVLQRPGLSVIDIDMCGLTPVYITSDGMLRYAISDTGKGSNISLSESDCPFLIRSTHSNALQNLMCYISNFQQDLLQNLFKIDDNYYNYLLKKLEKFEQNKLLKIGFLSQFIGLLSLTNFIKIVENASNKDGVNDKYLSTNLIQFWSKNCFQKRMELIVRLLLSTCKNENHLEQAIEKCIIMKKNELAIYYLLNSDKTINNTKTKDDIKFNSFRACLLSANFDSENSKCLVKLNATNLIASNFISEGIQLLSLIDQGLDACKYLISQGLWNIAIIYSKIYPNCDFVEIYTRYAEYLITNGLDKNSLALMIFASLGNWQKCKTLIEGEEEEMSVNKQLIKQIIDLAIN